Protein AF-A0A821YFT1-F1 (afdb_monomer)

Mean predicted aligned error: 8.3 Å

Radius of gyration: 27.34 Å; Cα contacts (8 Å, |Δi|>4): 407; chains: 1; bounding box: 95×59×77 Å

pLDDT: mean 85.54, std 12.17, range [33.59, 97.62]

Foldseek 3Di:
DVVVVVVVVLVVVLVVCVVDPVNVVPDDLVNVLVSCLVVVPVLVVVLVVLVVVVVVVVVVVLLVLVDQPLLDQLVRCCVPRVSLVVLCSNCPQPLSSVVSLVVVLLVCCLVVVDLCSLVSNLSNLVNQVVVVPRVNNVVDLCNQVSVLLSVCSNVLEDDPVSLVSNVVSCVVCVVVLCCQLRVLLSNCLRPSNLLSLLLNLLVVLLVCLVVVPDFQVVDPSNQSSLLSNLSNQCSNCSNVVNDGSPDHDDPCCRPPLSVLVSVLSNLLVVPPDPVCPVVVLVSADDPVLLVVLLVDLSSVSNLLSNLLVCLLVVSLVVNLVCLVSVQSCVVSVSQDSSSLSSSLSSNLVRPPDVVSVLSCCVRHLLVCVQVDVSSLSSNLVSLLSLLPPDCSLVSSVVCLPPRSDDDPPHDPVSVVSSVVSVVVSVVSVVVVVVVVVVVVVVVVVVVVVVVVVD

Nearest PDB structures (foldseek):
  8jj6-assembly1_A  TM=8.791E-01  e=6.594E-18  Homo sapiens
  7pks-assembly1_V  TM=8.253E-01  e=5.335E-06  Homo sapiens

Secondary structure (DSSP, 8-state):
-HHHHHHHHHHHHHHHHHH-HHHHHTS-HHHHHHHHHH-HHHHHHHHHHHHHHHHHHHHHHHH-TTS-GGGS-HHHHHHH-HHHHHHHHHHTT-HHHHHHHHHHHHHHHHHH--THHHHHHHHHHHHHHTTSS-HHHHH-TTHHHHHHHHHHHHHT---HHHHHHHHHHHHHTTT-HHIIIIIHHHHHTSHHHHHHHHHHHHHHHHHHHHTT---GGG-HHHHHHHHHHHHHHTHHHHHTTSS-TTSPPPHHIIIIIHHHHHHHHHHHHH--SGGGHHHHHHTSPPHHHHHHHHH-HHHHHHHHHHHHHHHHTT-HHHHHHHHHHHHHHHHTT-S-HHHHHHHHHHHHHH---HHHHHHHIIIIIHHHTTT-HHHHHHHHHHHHHHHTSTTHHHHHHHHHHHTSPPPTTS-HHHHHHHHHHHHHHHHHHHHHHHHHHHHHHHHHHHHHHHTT--

Structure (mmCIF, N/CA/C/O backbone):
data_AF-A0A821YFT1-F1
#
_entry.id   AF-A0A821YFT1-F1
#
loop_
_atom_site.group_PDB
_atom_site.id
_atom_site.type_symbol
_atom_site.label_atom_id
_atom_site.label_alt_id
_atom_site.label_comp_id
_atom_site.label_asym_id
_atom_site.label_entity_id
_atom_site.label_seq_id
_atom_site.pdbx_PDB_ins_code
_atom_site.Cartn_x
_atom_site.Cartn_y
_atom_site.Cartn_z
_atom_site.occupancy
_atom_site.B_iso_or_equiv
_atom_site.auth_seq_id
_atom_site.auth_comp_id
_atom_site.auth_asym_id
_atom_site.auth_atom_id
_atom_site.pdbx_PDB_model_num
ATOM 1 N N . MET A 1 1 ? -31.163 3.116 45.618 1.00 37.34 1 MET A N 1
ATOM 2 C CA . MET A 1 1 ? -31.619 4.506 45.366 1.00 37.34 1 MET A CA 1
ATOM 3 C C . MET A 1 1 ? -30.481 5.483 45.066 1.00 37.34 1 MET A C 1
ATOM 5 O O . MET A 1 1 ? -30.606 6.209 44.092 1.00 37.34 1 MET A O 1
ATOM 9 N N . VAL A 1 2 ? -29.368 5.494 45.816 1.00 34.00 2 VAL A N 1
ATOM 10 C CA . VAL A 1 2 ? -28.250 6.450 45.610 1.00 34.00 2 VAL A CA 1
ATOM 11 C C . VAL A 1 2 ? -27.577 6.319 44.231 1.00 34.00 2 VAL A C 1
ATOM 13 O O . VAL A 1 2 ? -27.374 7.321 43.555 1.00 34.00 2 VAL A O 1
ATOM 16 N N . HIS A 1 3 ? -27.344 5.096 43.739 1.00 33.81 3 HIS A N 1
ATOM 17 C CA . HIS A 1 3 ? -26.818 4.877 42.380 1.00 33.81 3 HIS A CA 1
ATOM 18 C C . HIS A 1 3 ? -27.754 5.372 41.264 1.00 33.81 3 HIS A C 1
ATOM 20 O O . HIS A 1 3 ? -27.277 5.833 40.235 1.00 33.81 3 HIS A O 1
ATOM 26 N N . ILE A 1 4 ? -29.073 5.323 41.479 1.00 40.78 4 ILE A N 1
ATOM 27 C CA . ILE A 1 4 ? -30.080 5.774 40.506 1.00 40.78 4 ILE A CA 1
ATOM 28 C C . ILE A 1 4 ? -30.135 7.308 40.481 1.00 40.78 4 ILE A C 1
ATOM 30 O O . ILE A 1 4 ? -30.175 7.900 39.409 1.00 40.78 4 ILE A O 1
ATOM 34 N N . TYR A 1 5 ? -30.042 7.964 41.641 1.00 33.59 5 TYR A N 1
ATOM 35 C CA . TYR A 1 5 ? -29.994 9.428 41.729 1.00 33.59 5 TYR A CA 1
ATOM 36 C C . TYR A 1 5 ? -28.712 10.023 41.134 1.00 33.59 5 TYR A C 1
ATOM 38 O O . TYR A 1 5 ? -28.783 11.037 40.442 1.00 33.59 5 TYR A O 1
ATOM 46 N N . ILE A 1 6 ? -27.557 9.374 41.330 1.00 44.72 6 ILE A N 1
ATOM 47 C CA . ILE A 1 6 ? -26.299 9.789 40.690 1.00 44.72 6 ILE A CA 1
ATOM 48 C C . ILE A 1 6 ? -26.419 9.678 39.167 1.00 44.72 6 ILE A C 1
ATOM 50 O O . ILE A 1 6 ? -26.062 10.623 38.472 1.00 44.72 6 ILE A O 1
ATOM 54 N N . TYR A 1 7 ? -26.988 8.586 38.646 1.00 45.62 7 TYR A N 1
ATOM 55 C CA . TYR A 1 7 ? -27.178 8.389 37.203 1.00 45.62 7 TYR A CA 1
ATOM 56 C C . TYR A 1 7 ? -28.162 9.401 36.586 1.00 45.62 7 TYR A C 1
ATOM 58 O O . TYR A 1 7 ? -27.908 9.948 35.512 1.00 45.62 7 TYR A O 1
ATOM 66 N N . ILE A 1 8 ? -29.264 9.703 37.284 1.00 49.00 8 ILE A N 1
ATOM 67 C CA . ILE A 1 8 ? -30.270 10.681 36.839 1.00 49.00 8 ILE A CA 1
ATOM 68 C C . ILE A 1 8 ? -29.686 12.100 36.828 1.00 49.00 8 ILE A C 1
ATOM 70 O O . ILE A 1 8 ? -29.858 12.813 35.833 1.00 49.00 8 ILE A O 1
ATOM 74 N N . CYS A 1 9 ? -28.951 12.494 37.876 1.00 49.16 9 CYS A N 1
ATOM 75 C CA . CYS A 1 9 ? -28.233 13.769 37.907 1.00 49.16 9 CYS A CA 1
ATOM 76 C C . CYS A 1 9 ? -27.184 13.842 36.790 1.00 49.16 9 CYS A C 1
ATOM 78 O O . CYS A 1 9 ? -27.169 14.828 36.053 1.00 49.16 9 CYS A O 1
ATOM 80 N N . LEU A 1 10 ? -26.378 12.789 36.592 1.00 56.19 10 LEU A N 1
ATOM 81 C CA . LEU A 1 10 ? -25.374 12.737 35.523 1.00 56.19 10 LEU A CA 1
ATOM 82 C C . LEU A 1 10 ? -26.007 12.974 34.145 1.00 56.19 10 LEU A C 1
ATOM 84 O O . LEU A 1 10 ? -25.487 13.773 33.377 1.00 56.19 10 LEU A O 1
ATOM 88 N N . SER A 1 11 ? -27.161 12.362 33.852 1.00 59.12 11 SER A N 1
ATOM 89 C CA . SER A 1 11 ? -27.813 12.513 32.540 1.00 59.12 11 SER A CA 1
ATOM 90 C C . SER A 1 11 ? -28.286 13.947 32.254 1.00 59.12 11 SER A C 1
ATOM 92 O O . SER A 1 11 ? -28.234 14.403 31.111 1.00 59.12 11 SER A O 1
ATOM 94 N N . ARG A 1 12 ? -28.713 14.685 33.290 1.00 63.00 12 ARG A N 1
ATOM 95 C CA . ARG A 1 12 ? -29.168 16.079 33.168 1.00 63.00 12 ARG A CA 1
ATOM 96 C C . ARG A 1 12 ? -27.993 17.028 32.934 1.00 63.00 12 ARG A C 1
ATOM 98 O O . ARG A 1 12 ? -28.068 17.879 32.053 1.00 63.00 12 ARG A O 1
ATOM 105 N N . TYR A 1 13 ? -26.897 16.838 33.669 1.00 68.44 13 TYR A N 1
ATOM 106 C CA . TYR A 1 13 ? -25.679 17.631 33.490 1.00 68.44 13 TYR A CA 1
ATOM 107 C C . TYR A 1 13 ? -24.936 17.282 32.195 1.00 68.44 13 TYR A C 1
ATOM 109 O O . TYR A 1 13 ? -24.389 18.177 31.566 1.00 68.44 13 TYR A O 1
ATOM 117 N N . VAL A 1 14 ? -24.969 16.026 31.737 1.00 69.62 14 VAL A N 1
ATOM 118 C CA . VAL A 1 14 ? -24.393 15.621 30.443 1.00 69.62 14 VAL A CA 1
ATOM 119 C C . VAL A 1 14 ? -25.087 16.332 29.281 1.00 69.62 14 VAL A C 1
ATOM 121 O O . VAL A 1 14 ? -24.398 16.873 28.421 1.00 69.62 14 VAL A O 1
ATOM 124 N N . LYS A 1 15 ? -26.427 16.405 29.274 1.00 73.69 15 LYS A N 1
ATOM 125 C CA . LYS A 1 15 ? -27.164 17.175 28.254 1.00 73.69 15 LYS A CA 1
ATOM 126 C C . LYS A 1 15 ? -26.787 18.656 28.281 1.00 73.69 15 LYS A C 1
ATOM 128 O O . LYS A 1 15 ? -26.437 19.203 27.243 1.00 73.69 15 LYS A O 1
ATOM 133 N N . TYR A 1 16 ? -26.743 19.255 29.471 1.00 76.56 16 TYR A N 1
ATOM 134 C CA . TYR A 1 16 ? -26.325 20.647 29.640 1.00 76.56 16 TYR A CA 1
ATOM 135 C C . TYR A 1 16 ? -24.893 20.900 29.136 1.00 76.56 16 TYR A C 1
ATOM 137 O O . TYR A 1 16 ? -24.646 21.887 28.453 1.00 76.56 16 TYR A O 1
ATOM 145 N N . ILE A 1 17 ? -23.946 19.999 29.421 1.00 75.50 17 ILE A N 1
ATOM 146 C CA . ILE A 1 17 ? -22.556 20.114 28.951 1.00 75.50 17 ILE A CA 1
ATOM 147 C C . ILE A 1 17 ? -22.492 20.031 27.424 1.00 75.50 17 ILE A C 1
ATOM 149 O O . ILE A 1 17 ? -21.793 20.831 26.814 1.00 75.50 17 ILE A O 1
ATOM 153 N N . VAL A 1 18 ? -23.230 19.103 26.806 1.00 76.50 18 VAL A N 1
ATOM 154 C CA . VAL A 1 18 ? -23.284 18.957 25.340 1.00 76.50 18 VAL A CA 1
ATOM 155 C C . VAL A 1 18 ? -23.885 20.195 24.665 1.00 76.50 18 VAL A C 1
ATOM 157 O O . VAL A 1 18 ? -23.450 20.562 23.578 1.00 76.50 18 VAL A O 1
ATOM 160 N N . GLU A 1 19 ? -24.849 20.853 25.307 1.00 80.75 19 GLU A N 1
ATOM 161 C CA . GLU A 1 19 ? -25.477 22.084 24.809 1.00 80.75 19 GLU A CA 1
ATOM 162 C C . GLU A 1 19 ? -24.563 23.322 24.920 1.00 80.75 19 GLU A C 1
ATOM 164 O O . GLU A 1 19 ? -24.765 24.293 24.194 1.00 80.75 19 GLU A O 1
ATOM 169 N N . HIS A 1 20 ? -23.535 23.293 25.780 1.00 84.25 20 HIS A N 1
ATOM 170 C CA . HIS A 1 20 ? -22.636 24.425 26.029 1.00 84.25 20 HIS A CA 1
ATOM 171 C C . HIS A 1 20 ? -21.200 24.130 25.562 1.00 84.25 20 HIS A C 1
ATOM 173 O O . HIS A 1 20 ? -20.368 23.617 26.315 1.00 84.25 20 HIS A O 1
ATOM 179 N N . GLU A 1 21 ? -20.870 24.542 24.334 1.00 81.69 21 GLU A N 1
ATOM 180 C CA . GLU A 1 21 ? -19.581 24.280 23.663 1.00 81.69 21 GLU A CA 1
ATOM 181 C C . GLU A 1 21 ? -18.342 24.690 24.489 1.00 81.69 21 GLU A C 1
ATOM 183 O O . GLU A 1 21 ? -17.340 23.971 24.548 1.00 81.69 21 GLU A O 1
ATOM 188 N N . GLN A 1 22 ? -18.412 25.815 25.208 1.00 82.94 22 GLN A N 1
ATOM 189 C CA . GLN A 1 22 ? -17.316 26.293 26.063 1.00 82.94 22 GLN A CA 1
ATOM 190 C C . GLN A 1 22 ? -17.038 25.373 27.262 1.00 82.94 22 GLN A C 1
ATOM 192 O O . GLN A 1 22 ? -15.897 25.256 27.711 1.00 82.94 22 GLN A O 1
ATOM 197 N N . ILE A 1 23 ? -18.074 24.718 27.788 1.00 81.00 23 ILE A N 1
ATOM 198 C CA . ILE A 1 23 ? -17.957 23.791 28.918 1.00 81.00 23 ILE A CA 1
ATOM 199 C C . ILE A 1 23 ? -17.466 22.440 28.405 1.00 81.00 23 ILE A C 1
ATOM 201 O O . ILE A 1 23 ? -16.534 21.860 28.962 1.00 81.00 23 ILE A O 1
ATOM 205 N N . TYR A 1 24 ? -18.048 21.969 27.303 1.00 86.44 24 TYR A N 1
ATOM 206 C CA . TYR A 1 24 ? -17.653 20.721 26.668 1.00 86.44 24 TYR A CA 1
ATOM 207 C C . TYR A 1 24 ? -16.190 20.736 26.198 1.00 86.44 24 TYR A C 1
ATOM 209 O O . TYR A 1 24 ? -15.456 19.780 26.453 1.00 86.44 24 TYR A O 1
ATOM 217 N N . SER A 1 25 ? -15.716 21.824 25.584 1.00 84.12 25 SER A N 1
ATOM 218 C CA . SER A 1 25 ? -14.323 21.929 25.118 1.00 84.12 25 SER A CA 1
ATOM 219 C C . SER A 1 25 ? -13.305 21.739 26.251 1.00 84.12 25 SER A C 1
ATOM 221 O O . SER A 1 25 ? -12.309 21.039 26.051 1.00 84.12 25 SER A O 1
ATOM 223 N N . ARG A 1 26 ? -13.604 22.250 27.455 1.00 87.00 26 ARG A N 1
ATOM 224 C CA . ARG A 1 26 ? -12.772 22.142 28.668 1.00 87.00 26 ARG A CA 1
ATOM 225 C C . ARG A 1 26 ? -12.976 20.855 29.475 1.00 87.00 26 ARG A C 1
ATOM 227 O O . ARG A 1 26 ? -12.271 20.647 30.460 1.00 87.00 26 ARG A O 1
ATOM 234 N N . ALA A 1 27 ? -13.927 20.001 29.096 1.00 86.81 27 ALA A N 1
ATOM 235 C CA . ALA A 1 27 ? -14.203 18.768 29.824 1.00 86.81 27 ALA A CA 1
ATOM 236 C C . ALA A 1 27 ? -13.018 17.780 29.749 1.00 86.81 27 ALA A C 1
ATOM 238 O O . ALA A 1 27 ? -12.401 17.648 28.683 1.00 86.81 27 ALA A O 1
ATOM 239 N N . PRO A 1 28 ? -12.720 17.046 30.841 1.00 90.38 28 PRO A N 1
ATOM 240 C CA . PRO A 1 28 ? -11.688 16.014 30.838 1.00 90.38 28 PRO A CA 1
ATOM 241 C C . PRO A 1 28 ? -12.050 14.877 29.877 1.00 90.38 28 PRO A C 1
ATOM 243 O O . PRO A 1 28 ? -13.229 14.608 29.614 1.00 90.38 28 PRO A O 1
ATOM 246 N N . ILE A 1 29 ? -11.033 14.191 29.353 1.00 90.69 29 ILE A N 1
ATOM 247 C CA . ILE A 1 29 ? -11.219 13.174 28.313 1.00 90.69 29 ILE A CA 1
ATOM 248 C C . ILE A 1 29 ? -12.068 11.996 28.805 1.00 90.69 29 ILE A C 1
ATOM 250 O O . ILE A 1 29 ? -12.854 11.443 28.044 1.00 90.69 29 ILE A O 1
ATOM 254 N N . GLU A 1 30 ? -11.987 11.651 30.088 1.00 89.31 30 GLU A N 1
ATOM 255 C CA . GLU A 1 30 ? -12.791 10.603 30.719 1.00 89.31 30 GLU A CA 1
ATOM 256 C C . GLU A 1 30 ? -14.285 10.930 30.643 1.00 89.31 30 GLU A C 1
ATOM 258 O O . GLU A 1 30 ? -15.089 10.070 30.281 1.00 89.31 30 GLU A O 1
ATOM 263 N N . LEU A 1 31 ? -14.651 12.187 30.914 1.00 88.12 31 LEU A N 1
ATOM 264 C CA . LEU A 1 31 ? -16.033 12.648 30.809 1.00 88.12 31 LEU A CA 1
ATOM 265 C C . LEU A 1 31 ? -16.485 12.670 29.348 1.00 88.12 31 LEU A C 1
ATOM 267 O O . LEU A 1 31 ? -17.578 12.200 29.041 1.00 88.12 31 LEU A O 1
ATOM 271 N N . LYS A 1 32 ? -15.627 13.140 28.435 1.00 90.75 32 LYS A N 1
ATOM 272 C CA . LYS A 1 32 ? -15.916 13.106 26.996 1.00 90.75 32 LYS A CA 1
ATOM 273 C C . LYS A 1 32 ? -16.156 11.678 26.498 1.00 90.75 32 LYS A C 1
ATOM 275 O O . LYS A 1 32 ? -17.141 11.457 25.806 1.00 90.75 32 LYS A O 1
ATOM 280 N N . ARG A 1 33 ? -15.356 10.689 26.917 1.00 92.56 33 ARG A N 1
ATOM 281 C CA . ARG A 1 33 ? -15.561 9.267 26.570 1.00 92.56 33 ARG A CA 1
ATOM 282 C C . ARG A 1 33 ? -16.916 8.734 27.030 1.00 92.56 33 ARG A C 1
ATOM 284 O O . ARG A 1 33 ? -17.539 7.979 26.284 1.00 92.56 33 ARG A O 1
ATOM 291 N N . LEU A 1 34 ? -17.378 9.117 28.223 1.00 88.75 34 LEU A N 1
ATOM 292 C CA . LEU A 1 34 ? -18.718 8.757 28.701 1.00 88.75 34 LEU A CA 1
ATOM 293 C C . LEU A 1 34 ? -19.795 9.352 27.786 1.00 88.75 34 LEU A C 1
ATOM 295 O O . LEU A 1 34 ? -20.636 8.616 27.281 1.00 88.75 34 LEU A O 1
ATOM 299 N N . ILE A 1 35 ? -19.698 10.651 27.484 1.00 89.00 35 ILE A N 1
ATOM 300 C CA . ILE A 1 35 ? -20.628 11.345 26.580 1.00 89.00 35 ILE A CA 1
ATOM 301 C C . ILE A 1 35 ? -20.633 10.696 25.189 1.00 89.00 35 ILE A C 1
ATOM 303 O O . ILE A 1 35 ? -21.693 10.436 24.628 1.00 89.00 35 ILE A O 1
ATOM 307 N N . TRP A 1 36 ? -19.459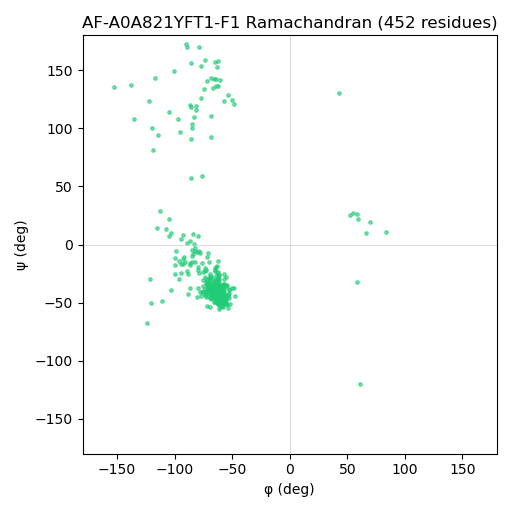 10.412 24.627 1.00 93.38 36 TRP A N 1
ATOM 308 C CA . TRP A 1 36 ? -19.296 9.816 23.300 1.00 93.38 36 TRP A CA 1
ATOM 309 C C . TRP A 1 36 ? -19.848 8.396 23.199 1.00 93.38 36 TRP A C 1
ATOM 311 O O . TRP A 1 36 ? -20.301 7.999 22.127 1.00 93.38 36 TRP A O 1
ATOM 321 N N . THR A 1 37 ? -19.824 7.644 24.303 1.00 89.81 37 THR A N 1
ATOM 322 C CA . THR A 1 37 ? -20.368 6.279 24.345 1.00 89.81 37 THR A CA 1
ATOM 323 C C . THR A 1 37 ? -21.882 6.284 24.154 1.00 89.81 37 THR A C 1
ATOM 325 O O . THR A 1 37 ? -22.406 5.383 23.508 1.00 89.81 37 THR A O 1
ATOM 328 N N . ASP A 1 38 ? -22.569 7.310 24.660 1.00 87.12 38 ASP A N 1
ATOM 329 C CA . ASP A 1 38 ? -24.023 7.445 24.532 1.00 87.12 38 ASP A CA 1
ATOM 330 C C . ASP A 1 38 ? -24.430 8.316 23.327 1.00 87.12 38 ASP A C 1
ATOM 332 O O . ASP A 1 38 ? -25.525 8.171 22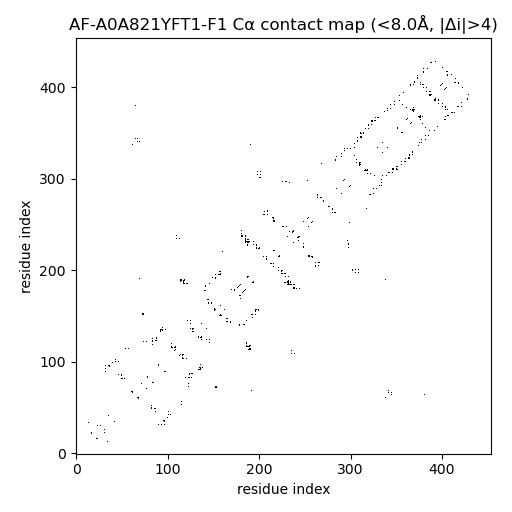.784 1.00 87.12 38 ASP A O 1
ATOM 336 N N . ASN A 1 39 ? -23.547 9.212 22.870 1.00 88.50 39 ASN A N 1
ATOM 337 C CA . ASN A 1 39 ? -23.784 10.118 21.749 1.00 88.50 39 ASN A CA 1
ATOM 338 C C . ASN A 1 39 ? -22.783 9.892 20.604 1.00 88.50 39 ASN A C 1
ATOM 340 O O . ASN A 1 39 ? -21.818 10.641 20.415 1.00 88.50 39 ASN A O 1
ATOM 344 N N . HIS A 1 40 ? -23.064 8.875 19.787 1.00 88.75 40 HIS A N 1
ATOM 345 C CA . HIS A 1 40 ? -22.209 8.496 18.657 1.00 88.75 40 HIS A CA 1
ATOM 346 C C . HIS A 1 40 ? -22.071 9.607 17.607 1.00 88.75 40 HIS A C 1
ATOM 348 O O . HIS A 1 40 ? -21.025 9.723 16.973 1.00 88.75 40 HIS A O 1
ATOM 354 N N . THR A 1 41 ? -23.109 10.428 17.408 1.00 88.62 41 THR A N 1
ATOM 355 C CA . THR A 1 41 ? -23.081 11.487 16.383 1.00 88.62 41 THR A CA 1
ATOM 356 C C . THR A 1 41 ? -22.125 12.609 16.770 1.00 88.62 41 THR A C 1
ATOM 358 O O . THR A 1 41 ? -21.378 13.094 15.922 1.00 88.62 41 THR A O 1
ATOM 361 N N . LEU A 1 42 ? -22.088 12.975 18.055 1.00 90.19 42 LEU A N 1
ATOM 362 C CA . LEU A 1 42 ? -21.114 13.929 18.574 1.00 90.19 42 LEU A CA 1
ATOM 363 C C . LEU A 1 42 ? -19.689 13.388 18.429 1.00 90.19 42 LEU A C 1
ATOM 365 O O . LEU A 1 42 ? -18.821 14.093 17.929 1.00 90.19 42 LEU A O 1
ATOM 369 N N . PHE A 1 43 ? -19.458 12.120 18.780 1.00 94.06 43 PHE A N 1
ATOM 370 C CA . PHE A 1 43 ? -18.136 11.518 18.615 1.00 94.06 43 PHE A CA 1
ATOM 371 C C . PHE A 1 43 ? -17.695 11.475 17.146 1.00 94.06 43 PHE A C 1
ATOM 373 O O . PHE A 1 43 ? -16.562 11.816 16.830 1.00 94.06 43 PHE A O 1
ATOM 380 N N . GLN A 1 44 ? -18.596 11.146 16.216 1.00 91.56 44 GLN A N 1
ATOM 381 C CA . GLN A 1 44 ? -18.298 11.195 14.781 1.00 91.56 44 GLN A CA 1
ATOM 382 C C . GLN A 1 44 ? -17.912 12.599 14.295 1.00 91.56 44 GLN A C 1
ATOM 384 O O . GLN A 1 44 ? -17.024 12.713 13.448 1.00 91.56 44 GLN A O 1
ATOM 389 N N . LYS A 1 45 ? -18.528 13.657 14.842 1.00 91.69 45 LYS A N 1
ATOM 390 C CA . LYS A 1 45 ? -18.139 15.046 14.547 1.00 91.69 45 LYS A CA 1
ATOM 391 C C . LYS A 1 45 ? -16.717 15.358 15.020 1.00 91.69 45 LYS A C 1
ATOM 393 O O . LYS A 1 45 ? -15.990 16.012 14.287 1.00 91.69 45 LYS A O 1
ATOM 398 N N . GLU A 1 46 ? -16.304 14.847 16.180 1.00 93.50 46 GLU A N 1
ATOM 399 C CA . GLU A 1 46 ? -14.928 14.992 16.693 1.00 93.50 46 GLU A CA 1
ATOM 400 C C . GLU A 1 46 ? -13.900 14.193 15.878 1.00 93.50 46 GLU A C 1
ATOM 402 O O . GLU A 1 46 ? -12.761 14.617 15.699 1.00 93.50 46 GLU A O 1
ATOM 407 N N . LEU A 1 47 ? -14.290 13.022 15.366 1.00 95.12 47 LEU A N 1
ATOM 408 C CA . LEU A 1 47 ? -13.401 12.161 14.581 1.00 95.12 47 LEU A CA 1
ATOM 409 C C . LEU A 1 47 ? -13.087 12.740 13.197 1.00 95.12 47 LEU A C 1
ATOM 411 O O . LEU A 1 47 ? -11.972 12.581 12.700 1.00 95.12 47 LEU A O 1
ATOM 415 N N . GLN A 1 48 ? -14.064 13.384 12.557 1.00 94.06 48 GLN A N 1
ATOM 416 C CA . GLN A 1 48 ? -13.951 13.878 11.184 1.00 94.06 48 GLN A CA 1
ATOM 417 C C . GLN A 1 48 ? -12.755 14.819 10.935 1.00 94.06 48 GLN A C 1
ATOM 419 O O . GLN A 1 48 ? -12.038 14.566 9.959 1.00 94.06 48 GLN A O 1
ATOM 424 N N . PRO A 1 49 ? -12.463 15.838 11.769 1.00 96.19 49 PRO A N 1
ATOM 425 C CA . PRO A 1 49 ? -11.296 16.693 11.559 1.00 96.19 49 PRO A CA 1
ATOM 426 C C . PRO A 1 49 ? -9.976 15.929 11.716 1.00 96.19 49 PRO A C 1
ATOM 428 O O . PRO A 1 49 ? -9.068 16.122 10.914 1.00 96.19 49 PRO A O 1
ATOM 431 N N . ILE A 1 50 ? -9.880 15.002 12.675 1.00 97.06 50 ILE A N 1
ATOM 432 C CA . ILE A 1 50 ? -8.660 14.210 12.920 1.00 97.06 50 ILE A CA 1
ATOM 433 C C . ILE A 1 50 ? -8.376 13.271 11.747 1.00 97.06 50 ILE A C 1
ATOM 435 O O . ILE A 1 50 ? -7.240 13.139 11.290 1.00 97.06 50 ILE A O 1
ATOM 439 N N . ILE A 1 51 ? -9.424 12.622 11.242 1.00 96.44 51 ILE A N 1
ATOM 440 C CA . ILE A 1 51 ? -9.343 11.742 10.080 1.00 96.44 51 ILE A CA 1
ATOM 441 C C . ILE A 1 51 ? -8.965 12.543 8.828 1.00 96.44 51 ILE A C 1
ATOM 443 O O . ILE A 1 51 ? -8.097 12.111 8.072 1.00 96.44 51 ILE A O 1
ATOM 447 N N . SER A 1 52 ? -9.579 13.710 8.619 1.00 96.25 52 SER A N 1
ATOM 448 C CA . SER A 1 52 ? -9.264 14.579 7.477 1.00 96.25 52 SER A CA 1
ATOM 449 C C . SER A 1 52 ? -7.810 15.047 7.536 1.00 96.25 52 SER A C 1
ATOM 451 O O . SER A 1 52 ? -7.088 14.911 6.555 1.00 96.25 52 SER A O 1
ATOM 453 N N . GLN A 1 53 ? -7.343 15.471 8.715 1.00 96.75 53 GLN A N 1
ATOM 454 C CA . GLN A 1 53 ? -5.948 15.840 8.942 1.00 96.75 53 GLN A CA 1
ATOM 455 C C . GLN A 1 53 ? -4.990 14.671 8.674 1.00 96.75 53 GLN A C 1
ATOM 457 O O . GLN A 1 53 ? -3.922 14.875 8.104 1.00 96.75 53 GLN A O 1
ATOM 462 N N . TYR A 1 54 ? -5.350 13.437 9.051 1.00 96.06 54 TYR A N 1
ATOM 463 C CA . TYR A 1 54 ? -4.530 12.267 8.728 1.00 96.06 54 TYR A CA 1
ATOM 464 C C . TYR A 1 54 ? -4.360 12.110 7.214 1.00 96.06 54 TYR A C 1
ATOM 466 O O . TYR A 1 54 ? -3.237 11.916 6.757 1.00 96.06 54 TYR A O 1
ATOM 474 N N . LEU A 1 55 ? -5.443 12.222 6.441 1.00 95.06 55 LEU A N 1
ATOM 475 C CA . LEU A 1 55 ? -5.382 12.103 4.983 1.00 95.06 55 LEU A CA 1
ATOM 476 C C . LEU A 1 55 ? -4.536 13.213 4.355 1.00 95.06 55 LEU A C 1
ATOM 478 O O . LEU A 1 55 ? -3.658 12.905 3.553 1.00 95.06 55 LEU A O 1
ATOM 482 N N . THR A 1 56 ? -4.727 14.464 4.781 1.00 94.06 56 THR A N 1
ATOM 483 C CA . THR A 1 56 ? -3.908 15.598 4.327 1.00 94.06 56 THR A CA 1
ATOM 484 C C . THR A 1 56 ? -2.423 15.358 4.605 1.00 94.06 56 THR A C 1
ATOM 486 O O . THR A 1 56 ? -1.603 15.477 3.699 1.00 94.06 56 THR A O 1
ATOM 489 N N . ASN A 1 57 ? -2.070 14.906 5.812 1.00 91.69 57 ASN A N 1
ATOM 490 C CA . ASN A 1 57 ? -0.680 14.599 6.159 1.00 91.69 57 ASN A CA 1
ATOM 491 C C . ASN A 1 57 ? -0.090 13.490 5.270 1.00 91.69 57 ASN A C 1
ATOM 493 O O . ASN A 1 57 ? 1.081 13.549 4.899 1.00 91.69 57 ASN A O 1
ATOM 497 N N . VAL A 1 58 ? -0.877 12.462 4.930 1.00 90.12 58 VAL A N 1
ATOM 498 C CA . VAL A 1 58 ? -0.421 11.397 4.024 1.00 90.12 58 VAL A CA 1
ATOM 499 C C . VAL A 1 58 ? -0.199 11.943 2.615 1.00 90.12 58 VAL A C 1
ATOM 501 O O . VAL A 1 58 ? 0.820 11.639 1.998 1.00 90.12 58 VAL A O 1
ATOM 504 N N . GLU A 1 59 ? -1.104 12.778 2.110 1.00 87.81 59 GLU A N 1
ATOM 505 C CA . GLU A 1 59 ? -0.943 13.412 0.801 1.00 87.81 59 GLU A CA 1
ATOM 506 C C . GLU A 1 59 ? 0.304 14.297 0.733 1.00 87.81 59 GLU A C 1
ATOM 508 O O . GLU A 1 59 ? 1.047 14.212 -0.248 1.00 87.81 59 GLU A O 1
ATOM 513 N N . GLU A 1 60 ? 0.571 15.079 1.779 1.00 87.81 60 GLU A N 1
ATOM 514 C CA . GLU A 1 60 ? 1.784 15.890 1.914 1.00 87.81 60 GLU A CA 1
ATOM 515 C C . GLU A 1 60 ? 3.050 15.027 1.933 1.00 87.81 60 GLU A C 1
ATOM 517 O O . GLU A 1 60 ? 4.026 15.334 1.244 1.00 87.81 60 GLU A O 1
ATOM 522 N N . GLN A 1 61 ? 3.036 13.908 2.661 1.00 85.56 61 GLN A N 1
ATOM 523 C CA . GLN A 1 61 ? 4.161 12.972 2.700 1.00 85.56 61 GLN A CA 1
ATOM 524 C C . GLN A 1 61 ? 4.409 12.294 1.347 1.00 85.56 61 GLN A C 1
ATOM 526 O O . GLN A 1 61 ? 5.559 12.082 0.976 1.00 85.56 61 GLN A O 1
ATOM 531 N N . LEU A 1 62 ? 3.364 11.996 0.569 1.00 83.06 62 LEU A N 1
ATOM 532 C CA . LEU A 1 62 ? 3.521 11.465 -0.792 1.00 83.06 62 LEU A CA 1
ATOM 533 C C . LEU A 1 62 ? 4.117 12.489 -1.759 1.00 83.06 62 LEU A C 1
ATOM 535 O O . LEU A 1 62 ? 4.780 12.107 -2.731 1.00 83.06 62 LEU A O 1
ATOM 539 N N . LEU A 1 63 ? 3.890 13.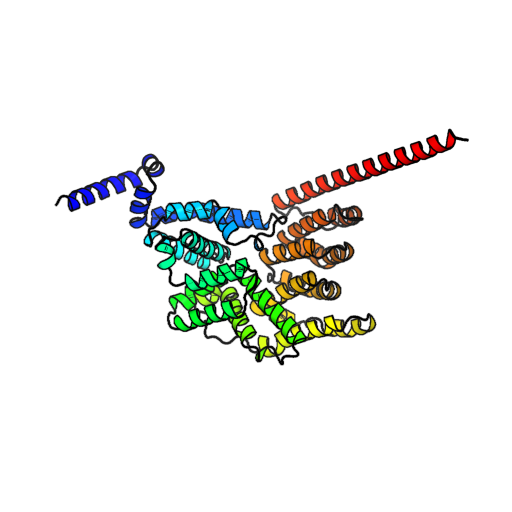779 -1.508 1.00 81.06 63 LEU A N 1
ATOM 540 C CA . LEU A 1 63 ? 4.549 14.846 -2.249 1.00 81.06 63 LEU A CA 1
ATOM 541 C C . LEU A 1 63 ? 6.028 14.932 -1.832 1.00 81.06 63 LEU A C 1
ATOM 543 O O . LEU A 1 63 ? 6.915 15.009 -2.674 1.00 81.06 63 LEU A O 1
ATOM 547 N N . GLN A 1 64 ? 6.346 14.790 -0.549 1.00 77.88 64 GLN A N 1
ATOM 548 C CA . GLN A 1 64 ? 7.733 14.769 -0.076 1.00 77.88 64 GLN A CA 1
ATOM 549 C C . GLN A 1 64 ? 8.482 13.505 -0.534 1.00 77.88 64 GLN A C 1
ATOM 551 O O . GLN A 1 64 ? 8.500 12.469 0.117 1.00 77.88 64 GLN A O 1
ATOM 556 N N . CYS A 1 65 ? 9.163 13.589 -1.674 1.00 68.69 65 CYS A N 1
ATOM 557 C CA . CYS A 1 65 ? 9.829 12.434 -2.276 1.00 68.69 65 CYS A CA 1
ATOM 558 C C . CYS A 1 65 ? 11.185 12.075 -1.630 1.00 68.69 65 CYS A C 1
ATOM 560 O O . CYS A 1 65 ? 11.806 11.089 -2.031 1.00 68.69 65 CYS A O 1
ATOM 562 N N . ASP A 1 66 ? 11.688 12.884 -0.691 1.00 65.19 66 ASP A N 1
ATOM 563 C CA . ASP A 1 66 ? 13.007 12.707 -0.056 1.00 65.19 66 ASP A CA 1
ATOM 564 C C . ASP A 1 66 ? 13.051 11.544 0.936 1.00 65.19 66 ASP A C 1
ATOM 566 O O . ASP A 1 66 ? 14.080 10.880 1.090 1.00 65.19 66 ASP A O 1
ATOM 570 N N . HIS A 1 67 ? 11.910 11.224 1.536 1.00 68.62 67 HIS A N 1
ATOM 571 C CA . HIS A 1 67 ? 11.732 10.029 2.341 1.00 68.62 67 HIS A CA 1
ATOM 572 C C . HIS A 1 67 ? 10.593 9.222 1.740 1.00 68.62 67 HIS A C 1
ATOM 574 O O . HIS A 1 67 ? 9.484 9.723 1.601 1.00 68.62 67 HIS A O 1
ATOM 580 N N . ASN A 1 68 ? 10.852 7.963 1.384 1.00 70.62 68 ASN A N 1
ATOM 581 C CA . ASN A 1 68 ? 9.774 7.110 0.910 1.00 70.62 68 ASN A CA 1
ATOM 582 C C . ASN A 1 68 ? 8.831 6.826 2.078 1.00 70.62 68 ASN A C 1
ATOM 584 O O . ASN A 1 68 ? 9.198 6.101 3.011 1.00 70.62 68 ASN A O 1
ATOM 588 N N . TYR A 1 69 ? 7.625 7.384 2.004 1.00 74.38 69 TYR A N 1
ATOM 589 C CA . TYR A 1 69 ? 6.551 7.141 2.963 1.00 74.38 69 TYR A CA 1
ATOM 590 C C . TYR A 1 69 ? 6.335 5.636 3.195 1.00 74.38 69 TYR A C 1
ATOM 592 O O . TYR A 1 69 ? 6.157 5.191 4.329 1.00 74.38 69 TYR A O 1
ATOM 600 N N . PHE A 1 70 ? 6.467 4.836 2.134 1.00 73.44 70 PHE A N 1
ATOM 601 C CA . PHE A 1 70 ? 6.281 3.386 2.152 1.00 73.44 70 PHE A CA 1
ATOM 602 C C . PHE A 1 70 ? 7.490 2.597 2.681 1.00 73.44 70 PHE A C 1
ATOM 604 O O . PHE A 1 70 ? 7.406 1.383 2.855 1.00 73.44 70 PHE A O 1
ATOM 611 N N . LEU A 1 71 ? 8.629 3.250 2.946 1.00 77.81 71 LEU A N 1
ATOM 612 C CA . LEU A 1 71 ? 9.784 2.614 3.594 1.00 77.81 71 LEU A CA 1
ATOM 613 C C . LEU A 1 71 ? 9.879 2.912 5.091 1.00 77.81 71 LEU A C 1
ATOM 615 O O . LEU A 1 71 ? 10.673 2.259 5.775 1.00 77.81 71 LEU A O 1
ATOM 619 N N . GLN A 1 72 ? 9.099 3.857 5.616 1.00 84.25 72 GLN A N 1
ATOM 620 C CA . GLN A 1 72 ? 9.061 4.104 7.055 1.00 84.25 72 GLN A CA 1
ATOM 621 C C . GLN A 1 72 ? 8.559 2.863 7.798 1.00 84.25 72 GLN A C 1
ATOM 623 O O . GLN A 1 72 ? 7.587 2.224 7.387 1.00 84.25 72 GLN A O 1
ATOM 628 N N . LEU A 1 73 ? 9.213 2.518 8.911 1.00 88.12 73 LEU A N 1
ATOM 629 C CA . LEU A 1 73 ? 8.800 1.359 9.698 1.00 88.12 73 LEU A CA 1
ATOM 630 C C . LEU A 1 73 ? 7.394 1.592 10.280 1.00 88.12 73 LEU A C 1
ATOM 632 O O . LEU A 1 73 ? 7.113 2.701 10.746 1.00 88.12 73 LEU A O 1
ATOM 636 N N . PRO A 1 74 ? 6.525 0.564 10.344 1.00 90.19 74 PRO A N 1
ATOM 637 C CA . PRO A 1 74 ? 5.162 0.723 10.853 1.00 90.19 74 PRO A CA 1
ATOM 638 C C . PRO A 1 74 ? 5.102 1.358 12.247 1.00 90.19 74 PRO A C 1
ATOM 640 O O . PRO A 1 74 ? 4.336 2.294 12.471 1.00 90.19 74 PRO A O 1
ATOM 643 N N . LYS A 1 75 ? 5.984 0.931 13.162 1.00 92.12 75 LYS A N 1
ATOM 644 C CA . LYS A 1 75 ? 6.092 1.504 14.513 1.00 92.12 75 LYS A CA 1
ATOM 645 C C . LYS A 1 75 ? 6.457 2.990 14.497 1.00 92.12 75 LYS A C 1
ATOM 647 O O . LYS A 1 75 ? 5.863 3.765 15.238 1.00 92.12 75 LYS A O 1
ATOM 652 N N . GLN A 1 76 ? 7.377 3.402 13.620 1.00 90.69 76 GLN A N 1
ATOM 653 C CA . GLN A 1 76 ? 7.736 4.815 13.472 1.00 90.69 76 GLN A CA 1
ATOM 654 C C . GLN A 1 76 ? 6.531 5.628 12.991 1.00 90.69 76 GLN A C 1
ATOM 656 O O . GLN A 1 76 ? 6.225 6.643 13.602 1.00 90.69 76 GLN A O 1
ATOM 661 N N . ARG A 1 77 ? 5.787 5.145 11.985 1.00 90.12 77 ARG A N 1
ATOM 662 C CA . ARG A 1 77 ? 4.569 5.813 11.481 1.00 90.12 77 ARG A CA 1
ATOM 663 C C . ARG A 1 77 ? 3.514 6.011 12.571 1.00 90.12 77 ARG A C 1
ATOM 665 O O . ARG A 1 77 ? 2.858 7.047 12.604 1.00 90.12 77 ARG A O 1
ATOM 672 N N . ARG A 1 78 ? 3.355 5.038 13.475 1.00 93.00 78 ARG A N 1
ATOM 673 C CA . ARG A 1 78 ? 2.444 5.155 14.627 1.00 93.00 78 ARG A CA 1
ATOM 674 C C . ARG A 1 78 ? 2.913 6.207 15.630 1.00 93.00 78 ARG A C 1
ATOM 676 O O . ARG A 1 78 ? 2.094 6.970 16.129 1.00 93.00 78 ARG A O 1
ATOM 683 N N . GLN A 1 79 ? 4.211 6.252 15.924 1.00 89.75 79 GLN A N 1
ATOM 684 C CA . GLN A 1 79 ? 4.788 7.153 16.927 1.00 89.75 79 GLN A CA 1
ATOM 685 C C . GLN A 1 79 ? 4.886 8.606 16.449 1.00 89.75 79 GLN A C 1
ATOM 687 O O . GLN A 1 79 ? 4.700 9.519 17.246 1.00 89.75 79 GLN A O 1
ATOM 692 N N . THR A 1 80 ? 5.163 8.830 15.164 1.00 89.00 80 THR A N 1
ATOM 693 C CA . THR A 1 80 ? 5.325 10.179 14.601 1.00 89.00 80 THR A CA 1
ATOM 694 C C . THR A 1 80 ? 4.010 10.811 14.161 1.00 89.00 80 THR A C 1
ATOM 696 O O . THR A 1 80 ? 3.964 12.019 13.949 1.00 89.00 80 THR A O 1
ATOM 699 N N . SER A 1 81 ? 2.939 10.026 14.013 1.00 91.88 81 SER A N 1
ATOM 700 C CA . SER A 1 81 ? 1.637 10.530 13.582 1.00 91.88 81 SER A CA 1
ATOM 701 C C . SER A 1 81 ? 0.851 11.116 14.762 1.00 91.88 81 SER A C 1
ATOM 703 O O . SER A 1 81 ? 0.352 10.353 15.597 1.00 91.88 81 SER A O 1
ATOM 705 N N . PRO A 1 82 ? 0.662 12.449 14.827 1.00 93.50 82 PRO A N 1
ATOM 706 C CA . PRO A 1 82 ? -0.095 13.064 15.913 1.00 93.50 82 PRO A CA 1
ATOM 707 C C . PRO A 1 82 ? -1.557 12.616 15.891 1.00 93.50 82 PRO A C 1
ATOM 709 O O . PRO A 1 82 ? -2.129 12.349 16.939 1.00 93.50 82 PRO A O 1
ATOM 712 N N . THR A 1 83 ? -2.145 12.439 14.705 1.00 95.88 83 THR A N 1
ATOM 713 C CA . THR A 1 83 ? -3.544 12.025 14.551 1.00 95.88 83 THR A CA 1
ATOM 714 C C . THR A 1 83 ? -3.797 10.621 15.099 1.00 95.88 83 THR A C 1
ATOM 716 O O . THR A 1 83 ? -4.808 10.409 15.766 1.00 95.88 83 THR A O 1
ATOM 719 N N . ILE A 1 84 ? -2.869 9.672 14.911 1.00 96.25 84 ILE A N 1
ATOM 720 C CA . ILE A 1 84 ? -2.969 8.337 15.526 1.00 96.25 84 ILE A CA 1
ATOM 721 C C . ILE A 1 84 ? -2.892 8.442 17.051 1.00 96.25 84 ILE A C 1
ATOM 723 O O . ILE A 1 84 ? -3.728 7.856 17.738 1.00 96.25 84 ILE A O 1
ATOM 727 N N . GLN A 1 85 ? -1.939 9.213 17.584 1.00 95.94 85 GLN A N 1
ATOM 728 C CA . GLN A 1 85 ? -1.807 9.408 19.032 1.00 95.94 85 GLN A CA 1
ATOM 729 C C . GLN A 1 85 ? -3.056 10.062 19.638 1.00 95.94 85 GLN A C 1
ATOM 731 O O . GLN A 1 85 ? -3.540 9.623 20.682 1.00 95.94 85 GLN A O 1
ATOM 736 N N . THR A 1 86 ? -3.645 11.047 18.953 1.00 96.44 86 THR A N 1
ATOM 737 C CA . THR A 1 86 ? -4.912 11.664 19.357 1.00 96.44 86 THR A CA 1
ATOM 738 C C . THR A 1 86 ? -6.053 10.650 19.363 1.00 96.44 86 THR A C 1
ATOM 740 O O . THR A 1 86 ? -6.787 10.592 20.345 1.00 96.44 86 THR A O 1
ATOM 743 N N . LEU A 1 87 ? -6.192 9.808 18.331 1.00 96.75 87 LEU A N 1
ATOM 744 C CA . LEU A 1 87 ? -7.236 8.773 18.291 1.00 96.75 87 LEU A CA 1
ATOM 745 C C . LEU A 1 87 ? -7.080 7.756 19.427 1.00 96.75 87 LEU A C 1
ATOM 747 O O . LEU A 1 87 ? -8.060 7.435 20.102 1.00 96.75 87 LEU A O 1
ATOM 751 N N . VAL A 1 88 ? -5.855 7.289 19.678 1.00 96.19 88 VAL A N 1
ATOM 752 C CA . VAL A 1 88 ? -5.550 6.387 20.800 1.00 96.19 88 VAL A CA 1
ATOM 753 C C . VAL A 1 88 ? -5.922 7.044 22.129 1.00 96.19 88 VAL A C 1
ATOM 755 O O . VAL A 1 88 ? -6.592 6.421 22.954 1.00 96.19 88 VAL A O 1
ATOM 758 N N . HIS A 1 89 ? -5.565 8.318 22.316 1.00 94.94 89 HIS A N 1
ATOM 759 C CA . HIS A 1 89 ? -5.928 9.079 23.508 1.00 94.94 89 HIS A CA 1
ATOM 760 C C . HIS A 1 89 ? -7.446 9.264 23.645 1.00 94.94 89 HIS A C 1
ATOM 762 O O . HIS A 1 89 ? -7.982 9.082 24.736 1.00 94.94 89 HIS A O 1
ATOM 768 N N . MET A 1 90 ? -8.170 9.572 22.567 1.00 94.88 90 MET A N 1
ATOM 769 C CA . MET A 1 90 ? -9.625 9.747 22.612 1.00 94.88 90 MET A CA 1
ATOM 770 C C . MET A 1 90 ? -10.345 8.461 23.007 1.00 94.88 90 MET A C 1
ATOM 772 O O . MET A 1 90 ? -11.202 8.481 23.886 1.00 94.88 90 MET A O 1
ATOM 776 N N . ILE A 1 91 ? -9.970 7.335 22.407 1.00 95.75 91 ILE A N 1
ATOM 777 C CA . ILE A 1 91 ? -10.614 6.036 22.636 1.00 95.75 91 ILE A CA 1
ATOM 778 C C . ILE A 1 91 ? -10.231 5.460 24.012 1.00 95.75 91 ILE A C 1
ATOM 780 O O . ILE A 1 91 ? -11.090 4.951 24.737 1.00 95.75 91 ILE A O 1
ATOM 784 N N . GLY A 1 92 ? -8.953 5.546 24.400 1.00 93.19 92 GLY A N 1
ATOM 785 C CA . GLY A 1 92 ? -8.439 4.960 25.639 1.00 93.19 92 GLY A CA 1
ATOM 786 C C . GLY A 1 92 ? -8.610 3.436 25.681 1.00 93.19 92 GLY A C 1
ATOM 787 O O . GLY A 1 92 ? -8.080 2.715 24.840 1.00 93.19 92 GLY A O 1
ATOM 788 N N . THR A 1 93 ? -9.345 2.939 26.676 1.00 92.69 93 THR A N 1
ATOM 789 C CA . THR A 1 93 ? -9.668 1.508 26.860 1.00 92.69 93 THR A CA 1
ATOM 790 C C . THR A 1 93 ? -11.114 1.168 26.478 1.00 92.69 93 THR A C 1
ATOM 792 O O . THR A 1 93 ? -11.584 0.055 26.722 1.00 92.69 93 THR A O 1
ATOM 795 N N . ASN A 1 94 ? -11.856 2.118 25.898 1.00 93.44 94 ASN A N 1
ATOM 796 C CA . ASN A 1 94 ? -13.273 1.944 25.600 1.00 93.44 94 ASN A CA 1
ATOM 797 C C . ASN A 1 94 ? -13.481 1.240 24.247 1.00 93.44 94 ASN A C 1
ATOM 799 O O . ASN A 1 94 ? -13.383 1.853 23.183 1.00 93.44 94 ASN A O 1
ATOM 803 N N . ILE A 1 95 ? -13.828 -0.047 24.311 1.00 94.88 95 ILE A N 1
ATOM 804 C CA . ILE A 1 95 ? -14.057 -0.913 23.143 1.00 94.88 95 ILE A CA 1
ATOM 805 C C . ILE A 1 95 ? -15.196 -0.381 22.258 1.00 94.88 95 ILE A C 1
ATOM 807 O O . ILE A 1 95 ? -15.079 -0.397 21.038 1.00 94.88 95 ILE A O 1
ATOM 811 N N . LYS A 1 96 ? -16.259 0.193 22.842 1.00 94.62 96 LYS A N 1
ATOM 812 C CA . LYS A 1 96 ? -17.381 0.741 22.058 1.00 94.62 96 LYS A CA 1
ATOM 813 C C . LYS A 1 96 ? -16.946 1.926 21.197 1.00 94.62 96 LYS A C 1
ATOM 815 O O . LYS A 1 96 ? -17.330 2.017 20.036 1.00 94.62 96 LYS A O 1
ATOM 820 N N . LEU A 1 97 ? -16.119 2.823 21.741 1.00 95.44 97 LEU A N 1
ATOM 821 C CA . LEU A 1 97 ? -15.577 3.946 20.968 1.00 95.44 97 LEU A CA 1
ATOM 822 C C . LEU A 1 97 ? -14.667 3.454 19.843 1.00 95.44 97 LEU A C 1
ATOM 824 O O . LEU A 1 97 ? -14.745 3.959 18.723 1.00 95.44 97 LEU A O 1
ATOM 828 N N . TYR A 1 98 ? -13.852 2.436 20.119 1.00 96.44 98 TYR A N 1
ATOM 829 C CA . TYR A 1 98 ? -13.045 1.784 19.094 1.00 96.44 98 TYR A CA 1
ATOM 830 C C . TYR A 1 98 ? -13.906 1.195 17.966 1.00 96.44 98 TYR A C 1
ATOM 832 O O . TYR A 1 98 ? -13.625 1.438 16.791 1.00 96.44 98 TYR A O 1
ATOM 840 N N . ASP A 1 99 ? -14.993 0.501 18.305 1.00 94.94 99 ASP A N 1
ATOM 841 C CA . ASP A 1 99 ? -15.937 -0.057 17.333 1.00 94.94 99 ASP A CA 1
ATOM 842 C C . ASP A 1 99 ? -16.603 1.015 16.465 1.00 94.94 99 ASP A C 1
ATOM 844 O O . ASP A 1 99 ? -16.764 0.825 15.252 1.00 94.94 99 ASP A O 1
ATOM 848 N N . ILE A 1 100 ? -16.942 2.168 17.054 1.00 95.25 100 ILE A N 1
ATOM 849 C CA . ILE A 1 100 ? -17.483 3.314 16.312 1.00 95.25 100 ILE A CA 1
ATOM 850 C C . ILE A 1 100 ? -16.448 3.836 15.313 1.00 95.25 100 ILE A C 1
ATOM 852 O O . ILE A 1 100 ? -16.798 4.066 14.151 1.00 95.25 100 ILE A O 1
ATOM 856 N N . VAL A 1 101 ? -15.182 3.992 15.719 1.00 96.62 101 VAL A N 1
ATOM 857 C CA . VAL A 1 101 ? -14.098 4.419 14.814 1.00 96.62 101 VAL A CA 1
ATOM 858 C C . VAL A 1 101 ? -13.902 3.398 13.699 1.00 96.62 101 VAL A C 1
ATOM 860 O O . VAL A 1 101 ? -13.940 3.771 12.528 1.00 96.62 101 VAL A O 1
ATOM 863 N N . ARG A 1 102 ? -13.776 2.110 14.036 1.00 95.19 102 ARG A N 1
ATOM 864 C CA . ARG A 1 102 ? -13.637 1.004 13.076 1.00 95.19 102 ARG A CA 1
ATOM 865 C C . ARG A 1 102 ? -14.744 1.029 12.023 1.00 95.19 102 ARG A C 1
ATOM 867 O O . ARG A 1 102 ? -14.455 1.015 10.828 1.00 95.19 102 ARG A O 1
ATOM 874 N N . THR A 1 103 ? -15.996 1.117 12.464 1.00 94.19 103 THR A N 1
ATOM 875 C CA . THR A 1 103 ? -17.168 1.157 11.578 1.00 94.19 103 THR A CA 1
ATOM 876 C C . THR A 1 103 ? -17.181 2.423 10.722 1.00 94.19 103 THR A C 1
ATOM 878 O O . THR A 1 103 ? -17.531 2.375 9.543 1.00 94.19 103 THR A O 1
ATOM 881 N N . SER A 1 104 ? -16.786 3.564 11.292 1.00 95.31 104 SER A N 1
ATOM 882 C CA . SER A 1 104 ? -16.736 4.841 10.573 1.00 95.31 104 SER A CA 1
ATOM 883 C C . SER A 1 104 ? -15.673 4.822 9.473 1.00 95.31 104 SER A C 1
ATOM 885 O O . SER A 1 104 ? -15.973 5.208 8.347 1.00 95.31 104 SER A O 1
ATOM 887 N N . LEU A 1 105 ? -14.472 4.305 9.756 1.00 97.12 105 LEU A N 1
ATOM 888 C CA . LEU A 1 105 ? -13.405 4.151 8.761 1.00 97.12 105 LEU A CA 1
ATOM 889 C C . LEU A 1 105 ? -13.829 3.236 7.610 1.00 97.12 105 LEU A C 1
ATOM 891 O O . LEU A 1 105 ? -13.613 3.582 6.454 1.00 97.12 105 LEU A O 1
ATOM 895 N N . GLN A 1 106 ? -14.485 2.112 7.907 1.00 94.62 106 GLN A N 1
ATOM 896 C CA . GLN A 1 106 ? -14.972 1.200 6.873 1.00 94.62 106 GLN A CA 1
ATOM 897 C C . GLN A 1 106 ? -16.059 1.844 5.995 1.00 94.62 106 GLN A C 1
ATOM 899 O O . GLN A 1 106 ? -16.012 1.728 4.772 1.00 94.62 106 GLN A O 1
ATOM 904 N N . LYS A 1 107 ? -17.015 2.571 6.592 1.00 94.06 107 LYS A N 1
ATOM 905 C CA . LYS A 1 107 ? -18.044 3.308 5.835 1.00 94.06 107 LYS A CA 1
ATOM 906 C C . LYS A 1 107 ? -17.431 4.389 4.945 1.00 94.06 107 LYS A C 1
ATOM 908 O O . LYS A 1 107 ? -17.840 4.543 3.795 1.00 94.06 107 LYS A O 1
ATOM 913 N N . LEU A 1 108 ? -16.450 5.131 5.462 1.00 95.62 108 LEU A N 1
ATOM 914 C CA . LEU A 1 108 ? -15.720 6.135 4.688 1.00 95.62 108 LEU A CA 1
ATOM 915 C C . LEU A 1 108 ? -14.943 5.489 3.539 1.00 95.62 108 LEU A C 1
ATOM 917 O O . LEU A 1 108 ? -15.040 5.970 2.412 1.00 95.62 108 LEU A O 1
ATOM 921 N N . PHE A 1 109 ? -14.256 4.374 3.792 1.00 96.25 109 PHE A N 1
ATOM 922 C CA . PHE A 1 109 ? -13.564 3.590 2.769 1.00 96.25 109 PHE A CA 1
ATOM 923 C C . PHE A 1 109 ? -14.508 3.133 1.656 1.00 96.25 109 PHE A C 1
ATOM 925 O O . PHE A 1 109 ? -14.216 3.346 0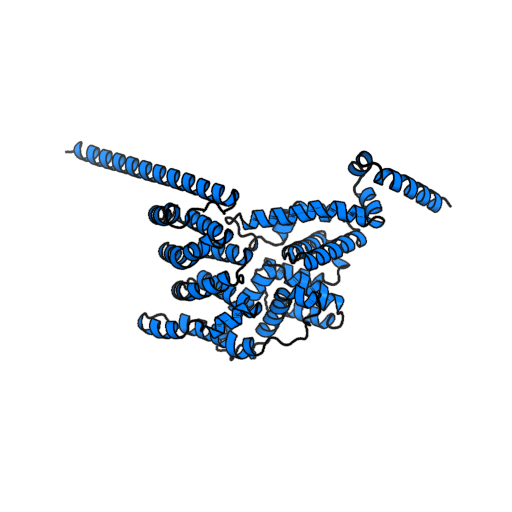.481 1.00 96.25 109 PHE A O 1
ATOM 932 N N . GLN A 1 110 ? -15.670 2.574 2.004 1.00 93.50 110 GLN A N 1
ATOM 933 C CA . GLN A 1 110 ? -16.642 2.108 1.016 1.00 93.50 110 GLN A CA 1
ATOM 934 C C . GLN A 1 110 ? -17.226 3.258 0.183 1.00 93.50 110 GLN A C 1
ATOM 936 O O . GLN A 1 110 ? -17.414 3.096 -1.022 1.00 93.50 110 GLN A O 1
ATOM 941 N N . ARG A 1 111 ? -17.482 4.419 0.806 1.00 94.69 111 ARG A N 1
ATOM 942 C CA . ARG A 1 111 ? -18.087 5.589 0.150 1.00 94.69 111 ARG A CA 1
ATOM 943 C C . ARG A 1 111 ? -17.113 6.366 -0.734 1.00 94.69 111 ARG A C 1
ATOM 945 O O . ARG A 1 111 ? -17.498 6.819 -1.802 1.00 94.69 111 ARG A O 1
ATOM 952 N N . THR A 1 112 ? -15.897 6.597 -0.252 1.00 95.06 112 THR A N 1
ATOM 953 C CA . THR A 1 112 ? -14.924 7.499 -0.901 1.00 95.06 112 THR A CA 1
ATOM 954 C C . THR A 1 112 ? -13.886 6.756 -1.730 1.00 95.06 112 THR A C 1
ATOM 956 O O . THR A 1 112 ? -13.209 7.375 -2.541 1.00 95.06 112 THR A O 1
ATOM 959 N N . LYS A 1 113 ? -13.742 5.444 -1.502 1.00 94.06 113 LYS A N 1
ATOM 960 C CA . LYS A 1 113 ? -12.734 4.586 -2.128 1.00 94.06 113 LYS A CA 1
ATOM 961 C C . LYS A 1 113 ? -11.280 5.036 -1.853 1.00 94.06 113 LYS A C 1
ATOM 963 O O . LYS A 1 113 ? -10.364 4.661 -2.573 1.00 94.06 113 LYS A O 1
ATOM 968 N N . ILE A 1 114 ? -11.037 5.804 -0.782 1.00 95.00 114 ILE A N 1
ATOM 969 C CA . ILE A 1 114 ? -9.685 6.239 -0.385 1.00 95.00 114 ILE A CA 1
ATOM 970 C C . ILE A 1 114 ? -8.972 5.126 0.396 1.00 95.00 114 ILE A C 1
ATOM 972 O O . ILE A 1 114 ? -9.341 4.797 1.523 1.00 95.00 114 ILE A O 1
ATOM 976 N N . VAL A 1 115 ? -7.886 4.599 -0.169 1.00 95.00 115 VAL A N 1
ATOM 977 C CA . VAL A 1 115 ? -7.097 3.477 0.381 1.00 95.00 115 VAL A CA 1
ATOM 978 C C . VAL A 1 115 ? -6.461 3.757 1.749 1.00 95.00 115 VAL A C 1
ATOM 980 O O . VAL A 1 115 ? -6.244 2.855 2.552 1.00 95.00 115 VAL A O 1
ATOM 983 N N . HIS A 1 116 ? -6.188 5.022 2.077 1.00 95.62 116 HIS A N 1
ATOM 984 C CA . HIS A 1 116 ? -5.515 5.387 3.328 1.00 95.62 116 HIS A CA 1
ATOM 985 C C . HIS A 1 116 ? -6.386 5.222 4.583 1.00 95.62 116 HIS A C 1
ATOM 987 O O . HIS A 1 116 ? -5.855 5.211 5.696 1.00 95.62 116 HIS A O 1
ATOM 993 N N . TYR A 1 117 ? -7.696 4.993 4.440 1.00 97.62 117 TYR A N 1
ATOM 994 C CA . TYR A 1 117 ? -8.518 4.522 5.559 1.00 97.62 117 TYR A CA 1
ATOM 995 C C . TYR A 1 117 ? -8.091 3.132 6.043 1.00 97.62 117 TYR A C 1
ATOM 997 O O . TYR A 1 117 ? -8.111 2.877 7.250 1.00 97.62 117 TYR A O 1
ATOM 1005 N N . SER A 1 118 ? -7.642 2.266 5.130 1.00 97.00 118 SER A N 1
ATOM 1006 C CA . SER A 1 118 ? -7.063 0.958 5.446 1.00 97.00 118 SER A CA 1
ATOM 1007 C C . SER A 1 118 ? -5.762 1.108 6.228 1.00 97.00 118 SER A C 1
ATOM 1009 O O . SER A 1 118 ? -5.583 0.467 7.265 1.00 97.00 118 SER A O 1
ATOM 1011 N N . SER A 1 119 ? -4.896 2.034 5.795 1.00 95.69 119 SER A N 1
ATOM 1012 C CA . SER A 1 119 ? -3.664 2.389 6.509 1.00 95.69 119 SER A CA 1
ATOM 1013 C C . SER A 1 119 ? -3.953 2.854 7.932 1.00 95.69 119 SER A C 1
ATOM 1015 O O . SER A 1 119 ? -3.347 2.360 8.883 1.00 95.69 119 SER A O 1
ATOM 1017 N N . LEU A 1 120 ? -4.906 3.777 8.097 1.00 97.19 120 LEU A N 1
ATOM 1018 C CA . LEU A 1 120 ? -5.281 4.297 9.410 1.00 97.19 120 LEU A CA 1
ATOM 1019 C C . LEU A 1 120 ? -5.827 3.189 10.316 1.00 97.19 120 LEU A C 1
ATOM 1021 O O . LEU A 1 120 ? -5.453 3.107 11.484 1.00 97.19 120 LEU A O 1
ATOM 1025 N N . ARG A 1 121 ? -6.670 2.302 9.776 1.00 97.19 121 ARG A N 1
ATOM 1026 C CA . ARG A 1 121 ? -7.238 1.165 10.507 1.00 97.19 121 ARG A CA 1
ATOM 1027 C C . ARG A 1 121 ? -6.166 0.199 11.015 1.00 97.19 121 ARG A C 1
ATOM 1029 O O . ARG A 1 121 ? -6.231 -0.211 12.178 1.00 97.19 121 ARG A O 1
ATOM 1036 N N . LEU A 1 122 ? -5.213 -0.163 10.155 1.00 96.62 122 LEU A N 1
ATOM 1037 C CA . LEU A 1 122 ? -4.091 -1.039 10.498 1.00 96.62 122 LEU A CA 1
ATOM 1038 C C . LEU A 1 122 ? -3.222 -0.402 11.585 1.00 96.62 122 LEU A C 1
ATOM 1040 O O . LEU A 1 122 ? -2.969 -1.013 12.625 1.00 96.62 122 LEU A O 1
ATOM 1044 N N . LEU A 1 123 ? -2.808 0.849 11.368 1.00 96.56 123 LEU A N 1
ATOM 1045 C CA . LEU A 1 123 ? -1.917 1.556 12.284 1.00 96.56 123 LEU A CA 1
ATOM 1046 C C . LEU A 1 123 ? -2.571 1.794 13.647 1.00 96.56 123 LEU A C 1
ATOM 1048 O O . LEU A 1 123 ? -1.897 1.657 14.664 1.00 96.56 123 LEU A O 1
ATOM 1052 N N . LEU A 1 124 ? -3.868 2.105 13.683 1.00 97.12 124 LEU A N 1
ATOM 1053 C CA . LEU A 1 124 ? -4.602 2.318 14.928 1.00 97.12 124 LEU A CA 1
ATOM 1054 C C . LEU A 1 124 ? -4.688 1.036 15.768 1.00 97.12 124 LEU A C 1
ATOM 1056 O O . LEU A 1 124 ? -4.455 1.081 16.973 1.00 97.12 124 LEU A O 1
ATOM 1060 N N . LEU A 1 125 ? -4.978 -0.116 15.150 1.00 97.19 125 LEU A N 1
ATOM 1061 C CA . LEU A 1 125 ? -5.012 -1.391 15.876 1.00 97.19 125 LEU A CA 1
ATOM 1062 C C . LEU A 1 125 ? -3.641 -1.750 16.452 1.00 97.19 125 LEU A C 1
ATOM 1064 O O . LEU A 1 125 ? -3.541 -2.161 17.608 1.00 97.19 125 LEU A O 1
ATOM 1068 N N . MET A 1 126 ? -2.585 -1.555 15.665 1.00 96.88 126 MET A N 1
ATOM 1069 C CA . MET A 1 126 ? -1.220 -1.798 16.126 1.00 96.88 126 MET A CA 1
ATOM 1070 C C . MET A 1 126 ? -0.762 -0.788 17.177 1.00 96.88 126 MET A C 1
ATOM 1072 O O . MET A 1 126 ? -0.023 -1.159 18.080 1.00 96.88 126 MET A O 1
ATOM 1076 N N . ALA A 1 127 ? -1.274 0.444 17.159 1.00 96.50 127 ALA A N 1
ATOM 1077 C CA . ALA A 1 127 ? -1.017 1.404 18.229 1.00 96.50 127 ALA A CA 1
ATOM 1078 C C . ALA A 1 127 ? -1.641 0.953 19.561 1.00 96.50 127 ALA A C 1
ATOM 1080 O O . ALA A 1 127 ? -1.019 1.107 20.607 1.00 96.50 127 ALA A O 1
ATOM 1081 N N . PHE A 1 128 ? -2.827 0.333 19.538 1.00 96.00 128 PHE A N 1
ATOM 1082 C CA . PHE A 1 128 ? -3.407 -0.284 20.737 1.00 96.00 128 PHE A CA 1
ATOM 1083 C C . PHE A 1 128 ? -2.673 -1.543 21.188 1.00 96.00 128 PHE A C 1
ATOM 1085 O O . PHE A 1 128 ? -2.597 -1.803 22.388 1.00 96.00 128 PHE A O 1
ATOM 1092 N N . HIS A 1 129 ? -2.146 -2.333 20.253 1.00 94.38 129 HIS A N 1
ATOM 1093 C CA . HIS A 1 129 ? -1.298 -3.478 20.579 1.00 94.38 129 HIS A CA 1
ATOM 1094 C C . HIS A 1 129 ? -0.014 -3.042 21.298 1.00 94.38 129 HIS A C 1
ATOM 1096 O O . HIS A 1 129 ? 0.336 -3.632 22.317 1.00 94.38 129 HIS A O 1
ATOM 1102 N N . ASP A 1 130 ? 0.624 -1.967 20.827 1.00 94.06 130 ASP A N 1
ATOM 1103 C CA . ASP A 1 130 ? 1.863 -1.427 21.400 1.00 94.06 130 ASP A CA 1
ATOM 1104 C C . ASP A 1 130 ? 1.702 -0.940 22.862 1.00 94.06 130 ASP A C 1
ATOM 1106 O O . ASP A 1 130 ? 2.700 -0.723 23.543 1.00 94.06 130 ASP A O 1
ATOM 1110 N N . LEU A 1 131 ? 0.470 -0.780 23.369 1.00 91.19 131 LEU A N 1
ATOM 1111 C CA . LEU A 1 131 ? 0.189 -0.407 24.764 1.00 91.19 131 LEU A CA 1
ATOM 1112 C C . LEU A 1 131 ? 0.204 -1.593 25.753 1.00 91.19 131 LEU A C 1
ATOM 1114 O O . LEU A 1 131 ? -0.044 -1.366 26.935 1.00 91.19 131 LEU A O 1
ATOM 1118 N N . GLU A 1 132 ? 0.464 -2.823 25.283 1.00 74.25 132 GLU A N 1
ATOM 1119 C CA . GLU A 1 132 ? 0.678 -4.106 26.003 1.00 74.25 132 GLU A CA 1
ATOM 1120 C C . GLU A 1 132 ? -0.464 -4.606 26.932 1.00 74.25 132 GLU A C 1
ATOM 1122 O O . GLU A 1 132 ? -0.743 -5.805 26.985 1.00 74.25 132 GLU A O 1
ATOM 1127 N N . ASN A 1 133 ? -1.227 -3.711 27.567 1.00 66.75 133 ASN A N 1
ATOM 1128 C CA . ASN A 1 133 ? -2.333 -3.988 28.493 1.00 66.75 133 ASN A CA 1
ATOM 1129 C C . ASN A 1 133 ? -3.701 -3.511 27.982 1.00 66.75 133 ASN A C 1
ATOM 1131 O O . ASN A 1 133 ? -4.662 -3.423 28.748 1.00 66.75 133 ASN A O 1
ATOM 1135 N N . ASN A 1 134 ? -3.816 -3.184 26.695 1.00 78.12 134 ASN A N 1
ATOM 1136 C CA . ASN A 1 134 ? -5.063 -2.659 26.158 1.00 78.12 134 ASN A CA 1
ATOM 1137 C C . ASN A 1 134 ? -6.016 -3.789 25.724 1.00 78.12 134 ASN A C 1
ATOM 1139 O O . ASN A 1 134 ? -5.698 -4.590 24.846 1.00 78.12 134 ASN A O 1
ATOM 1143 N N . SER A 1 135 ? -7.205 -3.840 26.330 1.00 89.56 135 SER A N 1
ATOM 1144 C CA . SER A 1 135 ? -8.279 -4.774 25.964 1.00 89.56 135 SER A CA 1
ATOM 1145 C C . SER A 1 135 ? -8.832 -4.525 24.558 1.00 89.56 135 SER A C 1
ATOM 1147 O O . SER A 1 135 ? -9.359 -5.450 23.945 1.00 89.56 135 SER A O 1
ATOM 1149 N N . VAL A 1 136 ? -8.673 -3.308 24.026 1.00 93.75 136 VAL A N 1
ATOM 1150 C CA . VAL A 1 136 ? -9.167 -2.909 22.704 1.00 93.75 136 VAL A CA 1
ATOM 1151 C C . VAL A 1 136 ? -8.549 -3.761 21.597 1.00 93.75 136 VAL A C 1
ATOM 1153 O O . VAL A 1 136 ? -9.283 -4.325 20.790 1.00 93.75 136 VAL A O 1
ATOM 1156 N N . SER A 1 137 ? -7.221 -3.925 21.575 1.00 93.56 137 SER A N 1
ATOM 1157 C CA . SER A 1 137 ? -6.561 -4.715 20.524 1.00 93.56 137 SER A CA 1
ATOM 1158 C C . SER A 1 137 ? -6.976 -6.184 20.565 1.00 93.56 137 SER A C 1
ATOM 1160 O O . SER A 1 137 ? -7.274 -6.759 19.527 1.00 93.56 137 SER A O 1
ATOM 1162 N N . LYS A 1 138 ? -7.080 -6.768 21.764 1.00 91.81 138 LYS A N 1
ATOM 1163 C CA . LYS A 1 138 ? -7.494 -8.167 21.964 1.00 91.81 138 LYS A CA 1
ATOM 1164 C C . LYS A 1 138 ? -8.967 -8.416 21.631 1.00 91.81 138 LYS A C 1
ATOM 1166 O O . LYS A 1 138 ? -9.331 -9.547 21.337 1.00 91.81 138 LYS A O 1
ATOM 1171 N N . SER A 1 139 ? -9.811 -7.387 21.706 1.00 93.56 139 SER A N 1
ATOM 1172 C CA . SER A 1 139 ? -11.233 -7.496 21.350 1.00 93.56 139 SER A CA 1
ATOM 1173 C C . SER A 1 139 ? -11.483 -7.530 19.837 1.00 93.56 139 SER A C 1
ATOM 1175 O O . SER A 1 139 ? -12.566 -7.915 19.403 1.00 93.56 139 SER A O 1
ATOM 1177 N N . ASP A 1 140 ? -10.494 -7.142 19.028 1.00 94.69 140 ASP A N 1
ATOM 1178 C CA . ASP A 1 140 ? -10.612 -7.104 17.575 1.00 94.69 140 ASP A CA 1
ATOM 1179 C C . ASP A 1 140 ? -10.281 -8.470 16.957 1.00 94.69 140 ASP A C 1
ATOM 1181 O O . ASP A 1 140 ? -9.154 -8.956 17.053 1.00 94.69 140 ASP A O 1
ATOM 1185 N N . SER A 1 141 ? -11.250 -9.080 16.273 1.00 94.25 141 SER A N 1
ATOM 1186 C CA . SER A 1 141 ? -11.131 -10.439 15.721 1.00 94.25 141 SER A CA 1
ATOM 1187 C C . SER A 1 141 ? -10.033 -10.588 14.665 1.00 94.25 141 SER A C 1
ATOM 1189 O O . SER A 1 141 ? -9.500 -11.679 14.483 1.00 94.25 141 SER A O 1
ATOM 1191 N N . ILE A 1 142 ? -9.639 -9.495 14.003 1.00 96.44 142 ILE A N 1
ATOM 1192 C CA . ILE A 1 142 ? -8.553 -9.488 13.009 1.00 96.44 142 ILE A CA 1
ATOM 1193 C C . ILE A 1 142 ? -7.178 -9.134 13.592 1.00 96.44 142 ILE A C 1
ATOM 1195 O O . ILE A 1 142 ? -6.225 -8.946 12.835 1.00 96.44 142 ILE A O 1
ATOM 1199 N N . HIS A 1 143 ? -7.040 -9.038 14.920 1.00 96.06 143 HIS A N 1
ATOM 1200 C CA . HIS A 1 143 ? -5.788 -8.641 15.577 1.00 96.06 143 HIS A CA 1
ATOM 1201 C C . HIS A 1 143 ? -4.590 -9.503 15.179 1.00 96.06 143 HIS A C 1
ATOM 1203 O O . HIS A 1 143 ? -3.565 -8.950 14.784 1.00 96.06 143 HIS A O 1
ATOM 1209 N N . ILE A 1 144 ? -4.734 -10.831 15.216 1.00 95.75 144 ILE A N 1
ATOM 1210 C CA . ILE A 1 144 ? -3.658 -11.772 14.864 1.00 95.75 144 ILE A CA 1
ATOM 1211 C C . ILE A 1 144 ? -3.228 -11.570 13.406 1.00 95.75 144 ILE A C 1
ATOM 1213 O O . ILE A 1 144 ? -2.043 -11.414 13.130 1.00 95.75 144 ILE A O 1
ATOM 1217 N N . PHE A 1 145 ? -4.191 -11.481 12.487 1.00 97.50 145 PHE A N 1
ATOM 1218 C CA . PHE A 1 145 ? -3.931 -11.247 11.067 1.00 97.50 145 PHE A CA 1
ATOM 1219 C C . PHE A 1 145 ? -3.163 -9.941 10.821 1.00 97.50 145 PHE A C 1
ATOM 1221 O O . PHE A 1 145 ? -2.146 -9.925 10.125 1.00 97.50 145 PHE A O 1
ATOM 1228 N N . VAL A 1 146 ? -3.615 -8.840 11.429 1.00 97.19 146 VAL A N 1
ATOM 1229 C CA . VAL A 1 146 ? -2.956 -7.534 11.294 1.00 97.19 146 VAL A CA 1
ATOM 1230 C C . VAL A 1 146 ? -1.566 -7.545 11.925 1.00 97.19 146 VAL A C 1
ATOM 1232 O O . VAL A 1 146 ? -0.650 -6.947 11.369 1.00 97.19 146 VAL A O 1
ATOM 1235 N N . TRP A 1 147 ? -1.384 -8.233 13.050 1.00 96.31 147 TRP A N 1
ATOM 1236 C CA . TRP A 1 147 ? -0.085 -8.353 13.708 1.00 96.31 147 TRP A CA 1
ATOM 1237 C C . TRP A 1 147 ? 0.932 -9.107 12.842 1.00 96.31 147 TRP A C 1
ATOM 1239 O O . TRP A 1 147 ? 2.060 -8.636 12.671 1.00 96.31 147 TRP A O 1
ATOM 1249 N N . THR A 1 148 ? 0.523 -10.213 12.212 1.00 97.12 148 THR A N 1
ATOM 1250 C CA . THR A 1 148 ? 1.368 -10.945 11.256 1.00 97.12 148 THR A CA 1
ATOM 1251 C C . THR A 1 148 ? 1.727 -10.073 10.045 1.00 97.12 148 THR A C 1
ATOM 1253 O O . THR A 1 148 ? 2.880 -10.072 9.601 1.00 97.12 148 THR A O 1
ATOM 1256 N N . LEU A 1 149 ? 0.785 -9.268 9.539 1.00 96.56 149 LEU A N 1
ATOM 1257 C CA . LEU A 1 149 ? 1.060 -8.304 8.467 1.00 96.56 149 LEU A CA 1
ATOM 1258 C C . LEU A 1 149 ? 2.000 -7.173 8.913 1.00 96.56 149 LEU A C 1
ATOM 1260 O O . LEU A 1 149 ? 2.916 -6.840 8.167 1.00 96.56 149 LEU A O 1
ATOM 1264 N N . ASP A 1 150 ? 1.847 -6.613 10.118 1.00 95.38 150 ASP A N 1
ATOM 1265 C CA . ASP A 1 150 ? 2.745 -5.575 10.662 1.00 95.38 150 ASP A CA 1
ATOM 1266 C C . ASP A 1 150 ? 4.190 -6.092 10.762 1.00 95.38 150 ASP A C 1
ATOM 1268 O O . ASP A 1 150 ? 5.138 -5.389 10.396 1.00 95.38 150 ASP A O 1
ATOM 1272 N N . ALA A 1 151 ? 4.365 -7.358 11.158 1.00 95.25 151 ALA A N 1
ATOM 1273 C CA . ALA A 1 151 ? 5.664 -8.025 11.149 1.00 95.25 151 ALA A CA 1
ATOM 1274 C C . ALA A 1 151 ? 6.235 -8.169 9.724 1.00 95.25 151 ALA A C 1
ATOM 1276 O O . ALA A 1 151 ? 7.420 -7.901 9.506 1.00 95.25 151 ALA A O 1
ATOM 1277 N N . ALA A 1 152 ? 5.406 -8.530 8.738 1.00 94.12 152 ALA A N 1
ATOM 1278 C CA . ALA A 1 152 ? 5.822 -8.592 7.333 1.00 94.12 152 ALA A CA 1
ATOM 1279 C C . ALA A 1 152 ? 6.203 -7.207 6.775 1.00 94.12 152 ALA A C 1
ATOM 1281 O O . ALA A 1 152 ? 7.196 -7.083 6.053 1.00 94.12 152 ALA A O 1
ATOM 1282 N N . LEU A 1 153 ? 5.468 -6.152 7.149 1.00 93.50 153 LEU A N 1
ATOM 1283 C CA . LEU A 1 153 ? 5.777 -4.764 6.793 1.00 93.50 153 LEU A CA 1
ATOM 1284 C C . LEU A 1 153 ? 7.122 -4.319 7.382 1.00 93.50 153 LEU A C 1
ATOM 1286 O O . LEU A 1 153 ? 7.938 -3.719 6.678 1.00 93.50 153 LEU A O 1
ATOM 1290 N N . LYS A 1 154 ? 7.383 -4.645 8.654 1.00 92.06 154 LYS A N 1
ATOM 1291 C CA . LYS A 1 154 ? 8.652 -4.346 9.334 1.00 92.06 154 LYS A CA 1
ATOM 1292 C C . LYS A 1 154 ? 9.846 -4.990 8.626 1.00 92.06 154 LYS A C 1
ATOM 1294 O O . LYS A 1 154 ? 10.872 -4.339 8.450 1.00 92.06 154 LYS A O 1
ATOM 1299 N N . GLU A 1 155 ? 9.713 -6.247 8.220 1.00 90.00 155 GLU A N 1
ATOM 1300 C CA . GLU A 1 155 ? 10.773 -6.986 7.523 1.00 90.00 155 GLU A CA 1
ATOM 1301 C C . GLU A 1 155 ? 10.810 -6.723 6.010 1.00 90.00 155 GLU A C 1
ATOM 1303 O O . GLU A 1 155 ? 11.742 -7.147 5.327 1.00 90.00 155 GLU A O 1
ATOM 1308 N N . ARG A 1 156 ? 9.810 -6.008 5.475 1.00 87.19 156 ARG A N 1
ATOM 1309 C CA . ARG A 1 156 ? 9.620 -5.730 4.040 1.00 87.19 156 ARG A CA 1
ATOM 1310 C C . ARG A 1 156 ? 9.576 -6.995 3.176 1.00 87.19 156 ARG A C 1
ATOM 1312 O O . ARG A 1 156 ? 9.941 -6.966 1.995 1.00 87.19 156 ARG A O 1
ATOM 1319 N N . LYS A 1 157 ? 9.153 -8.104 3.778 1.00 85.31 157 LYS A N 1
ATOM 1320 C CA . LYS A 1 157 ? 9.081 -9.430 3.172 1.00 85.31 157 LYS A CA 1
ATOM 1321 C C . LYS A 1 157 ? 7.983 -10.229 3.856 1.00 85.31 157 LYS A C 1
ATOM 1323 O O . LYS A 1 157 ? 7.905 -10.278 5.082 1.00 85.31 157 LYS A O 1
ATOM 1328 N N . LEU A 1 158 ? 7.185 -10.907 3.042 1.00 90.31 158 LEU A N 1
ATOM 1329 C CA . LEU A 1 158 ? 6.306 -11.967 3.508 1.00 90.31 158 LEU A CA 1
ATOM 1330 C C . LEU A 1 158 ? 7.020 -13.300 3.271 1.00 90.31 158 LEU A C 1
ATOM 1332 O O . LEU A 1 158 ? 7.241 -13.680 2.126 1.00 90.31 158 LEU A O 1
ATOM 1336 N N . ASP A 1 159 ? 7.484 -13.937 4.344 1.00 88.12 159 ASP A N 1
ATOM 1337 C CA . ASP A 1 159 ? 8.130 -15.248 4.279 1.00 88.12 159 ASP A CA 1
ATOM 1338 C C . ASP A 1 159 ? 7.105 -16.387 4.413 1.00 88.12 159 ASP A C 1
ATOM 1340 O O . ASP A 1 159 ? 5.949 -16.174 4.783 1.00 88.12 159 ASP A O 1
ATOM 1344 N N . LEU A 1 160 ? 7.560 -17.615 4.155 1.00 89.25 160 LEU A N 1
ATOM 1345 C CA . LEU A 1 160 ? 6.741 -18.823 4.258 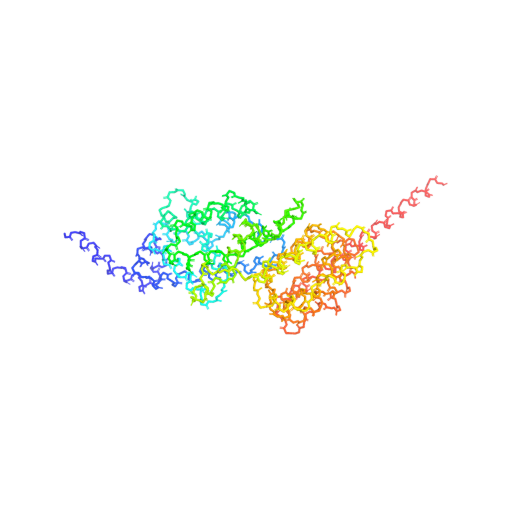1.00 89.25 160 LEU A CA 1
ATOM 1346 C C . LEU A 1 160 ? 6.114 -19.028 5.645 1.00 89.25 160 LEU A C 1
ATOM 1348 O O . LEU A 1 160 ? 5.050 -19.635 5.745 1.00 89.25 160 LEU A O 1
ATOM 1352 N N . LYS A 1 161 ? 6.755 -18.559 6.723 1.00 93.44 161 LYS A N 1
ATOM 1353 C CA . LYS A 1 161 ? 6.226 -18.721 8.081 1.00 93.44 161 LYS A CA 1
ATOM 1354 C C . LYS A 1 161 ? 5.019 -17.807 8.286 1.00 93.44 161 LYS A C 1
ATOM 1356 O O . LYS A 1 161 ? 3.950 -18.294 8.640 1.00 93.44 161 LYS A O 1
ATOM 1361 N N . LYS A 1 162 ? 5.173 -16.513 8.000 1.00 94.44 162 LYS A N 1
ATOM 1362 C CA . LYS A 1 162 ? 4.097 -15.517 8.092 1.00 94.44 162 LYS A CA 1
ATOM 1363 C C . LYS A 1 162 ? 2.958 -15.846 7.133 1.00 94.44 162 LYS A C 1
ATOM 1365 O O . LYS A 1 162 ? 1.799 -15.707 7.496 1.00 94.44 162 LYS A O 1
ATOM 1370 N N . GLN A 1 163 ? 3.275 -16.338 5.935 1.00 93.81 163 GLN A N 1
ATOM 1371 C CA . GLN A 1 163 ? 2.266 -16.829 5.002 1.00 93.81 163 GLN A CA 1
ATOM 1372 C C . GLN A 1 163 ? 1.416 -17.951 5.614 1.00 93.81 163 GLN A C 1
ATOM 1374 O O . GLN A 1 163 ? 0.194 -17.853 5.586 1.00 93.81 163 GLN A O 1
ATOM 1379 N N . ARG A 1 164 ? 2.039 -18.973 6.216 1.00 95.06 164 ARG A N 1
ATOM 1380 C CA . ARG A 1 164 ? 1.308 -20.067 6.878 1.00 95.06 164 ARG A CA 1
ATOM 1381 C C . ARG A 1 164 ? 0.456 -19.583 8.049 1.00 95.06 164 ARG A C 1
ATOM 1383 O O . ARG A 1 164 ? -0.639 -20.093 8.239 1.00 95.06 164 ARG A O 1
ATOM 1390 N N . GLU A 1 165 ? 0.937 -18.613 8.826 1.00 96.50 165 GLU A N 1
ATOM 1391 C CA . GLU A 1 165 ? 0.149 -17.997 9.905 1.00 96.50 165 GLU A CA 1
ATOM 1392 C C . GLU A 1 165 ? -1.098 -17.283 9.355 1.00 96.50 165 GLU A C 1
ATOM 1394 O O . GLU A 1 165 ? -2.186 -17.420 9.915 1.00 96.50 165 GLU A O 1
ATOM 1399 N N . ILE A 1 166 ? -0.967 -16.576 8.225 1.00 96.38 166 ILE A N 1
ATOM 1400 C CA . ILE A 1 166 ? -2.106 -15.943 7.549 1.00 96.38 166 ILE A CA 1
ATOM 1401 C C . ILE A 1 166 ? -3.072 -16.999 6.993 1.00 96.38 166 ILE A C 1
ATOM 1403 O O . ILE A 1 166 ? -4.278 -16.866 7.187 1.00 96.38 166 ILE A O 1
ATOM 1407 N N . GLU A 1 167 ? -2.569 -18.045 6.330 1.00 94.56 167 GLU A N 1
ATOM 1408 C CA . GLU A 1 167 ? -3.379 -19.169 5.832 1.00 94.56 167 GLU A CA 1
ATOM 1409 C C . GLU A 1 167 ? -4.196 -19.802 6.967 1.00 94.56 167 GLU A C 1
ATOM 1411 O O . GLU A 1 167 ? -5.419 -19.881 6.876 1.00 94.56 167 GLU A O 1
ATOM 1416 N N . GLN A 1 168 ? -3.542 -20.145 8.081 1.00 95.88 168 GLN A N 1
ATOM 1417 C CA . GLN A 1 168 ? -4.197 -20.716 9.262 1.00 95.88 168 GLN A CA 1
ATOM 1418 C C . GLN A 1 168 ? -5.271 -19.790 9.840 1.00 95.88 168 GLN A C 1
ATOM 1420 O O . GLN A 1 168 ? -6.345 -20.257 10.222 1.00 95.88 168 GLN A O 1
ATOM 1425 N N . PHE A 1 169 ? -5.004 -18.481 9.895 1.00 96.44 169 PHE A N 1
ATOM 1426 C CA . PHE A 1 169 ? -5.991 -17.506 10.347 1.00 96.44 169 PHE A CA 1
ATOM 1427 C C . PHE A 1 169 ? -7.222 -17.483 9.430 1.00 96.44 169 PHE A C 1
ATOM 1429 O O . PHE A 1 169 ? -8.351 -17.493 9.927 1.00 96.44 169 PHE A O 1
ATOM 1436 N N . LEU A 1 170 ? -7.022 -17.454 8.109 1.00 94.50 170 LEU A N 1
ATOM 1437 C CA . LEU A 1 170 ? -8.116 -17.414 7.136 1.00 94.50 170 LEU A CA 1
ATOM 1438 C C . LEU A 1 170 ? -8.928 -18.711 7.139 1.00 94.50 170 LEU A C 1
ATOM 1440 O O . LEU A 1 170 ? -10.153 -18.652 7.070 1.00 94.50 170 LEU A O 1
ATOM 1444 N N . ASP A 1 171 ? -8.278 -19.865 7.285 1.00 93.31 171 ASP A N 1
ATOM 1445 C CA . ASP A 1 171 ? -8.960 -21.157 7.380 1.00 93.31 171 ASP A CA 1
ATOM 1446 C C . ASP A 1 171 ? -9.823 -21.241 8.647 1.00 93.31 171 ASP A C 1
ATOM 1448 O O . ASP A 1 171 ? -10.990 -21.648 8.579 1.00 93.31 171 ASP A O 1
ATOM 1452 N N . ALA A 1 172 ? -9.294 -20.774 9.785 1.00 94.88 172 ALA A N 1
ATOM 1453 C CA . ALA A 1 172 ? -10.018 -20.725 11.055 1.00 94.88 172 ALA A CA 1
ATOM 1454 C C . ALA A 1 172 ? -11.264 -19.820 11.005 1.00 94.88 172 ALA A C 1
ATOM 1456 O O . ALA A 1 172 ? -12.252 -20.104 11.682 1.00 94.88 172 ALA A O 1
ATOM 1457 N N . HIS A 1 173 ? -11.242 -18.770 10.178 1.00 94.25 173 HIS A N 1
ATOM 1458 C CA . HIS A 1 173 ? -12.346 -17.814 10.020 1.00 94.25 173 HIS A CA 1
ATOM 1459 C C . HIS A 1 173 ? -13.095 -17.966 8.691 1.00 94.25 173 HIS A C 1
ATOM 1461 O O . HIS A 1 173 ? -13.906 -17.115 8.344 1.00 94.25 173 HIS A O 1
ATOM 1467 N N . SER A 1 174 ? -12.881 -19.061 7.959 1.0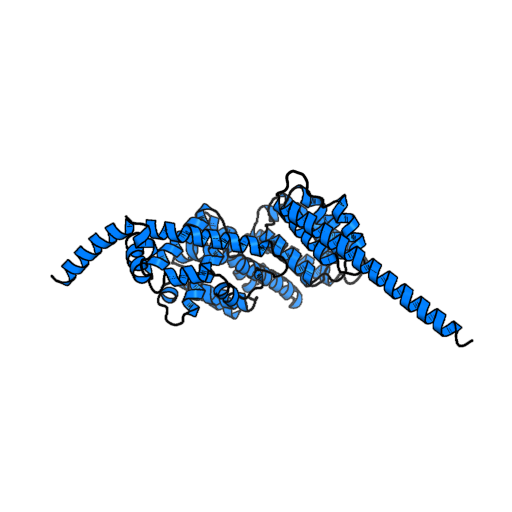0 88.19 174 SER A N 1
ATOM 1468 C CA . SER A 1 174 ? -13.437 -19.273 6.612 1.00 88.19 174 SER A CA 1
ATOM 1469 C C . SER A 1 174 ? -14.966 -19.189 6.536 1.00 88.19 174 SER A C 1
ATOM 1471 O O . SER A 1 174 ? -15.516 -18.878 5.484 1.00 88.19 174 SER A O 1
ATOM 1473 N N . ARG A 1 175 ? -15.663 -19.454 7.649 1.00 88.38 175 ARG A N 1
ATOM 1474 C CA . ARG A 1 175 ? -17.130 -19.373 7.756 1.00 88.38 175 ARG A CA 1
ATOM 1475 C C . ARG A 1 175 ? -17.642 -18.017 8.247 1.00 88.38 175 ARG A C 1
ATOM 1477 O O . ARG A 1 175 ? -18.843 -17.773 8.170 1.00 88.38 175 ARG A O 1
ATOM 1484 N N . ASP A 1 176 ? -16.768 -17.157 8.763 1.00 92.06 176 ASP A N 1
ATOM 1485 C CA . ASP A 1 176 ? -17.135 -15.820 9.222 1.00 92.06 176 ASP A CA 1
ATOM 1486 C C . ASP A 1 176 ? -17.108 -14.852 8.035 1.00 92.06 176 ASP A C 1
ATOM 1488 O O . ASP A 1 176 ? -16.086 -14.254 7.687 1.00 92.06 176 ASP A O 1
ATOM 1492 N N . THR A 1 177 ? -18.262 -14.717 7.384 1.00 88.38 177 THR A N 1
ATOM 1493 C CA . THR A 1 177 ? -18.413 -13.872 6.196 1.00 88.38 177 THR A CA 1
ATOM 1494 C C . THR A 1 177 ? -18.137 -12.402 6.483 1.00 88.38 177 THR A C 1
ATOM 1496 O O . THR A 1 177 ? -17.710 -11.685 5.581 1.00 88.38 177 THR A O 1
ATOM 1499 N N . ASP A 1 178 ? -18.363 -11.935 7.713 1.00 89.81 178 ASP A N 1
ATOM 1500 C CA . ASP A 1 178 ? -18.099 -10.545 8.070 1.00 89.81 178 ASP A CA 1
ATOM 1501 C C . ASP A 1 178 ? -16.594 -10.295 8.160 1.00 89.81 178 ASP A C 1
ATOM 1503 O O . ASP A 1 178 ? -16.092 -9.342 7.563 1.00 89.81 178 ASP A O 1
ATOM 1507 N N . ILE A 1 179 ? -15.836 -11.178 8.810 1.00 92.69 179 ILE A N 1
ATOM 1508 C CA . ILE A 1 179 ? -14.372 -11.065 8.821 1.00 92.69 179 ILE A CA 1
ATOM 1509 C C . ILE A 1 179 ? -13.824 -11.158 7.396 1.00 92.69 179 ILE A C 1
ATOM 1511 O O . ILE A 1 179 ? -13.117 -10.245 6.952 1.00 92.69 179 ILE A O 1
ATOM 1515 N N . ILE A 1 180 ? -14.183 -12.223 6.676 1.00 92.25 180 ILE A N 1
ATOM 1516 C CA . ILE A 1 180 ? -13.610 -12.537 5.367 1.00 92.25 180 ILE A CA 1
ATOM 1517 C C . ILE A 1 180 ? -13.997 -11.498 4.315 1.00 92.25 180 ILE A C 1
ATOM 1519 O O . ILE A 1 180 ? -13.118 -11.040 3.600 1.00 92.25 180 ILE A O 1
ATOM 1523 N N . ASN A 1 181 ? -15.253 -11.058 4.226 1.00 90.31 181 ASN A N 1
ATOM 1524 C CA . ASN A 1 181 ? -15.668 -10.157 3.143 1.00 90.31 181 ASN A CA 1
ATOM 1525 C C . ASN A 1 181 ? -15.611 -8.672 3.522 1.00 90.31 181 ASN A C 1
ATOM 1527 O O . ASN A 1 181 ? -15.627 -7.824 2.633 1.00 90.31 181 ASN A O 1
ATOM 1531 N N . LYS A 1 182 ? -15.533 -8.320 4.815 1.00 90.81 182 LYS A N 1
ATOM 1532 C CA . LYS A 1 182 ? -15.532 -6.908 5.234 1.00 90.81 182 LYS A CA 1
ATOM 1533 C C . LYS A 1 182 ? -14.210 -6.427 5.799 1.00 90.81 182 LYS A C 1
ATOM 1535 O O . LYS A 1 182 ? -13.734 -5.360 5.416 1.00 90.81 182 LYS A O 1
ATOM 1540 N N . HIS A 1 183 ? -13.614 -7.172 6.723 1.00 93.75 183 HIS A N 1
ATOM 1541 C CA . HIS A 1 183 ? -12.439 -6.689 7.449 1.00 93.75 183 HIS A CA 1
ATOM 1542 C C . HIS A 1 183 ? -11.128 -7.015 6.736 1.00 93.75 183 HIS A C 1
ATOM 1544 O O . HIS A 1 183 ? -10.262 -6.146 6.631 1.00 93.75 183 HIS A O 1
ATOM 1550 N N . ILE A 1 184 ? -10.989 -8.229 6.204 1.00 95.62 184 ILE A N 1
ATOM 1551 C CA . ILE A 1 184 ? -9.761 -8.662 5.528 1.00 95.62 184 ILE A CA 1
ATOM 1552 C C . ILE A 1 184 ? -9.474 -7.869 4.240 1.00 95.62 184 ILE A C 1
ATOM 1554 O O . ILE A 1 184 ? -8.368 -7.332 4.142 1.00 95.62 184 ILE A O 1
ATOM 1558 N N . PRO A 1 185 ? -10.416 -7.686 3.289 1.00 95.25 185 PRO A N 1
ATOM 1559 C CA . PRO A 1 185 ? -10.144 -6.925 2.070 1.00 95.25 185 PRO A CA 1
ATOM 1560 C C . PRO A 1 185 ? -9.844 -5.464 2.398 1.00 95.25 185 PRO A C 1
ATOM 1562 O O . PRO A 1 185 ? -8.939 -4.867 1.819 1.00 95.25 185 PRO A O 1
ATOM 1565 N N . PHE A 1 186 ? -10.550 -4.908 3.392 1.00 96.31 186 PHE A N 1
ATOM 1566 C CA . PHE A 1 186 ? -10.309 -3.553 3.869 1.00 96.31 186 PHE A CA 1
ATOM 1567 C C . PHE A 1 186 ? -8.865 -3.377 4.348 1.00 96.31 186 PHE A C 1
ATOM 1569 O O . PHE A 1 186 ? -8.223 -2.421 3.931 1.00 96.31 186 PHE A O 1
ATOM 1576 N N . ILE A 1 187 ? -8.314 -4.295 5.149 1.00 97.50 187 ILE A N 1
ATOM 1577 C CA . ILE A 1 187 ? -6.906 -4.226 5.578 1.00 97.50 187 ILE A CA 1
ATOM 1578 C C . ILE A 1 187 ? -5.937 -4.461 4.414 1.00 97.50 187 ILE A C 1
ATOM 1580 O O . ILE A 1 187 ? -4.960 -3.725 4.281 1.00 97.50 187 ILE A O 1
ATOM 1584 N N . LEU A 1 188 ? -6.192 -5.470 3.576 1.00 97.12 188 LEU A N 1
ATOM 1585 C CA . LEU A 1 188 ? -5.297 -5.855 2.478 1.00 97.12 188 LEU A CA 1
ATOM 1586 C C . LEU A 1 188 ? -5.136 -4.761 1.415 1.00 97.12 188 LEU A C 1
ATOM 1588 O O . LEU A 1 188 ? -4.111 -4.733 0.740 1.00 97.12 188 LEU A O 1
ATOM 1592 N N . ASN A 1 189 ? -6.109 -3.856 1.287 1.00 96.62 189 ASN A N 1
ATOM 1593 C CA . ASN A 1 189 ? -6.042 -2.699 0.393 1.00 96.62 189 ASN A CA 1
ATOM 1594 C C . ASN A 1 189 ? -5.036 -1.620 0.863 1.00 96.62 189 ASN A C 1
ATOM 1596 O O . ASN A 1 189 ? -4.746 -0.691 0.115 1.00 96.62 189 ASN A O 1
ATOM 1600 N N . ASP A 1 190 ? -4.445 -1.730 2.065 1.00 95.62 190 ASP A N 1
ATOM 1601 C CA . ASP A 1 190 ? -3.358 -0.828 2.466 1.00 95.62 190 ASP A CA 1
ATOM 1602 C C . ASP A 1 190 ? -2.225 -0.831 1.417 1.00 95.62 190 ASP A C 1
ATOM 1604 O O . ASP A 1 190 ? -1.684 -1.893 1.090 1.00 95.62 190 ASP A O 1
ATOM 1608 N N . PRO A 1 191 ? -1.780 0.342 0.933 1.00 93.88 191 PRO A N 1
ATOM 1609 C CA . PRO A 1 191 ? -0.796 0.389 -0.143 1.00 93.88 191 PRO A CA 1
ATOM 1610 C C . PRO A 1 191 ? 0.567 -0.245 0.176 1.00 93.88 191 PRO A C 1
ATOM 1612 O O . PRO A 1 191 ? 1.265 -0.694 -0.736 1.00 93.88 191 PRO A O 1
ATOM 1615 N N . ASN A 1 192 ? 0.978 -0.302 1.450 1.00 92.38 192 ASN A N 1
ATOM 1616 C CA . ASN A 1 192 ? 2.220 -0.979 1.839 1.00 92.38 192 ASN A CA 1
ATOM 1617 C C . ASN A 1 192 ? 2.047 -2.496 1.751 1.00 92.38 192 ASN A C 1
ATOM 1619 O O . ASN A 1 192 ? 2.954 -3.184 1.282 1.00 92.38 192 ASN A O 1
ATOM 1623 N N . ILE A 1 193 ? 0.881 -3.007 2.159 1.00 95.50 193 ILE A N 1
ATOM 1624 C CA . ILE A 1 193 ? 0.542 -4.428 2.037 1.00 95.50 193 ILE A CA 1
ATOM 1625 C C . ILE A 1 193 ? 0.491 -4.826 0.560 1.00 95.50 193 ILE A C 1
ATOM 1627 O O . ILE A 1 193 ? 1.186 -5.766 0.174 1.00 95.50 193 ILE A O 1
ATOM 1631 N N . ILE A 1 194 ? -0.234 -4.076 -0.279 1.00 95.50 194 ILE A N 1
ATOM 1632 C CA . ILE A 1 194 ? -0.279 -4.301 -1.734 1.00 95.50 194 ILE A CA 1
ATOM 1633 C C . ILE A 1 194 ? 1.133 -4.314 -2.331 1.00 95.50 194 ILE A C 1
ATOM 1635 O O . ILE A 1 194 ? 1.474 -5.211 -3.106 1.00 95.50 194 ILE A O 1
ATOM 1639 N N . SER A 1 195 ? 1.985 -3.359 -1.942 1.00 92.75 195 SER A N 1
ATOM 1640 C CA . SER A 1 195 ? 3.359 -3.273 -2.448 1.00 92.75 195 SER A CA 1
ATOM 1641 C C . SER A 1 195 ? 4.213 -4.483 -2.052 1.00 92.75 195 SER A C 1
ATOM 1643 O O . SER A 1 195 ? 4.917 -5.033 -2.903 1.00 92.75 195 SER A O 1
ATOM 1645 N N . ILE A 1 196 ? 4.130 -4.948 -0.798 1.00 93.50 196 ILE A N 1
ATOM 1646 C CA . ILE A 1 196 ? 4.869 -6.139 -0.344 1.00 93.50 196 ILE A CA 1
ATOM 1647 C C . ILE A 1 196 ? 4.333 -7.412 -0.992 1.00 93.50 196 ILE A C 1
ATOM 1649 O O . ILE A 1 196 ? 5.137 -8.224 -1.439 1.00 93.50 196 ILE A O 1
ATOM 1653 N N . LEU A 1 197 ? 3.014 -7.590 -1.087 1.00 95.69 197 LEU A N 1
ATOM 1654 C CA . LEU A 1 197 ? 2.419 -8.767 -1.727 1.00 95.69 197 LEU A CA 1
ATOM 1655 C C . LEU A 1 197 ? 2.813 -8.855 -3.203 1.00 95.69 197 LEU A C 1
ATOM 1657 O O . LEU A 1 197 ? 3.288 -9.900 -3.653 1.00 95.69 197 LEU A O 1
ATOM 1661 N N . ALA A 1 198 ? 2.696 -7.747 -3.942 1.00 95.50 198 ALA A N 1
ATOM 1662 C CA . ALA A 1 198 ? 3.126 -7.681 -5.334 1.00 95.50 198 ALA A CA 1
ATOM 1663 C C . ALA A 1 198 ? 4.631 -7.953 -5.461 1.00 95.50 198 ALA A C 1
ATOM 1665 O O . ALA A 1 198 ? 5.047 -8.733 -6.318 1.00 95.50 198 ALA A O 1
ATOM 1666 N N . LYS A 1 199 ? 5.458 -7.364 -4.583 1.00 93.56 199 LYS A N 1
ATOM 1667 C CA . LYS A 1 199 ? 6.905 -7.613 -4.562 1.00 93.56 199 LYS A CA 1
ATOM 1668 C C . LYS A 1 199 ? 7.214 -9.090 -4.330 1.00 93.56 199 LYS A C 1
ATOM 1670 O O . LYS A 1 199 ? 8.012 -9.652 -5.073 1.00 93.56 199 LYS A O 1
ATOM 1675 N N . SER A 1 200 ? 6.588 -9.717 -3.338 1.00 94.19 200 SER A N 1
ATOM 1676 C CA . SER A 1 200 ? 6.779 -11.138 -3.042 1.00 94.19 200 SER A CA 1
ATOM 1677 C C . SER A 1 200 ? 6.376 -12.020 -4.224 1.00 94.19 200 SER A C 1
ATOM 1679 O O . SER A 1 200 ? 7.116 -12.942 -4.550 1.00 94.19 200 SER A O 1
ATOM 1681 N N . CYS A 1 201 ? 5.279 -11.705 -4.926 1.00 95.06 201 CYS A N 1
ATOM 1682 C CA . CYS A 1 201 ? 4.893 -12.426 -6.143 1.00 95.06 201 CYS A CA 1
ATOM 1683 C C . CYS A 1 201 ? 5.989 -12.350 -7.218 1.00 95.06 201 CYS A C 1
ATOM 1685 O O . CYS A 1 201 ? 6.402 -13.382 -7.739 1.00 95.06 201 CYS A O 1
ATOM 1687 N N . ILE A 1 202 ? 6.504 -11.151 -7.515 1.00 95.00 202 ILE A N 1
ATOM 1688 C CA . ILE A 1 202 ? 7.568 -10.968 -8.518 1.00 95.00 202 ILE A CA 1
ATOM 1689 C C . ILE A 1 202 ? 8.869 -11.668 -8.101 1.00 95.00 202 ILE A C 1
ATOM 1691 O O . ILE A 1 202 ? 9.501 -12.328 -8.922 1.00 95.00 202 ILE A O 1
ATOM 1695 N N . LEU A 1 203 ? 9.253 -11.592 -6.824 1.00 92.31 203 LEU A N 1
ATOM 1696 C CA . LEU A 1 203 ? 10.431 -12.300 -6.315 1.00 92.31 203 LEU A CA 1
ATOM 1697 C C . LEU A 1 203 ? 10.287 -13.822 -6.421 1.00 92.31 203 LEU A C 1
ATOM 1699 O O . LEU A 1 203 ? 11.263 -14.492 -6.749 1.00 92.31 203 LEU A O 1
ATOM 1703 N N . LEU A 1 204 ? 9.091 -14.370 -6.185 1.00 91.88 204 LEU A N 1
ATOM 1704 C CA . LEU A 1 204 ? 8.837 -15.793 -6.405 1.00 91.88 204 LEU A CA 1
ATOM 1705 C C . LEU A 1 204 ? 8.938 -16.169 -7.882 1.00 91.88 204 LEU A C 1
ATOM 1707 O O . LEU A 1 204 ? 9.496 -17.220 -8.171 1.00 91.88 204 LEU A O 1
ATOM 1711 N N . LEU A 1 205 ? 8.479 -15.325 -8.814 1.00 92.81 205 LEU A N 1
ATOM 1712 C CA . LEU A 1 205 ? 8.667 -15.580 -10.249 1.00 92.81 205 LEU A CA 1
ATOM 1713 C C . LEU A 1 205 ? 10.154 -15.627 -10.623 1.00 92.81 205 LEU A C 1
ATOM 1715 O O . LEU A 1 205 ? 10.569 -16.538 -11.331 1.00 92.81 205 LEU A O 1
ATOM 1719 N N . HIS A 1 206 ? 10.968 -14.695 -10.117 1.00 91.19 206 HIS A N 1
ATOM 1720 C CA . HIS A 1 206 ? 12.423 -14.743 -10.311 1.00 91.19 206 HIS A CA 1
ATOM 1721 C C . HIS A 1 206 ? 13.035 -16.014 -9.718 1.00 91.19 206 HIS A C 1
ATOM 1723 O O . HIS A 1 206 ? 13.782 -16.706 -10.404 1.00 91.19 206 HIS A O 1
ATOM 1729 N N . LYS A 1 207 ? 12.660 -16.359 -8.481 1.00 90.00 207 LYS A N 1
ATOM 1730 C CA . LYS A 1 207 ? 13.131 -17.571 -7.808 1.00 90.00 207 LYS A CA 1
ATOM 1731 C C . LYS A 1 207 ? 12.734 -18.845 -8.561 1.00 90.00 207 LYS A C 1
ATOM 1733 O O . LYS A 1 207 ? 13.522 -19.773 -8.627 1.00 90.00 207 LYS A O 1
ATOM 1738 N N . GLN A 1 208 ? 11.546 -18.895 -9.163 1.00 89.31 208 GLN A N 1
ATOM 1739 C CA . GLN A 1 208 ? 11.139 -20.032 -9.995 1.00 89.31 208 GLN A CA 1
ATOM 1740 C C . GLN A 1 208 ? 12.045 -20.220 -11.213 1.00 89.31 208 GLN A C 1
ATOM 1742 O O . GLN A 1 208 ? 12.271 -21.357 -11.615 1.00 89.31 208 GLN A O 1
ATOM 1747 N N . VAL A 1 209 ? 12.561 -19.126 -11.781 1.00 88.50 209 VAL A N 1
ATOM 1748 C CA . VAL A 1 209 ? 13.561 -19.196 -12.853 1.00 88.50 209 VAL A CA 1
ATOM 1749 C C . VAL A 1 209 ? 14.904 -19.692 -12.319 1.00 88.50 209 VAL A C 1
ATOM 1751 O O . VAL A 1 209 ? 15.559 -20.468 -13.002 1.00 88.50 209 VAL A O 1
ATOM 1754 N N . ASP A 1 210 ? 15.305 -19.266 -11.117 1.00 86.94 210 ASP A N 1
ATOM 1755 C CA . ASP A 1 210 ? 16.563 -19.696 -10.483 1.00 86.94 210 ASP A CA 1
ATOM 1756 C C . ASP A 1 210 ? 16.561 -21.182 -10.094 1.00 86.94 210 ASP A C 1
ATOM 1758 O O . ASP A 1 210 ? 17.544 -21.880 -10.318 1.00 86.94 210 ASP A O 1
ATOM 1762 N N . ASP A 1 211 ? 15.454 -21.667 -9.533 1.00 85.06 211 ASP A N 1
ATOM 1763 C CA . ASP A 1 211 ? 15.328 -23.033 -9.015 1.00 85.06 211 ASP A CA 1
ATOM 1764 C C . ASP A 1 211 ? 14.897 -24.052 -10.100 1.00 85.06 211 ASP A C 1
ATOM 1766 O O . ASP A 1 211 ? 14.628 -25.210 -9.779 1.00 85.06 211 ASP A O 1
ATOM 1770 N N . GLU A 1 212 ? 14.753 -23.625 -11.363 1.00 79.31 212 GLU A N 1
ATOM 1771 C CA . GLU A 1 212 ? 14.246 -24.432 -12.493 1.00 79.31 212 GLU A CA 1
ATOM 1772 C C . GLU A 1 212 ? 12.885 -25.123 -12.212 1.00 79.31 212 GLU A C 1
ATOM 1774 O O . GLU A 1 212 ? 12.527 -26.144 -12.805 1.00 79.31 212 GLU A O 1
ATOM 1779 N N . ILE A 1 213 ? 12.086 -24.559 -11.295 1.00 71.25 213 ILE A N 1
ATOM 1780 C CA . ILE A 1 213 ? 10.804 -25.129 -10.853 1.00 71.25 213 ILE A CA 1
ATOM 1781 C C . ILE A 1 213 ? 9.744 -24.933 -11.947 1.00 71.25 213 ILE A C 1
ATOM 1783 O O . ILE A 1 213 ? 9.556 -23.813 -12.435 1.00 71.25 213 ILE A O 1
ATOM 1787 N N . PRO A 1 214 ? 8.953 -25.968 -12.297 1.00 72.50 214 PRO A N 1
ATOM 1788 C CA . PRO A 1 214 ? 8.000 -25.846 -13.386 1.00 72.50 214 PRO A CA 1
ATOM 1789 C C . PRO A 1 214 ? 6.799 -24.962 -13.014 1.00 72.50 214 PRO A C 1
ATOM 1791 O O . PRO A 1 214 ? 6.250 -25.058 -11.916 1.00 72.50 214 PRO A O 1
ATOM 1794 N N . LEU A 1 215 ? 6.382 -24.161 -14.003 1.00 76.38 215 LEU A N 1
ATOM 1795 C CA . LEU A 1 215 ? 5.133 -23.401 -14.194 1.00 76.38 215 LEU A CA 1
ATOM 1796 C C . LEU A 1 215 ? 4.551 -22.640 -12.967 1.00 76.38 215 LEU A C 1
ATOM 1798 O O . LEU A 1 215 ? 4.250 -23.238 -11.935 1.00 76.38 215 LEU A O 1
ATOM 1802 N N . PRO A 1 216 ? 4.204 -21.340 -13.095 1.00 82.25 216 PRO A N 1
ATOM 1803 C CA . PRO A 1 216 ? 3.533 -20.549 -12.048 1.00 82.25 216 PRO A CA 1
ATOM 1804 C C . PRO A 1 216 ? 2.316 -21.233 -11.416 1.00 82.25 216 PRO A C 1
ATOM 1806 O O . PRO A 1 216 ? 2.110 -21.163 -10.206 1.00 82.25 216 PRO A O 1
ATOM 1809 N N . ARG A 1 217 ? 1.534 -21.958 -12.226 1.00 85.50 217 ARG A N 1
ATOM 1810 C CA . ARG A 1 217 ? 0.331 -22.670 -11.781 1.00 85.50 217 ARG A CA 1
ATOM 1811 C C . ARG A 1 217 ? 0.595 -23.799 -10.779 1.00 85.50 217 ARG A C 1
ATOM 1813 O O . ARG A 1 217 ? -0.348 -24.213 -10.127 1.00 85.50 217 ARG A O 1
ATOM 1820 N N . SER A 1 218 ? 1.806 -24.339 -10.663 1.00 85.62 218 SER A N 1
ATOM 1821 C CA . SER A 1 218 ? 2.115 -25.411 -9.695 1.00 85.62 218 SER A CA 1
ATOM 1822 C C . SER A 1 218 ? 2.505 -24.862 -8.325 1.00 85.62 218 SER A C 1
ATOM 1824 O O . SER A 1 218 ? 2.495 -25.592 -7.334 1.00 85.62 218 SER A O 1
ATOM 1826 N N . ASN A 1 219 ? 2.876 -23.583 -8.260 1.00 88.81 219 ASN A N 1
ATOM 1827 C CA . ASN A 1 219 ? 3.426 -22.983 -7.061 1.00 88.81 219 ASN A CA 1
ATOM 1828 C C . ASN A 1 219 ? 2.306 -22.513 -6.125 1.00 88.81 219 ASN A C 1
ATOM 1830 O O . ASN A 1 219 ? 1.729 -21.441 -6.305 1.00 88.81 219 ASN A O 1
ATOM 1834 N N . LYS A 1 220 ? 2.022 -23.326 -5.102 1.00 89.44 220 LYS A N 1
ATOM 1835 C CA . LYS A 1 220 ? 1.011 -23.027 -4.075 1.00 89.44 220 LYS A CA 1
ATOM 1836 C C . LYS A 1 220 ? 1.311 -21.736 -3.311 1.00 89.44 220 LYS A C 1
ATOM 1838 O O . LYS A 1 220 ? 0.378 -21.007 -2.991 1.00 89.44 220 LYS A O 1
ATOM 1843 N N . GLU A 1 221 ? 2.592 -21.438 -3.070 1.00 91.19 221 GLU A N 1
ATOM 1844 C CA . GLU A 1 221 ? 3.012 -20.209 -2.391 1.00 91.19 221 GLU A CA 1
ATOM 1845 C C . GLU A 1 221 ? 2.571 -18.987 -3.203 1.00 91.19 221 GLU A C 1
ATOM 1847 O O . GLU A 1 221 ? 1.845 -18.128 -2.705 1.00 91.19 221 GLU A O 1
ATOM 1852 N N . LEU A 1 222 ? 2.919 -18.976 -4.493 1.00 92.44 222 LEU A N 1
ATOM 1853 C CA . LEU A 1 222 ? 2.550 -17.913 -5.424 1.00 92.44 222 LEU A CA 1
ATOM 1854 C C . LEU A 1 222 ? 1.029 -17.779 -5.571 1.00 92.44 222 LEU A C 1
ATOM 1856 O O . LEU A 1 222 ? 0.514 -16.665 -5.521 1.00 92.44 222 LEU A O 1
ATOM 1860 N N . GLN A 1 223 ? 0.299 -18.887 -5.725 1.00 92.19 223 GLN A N 1
ATOM 1861 C CA . GLN A 1 223 ? -1.163 -18.849 -5.841 1.00 92.19 223 GLN A CA 1
ATOM 1862 C C . GLN A 1 223 ? -1.828 -18.203 -4.624 1.00 92.19 223 GLN A C 1
ATOM 1864 O O . GLN A 1 223 ? -2.743 -17.396 -4.782 1.00 92.19 223 GLN A O 1
ATOM 1869 N N . PHE A 1 224 ? -1.364 -18.532 -3.419 1.00 93.06 224 PHE A N 1
ATOM 1870 C CA . PHE A 1 224 ? -1.901 -17.939 -2.203 1.00 93.06 224 PHE A CA 1
ATOM 1871 C C . PHE A 1 224 ? -1.627 -16.431 -2.133 1.00 93.06 224 PHE A C 1
ATOM 1873 O O . PHE A 1 224 ? -2.540 -15.649 -1.864 1.00 93.06 224 PHE A O 1
ATOM 1880 N N . LEU A 1 225 ? -0.402 -15.996 -2.450 1.00 94.69 225 LEU A N 1
ATOM 1881 C CA . LEU A 1 225 ? -0.070 -14.569 -2.478 1.00 94.69 225 LEU A CA 1
ATOM 1882 C C . LEU A 1 225 ? -0.884 -13.799 -3.519 1.00 94.69 225 LEU A C 1
ATOM 1884 O O . LEU A 1 225 ? -1.367 -12.703 -3.231 1.00 94.69 225 LEU A O 1
ATOM 1888 N N . LEU A 1 226 ? -1.085 -14.383 -4.702 1.00 95.44 226 LEU A N 1
ATOM 1889 C CA . LEU A 1 226 ? -1.945 -13.812 -5.736 1.00 95.44 226 LEU A CA 1
ATOM 1890 C C . LEU A 1 226 ? -3.389 -13.682 -5.252 1.00 95.44 226 LEU A C 1
ATOM 1892 O O . LEU A 1 226 ? -4.042 -12.694 -5.575 1.00 95.44 226 LEU A O 1
ATOM 1896 N N . LYS A 1 227 ? -3.875 -14.633 -4.448 1.00 93.75 227 LYS A N 1
ATOM 1897 C CA . LYS A 1 227 ? -5.223 -14.596 -3.874 1.00 93.75 227 LYS A CA 1
ATOM 1898 C C . LYS A 1 227 ? -5.379 -13.463 -2.858 1.00 93.75 227 LYS A C 1
ATOM 1900 O O . LYS A 1 227 ? -6.348 -12.710 -2.934 1.00 93.75 227 LYS A O 1
ATOM 1905 N N . LEU A 1 228 ? -4.406 -13.291 -1.958 1.00 94.75 228 LEU A N 1
ATOM 1906 C CA . LEU A 1 228 ? -4.382 -12.155 -1.028 1.00 94.75 228 LEU A CA 1
ATOM 1907 C C . LEU A 1 228 ? -4.307 -10.818 -1.773 1.00 94.75 228 LEU A C 1
ATOM 1909 O O . LEU A 1 228 ? -5.041 -9.883 -1.455 1.00 94.75 228 LEU A O 1
ATOM 1913 N N . LEU A 1 229 ? -3.440 -10.730 -2.785 1.00 95.94 229 LEU A N 1
ATOM 1914 C CA . LEU A 1 229 ? -3.285 -9.518 -3.584 1.00 95.94 229 LEU A CA 1
ATOM 1915 C C . LEU A 1 229 ? -4.569 -9.193 -4.359 1.00 95.94 229 LEU A C 1
ATOM 1917 O O . LEU A 1 229 ? -4.996 -8.042 -4.369 1.00 95.94 229 LEU A O 1
ATOM 1921 N N . HIS A 1 230 ? -5.216 -10.201 -4.952 1.00 94.88 230 HIS A N 1
ATOM 1922 C CA . HIS A 1 230 ? -6.516 -10.058 -5.605 1.00 94.88 230 HIS A CA 1
ATOM 1923 C C . HIS A 1 230 ? -7.546 -9.468 -4.636 1.00 94.88 230 HIS A C 1
ATOM 1925 O O . HIS A 1 230 ? -8.158 -8.444 -4.921 1.00 94.88 230 HIS A O 1
ATOM 1931 N N . MET A 1 231 ? -7.667 -10.044 -3.443 1.00 93.12 231 MET A N 1
ATOM 1932 C CA . MET A 1 231 ? -8.615 -9.589 -2.428 1.00 93.12 231 MET A CA 1
ATOM 1933 C C . MET A 1 231 ? -8.381 -8.135 -1.992 1.00 93.12 231 MET A C 1
ATOM 1935 O O . MET A 1 231 ? -9.339 -7.388 -1.814 1.00 93.12 231 MET A O 1
ATOM 1939 N N . GLY A 1 232 ? -7.122 -7.710 -1.856 1.00 95.31 232 GLY A N 1
ATOM 1940 C CA . GLY A 1 232 ? -6.791 -6.315 -1.558 1.00 95.31 232 GLY A CA 1
ATOM 1941 C C . GLY A 1 232 ? -7.138 -5.357 -2.705 1.00 95.31 232 GLY A C 1
ATOM 1942 O O . GLY A 1 232 ? -7.753 -4.317 -2.474 1.00 95.31 232 GLY A O 1
ATOM 1943 N N . LEU A 1 233 ? -6.801 -5.712 -3.950 1.00 94.69 233 LEU A N 1
ATOM 1944 C CA . LEU A 1 233 ? -7.041 -4.870 -5.137 1.00 94.69 233 LEU A CA 1
ATOM 1945 C C . LEU A 1 233 ? -8.525 -4.745 -5.512 1.00 94.69 233 LEU A C 1
ATOM 1947 O O . LEU A 1 233 ? -8.950 -3.727 -6.064 1.00 94.69 233 LEU A O 1
ATOM 1951 N N . TYR A 1 234 ? -9.310 -5.775 -5.207 1.00 94.38 234 TYR A N 1
ATOM 1952 C CA . TYR A 1 234 ? -10.752 -5.822 -5.435 1.00 94.38 234 TYR A CA 1
ATOM 1953 C C . TYR A 1 234 ? -11.546 -5.635 -4.133 1.00 94.38 234 TYR A C 1
ATOM 1955 O O . TYR A 1 234 ? -12.711 -6.008 -4.051 1.00 94.38 234 TYR A O 1
ATOM 1963 N N . ALA A 1 235 ? -10.946 -5.030 -3.099 1.00 94.81 235 ALA A N 1
ATOM 1964 C CA . ALA A 1 235 ? -11.564 -4.917 -1.777 1.00 94.81 235 ALA A CA 1
ATOM 1965 C C . ALA A 1 235 ? -12.948 -4.258 -1.792 1.00 94.81 235 ALA A C 1
ATOM 1967 O O . ALA A 1 235 ? -13.827 -4.647 -1.029 1.00 94.81 235 ALA A O 1
ATOM 1968 N N . TRP A 1 236 ? -13.157 -3.273 -2.664 1.00 93.06 236 TRP A N 1
ATOM 1969 C CA . TRP A 1 236 ? -14.461 -2.635 -2.827 1.00 93.06 236 TRP A CA 1
ATOM 1970 C C . TRP A 1 236 ? -15.482 -3.542 -3.493 1.00 93.06 236 TRP A C 1
ATOM 1972 O O . TRP A 1 236 ? -16.617 -3.586 -3.039 1.00 93.06 236 TRP A O 1
ATOM 1982 N N . ASP A 1 237 ? -15.069 -4.287 -4.513 1.00 92.12 237 ASP A N 1
ATOM 1983 C CA . ASP A 1 237 ? -15.933 -5.234 -5.213 1.00 92.12 237 ASP A CA 1
ATOM 1984 C C . ASP A 1 237 ? -16.341 -6.378 -4.268 1.00 92.12 237 ASP A C 1
ATOM 1986 O O . ASP A 1 237 ? -17.493 -6.802 -4.268 1.00 92.12 237 ASP A O 1
ATOM 1990 N N . VAL A 1 238 ? -15.435 -6.808 -3.380 1.00 91.44 238 VAL A N 1
ATOM 1991 C CA . VAL A 1 238 ? -15.735 -7.774 -2.309 1.00 91.44 238 VAL A CA 1
ATOM 1992 C C . VAL A 1 238 ? -16.708 -7.186 -1.278 1.00 91.44 238 VAL A C 1
ATOM 1994 O O . VAL A 1 238 ? -17.678 -7.841 -0.900 1.00 91.44 238 VAL A O 1
ATOM 1997 N N . LEU A 1 239 ? -16.493 -5.938 -0.845 1.00 89.00 239 LEU A N 1
ATOM 1998 C CA . LEU A 1 239 ? -17.377 -5.249 0.107 1.00 89.00 239 LEU A CA 1
ATOM 1999 C C . LEU A 1 239 ? -18.788 -5.012 -0.442 1.00 89.00 239 LEU A C 1
ATOM 2001 O O . LEU A 1 239 ? -19.754 -5.064 0.320 1.00 89.00 239 LEU A O 1
ATOM 2005 N N . ASP A 1 240 ? -18.892 -4.742 -1.741 1.00 88.62 240 ASP A N 1
ATOM 2006 C CA . ASP A 1 240 ? -20.155 -4.529 -2.447 1.00 88.62 240 ASP A CA 1
ATOM 2007 C C . ASP A 1 240 ? -20.821 -5.874 -2.842 1.00 88.62 240 ASP A C 1
ATOM 2009 O O . ASP A 1 240 ? -21.947 -5.890 -3.335 1.00 88.62 240 ASP A O 1
ATOM 2013 N N . GLY A 1 241 ? -20.166 -7.011 -2.559 1.00 84.44 241 GLY A N 1
ATOM 2014 C CA . GLY A 1 241 ? -20.690 -8.368 -2.759 1.00 84.44 241 GLY A CA 1
ATOM 2015 C C . GLY A 1 241 ? -20.524 -8.926 -4.176 1.00 84.44 241 GLY A C 1
ATOM 2016 O O . GLY A 1 241 ? -21.115 -9.954 -4.494 1.00 84.44 241 GLY A O 1
ATOM 2017 N N . GLY A 1 242 ? -19.741 -8.264 -5.029 1.00 81.19 242 GLY A N 1
ATOM 2018 C CA . GLY A 1 242 ? -19.498 -8.674 -6.412 1.00 81.19 242 GLY A CA 1
ATOM 2019 C C . GLY A 1 242 ? -18.469 -9.796 -6.574 1.00 81.19 242 GLY A C 1
ATOM 2020 O O . GLY A 1 242 ? -18.488 -10.475 -7.596 1.00 81.19 242 GLY A O 1
ATOM 2021 N N . ILE A 1 243 ? -17.579 -9.989 -5.594 1.00 82.44 243 ILE A N 1
ATOM 2022 C CA . ILE A 1 243 ? -16.511 -11.003 -5.620 1.00 82.44 243 ILE A CA 1
ATOM 2023 C C . ILE A 1 243 ? -16.412 -11.671 -4.245 1.00 82.44 243 ILE A C 1
ATOM 2025 O O . ILE A 1 243 ? -16.450 -11.003 -3.211 1.00 82.44 243 ILE A O 1
ATOM 2029 N N . SER A 1 244 ? -16.263 -12.991 -4.224 1.00 78.56 244 SER A N 1
ATOM 2030 C CA . SER A 1 244 ? -16.057 -13.792 -3.018 1.00 78.56 244 SER A CA 1
ATOM 2031 C C . SER A 1 244 ? -14.586 -14.158 -2.836 1.00 78.56 244 SER A C 1
ATOM 2033 O O . SER A 1 244 ? -13.863 -14.417 -3.795 1.00 78.56 244 SER A O 1
ATOM 2035 N N . TYR A 1 245 ? -14.142 -14.298 -1.582 1.00 75.69 245 TYR A N 1
ATOM 2036 C CA . TYR A 1 245 ? -12.823 -14.868 -1.275 1.00 75.69 245 TYR A CA 1
ATOM 2037 C C . TYR A 1 245 ? -12.627 -16.262 -1.888 1.00 75.69 245 TYR A C 1
ATOM 2039 O O . TYR A 1 245 ? -11.501 -16.673 -2.154 1.00 75.69 245 TYR A O 1
ATOM 2047 N N . HIS A 1 246 ? -13.694 -17.030 -2.090 1.00 76.75 246 HIS A N 1
ATOM 2048 C CA . HIS A 1 246 ? -13.584 -18.374 -2.654 1.00 76.75 246 HIS A CA 1
ATOM 2049 C C . HIS A 1 246 ? -13.489 -18.394 -4.181 1.00 76.75 246 HIS A C 1
ATOM 2051 O O . HIS A 1 246 ? -13.235 -19.464 -4.737 1.00 76.75 246 HIS A O 1
ATOM 2057 N N . ASP A 1 247 ? -13.627 -17.243 -4.841 1.00 83.38 247 ASP A N 1
ATOM 2058 C CA . ASP A 1 247 ? -13.563 -17.178 -6.292 1.00 83.38 247 ASP A CA 1
ATOM 2059 C C . ASP A 1 247 ? -12.149 -17.522 -6.783 1.00 83.38 247 ASP A C 1
ATOM 2061 O O . ASP A 1 247 ? -11.143 -17.078 -6.210 1.00 83.38 247 ASP A O 1
ATOM 2065 N N . PRO A 1 248 ? -12.039 -18.366 -7.823 1.00 85.06 248 PRO A N 1
ATOM 2066 C CA . PRO A 1 248 ? -10.749 -18.729 -8.372 1.00 85.06 248 PRO A CA 1
ATOM 2067 C C . PRO A 1 248 ? -10.109 -17.520 -9.055 1.00 85.06 248 PRO A C 1
ATOM 2069 O O . PRO A 1 248 ? -10.768 -16.739 -9.740 1.00 85.06 248 PRO A O 1
ATOM 2072 N N . ILE A 1 249 ? -8.787 -17.411 -8.926 1.00 89.88 249 ILE A N 1
ATOM 2073 C CA . ILE A 1 249 ? -8.00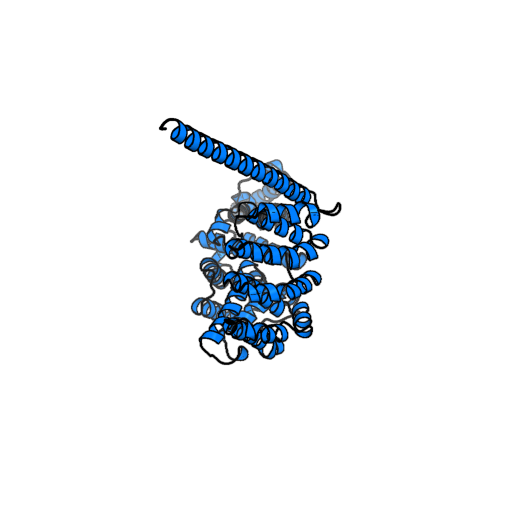8 -16.459 -9.720 1.00 89.88 249 ILE A CA 1
ATOM 2074 C C . ILE A 1 249 ? -8.195 -16.803 -11.200 1.00 89.88 249 ILE A C 1
ATOM 2076 O O . ILE A 1 249 ? -8.211 -17.979 -11.572 1.00 89.88 249 ILE A O 1
ATOM 2080 N N . ASP A 1 250 ? -8.290 -15.772 -12.041 1.00 90.25 250 ASP A N 1
ATOM 2081 C CA . ASP A 1 250 ? -8.412 -15.930 -13.486 1.00 90.25 250 ASP A CA 1
ATOM 2082 C C . ASP A 1 250 ? -7.364 -16.912 -14.040 1.00 90.25 250 ASP A C 1
ATOM 2084 O O . ASP A 1 250 ? -6.149 -16.718 -13.931 1.00 90.25 250 ASP A O 1
ATOM 2088 N N . SER A 1 251 ? -7.855 -17.975 -14.675 1.00 90.19 251 SER A N 1
ATOM 2089 C CA . SER A 1 251 ? -7.027 -19.007 -15.295 1.00 90.19 251 SER A CA 1
ATOM 2090 C C . SER A 1 251 ? -6.057 -18.441 -16.337 1.00 90.19 251 SER A C 1
ATOM 2092 O O . SER A 1 251 ? -4.928 -18.935 -16.435 1.00 90.19 251 SER A O 1
ATOM 2094 N N . LYS A 1 252 ? -6.440 -17.385 -17.075 1.00 91.75 252 LYS A N 1
ATOM 2095 C CA . LYS A 1 252 ? -5.575 -16.734 -18.072 1.00 91.75 252 LYS A CA 1
ATOM 2096 C C . LYS A 1 252 ? -4.360 -16.085 -17.418 1.00 91.75 252 LYS A C 1
ATOM 2098 O O . LYS A 1 252 ? -3.261 -16.174 -17.970 1.00 91.75 252 LYS A O 1
ATOM 2103 N N . LEU A 1 253 ? -4.518 -15.540 -16.208 1.00 93.38 253 LEU A N 1
ATOM 2104 C CA . LEU A 1 25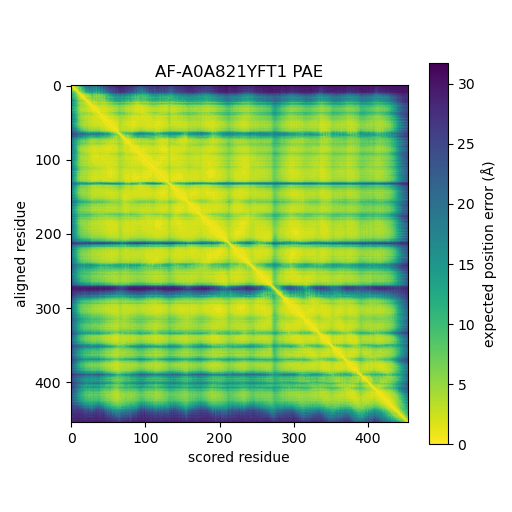3 ? -3.405 -14.994 -15.437 1.00 93.38 253 LEU A CA 1
ATOM 2105 C C . LEU A 1 253 ? -2.347 -16.082 -15.186 1.00 93.38 253 LEU A C 1
ATOM 2107 O O . LEU A 1 253 ? -1.170 -15.907 -15.488 1.00 93.38 253 LEU A O 1
ATOM 2111 N N . LEU A 1 254 ? -2.777 -17.235 -14.669 1.00 91.81 254 LEU A N 1
ATOM 2112 C CA . LEU A 1 254 ? -1.877 -18.318 -14.260 1.00 91.81 254 LEU A CA 1
ATOM 2113 C C . LEU A 1 254 ? -1.242 -19.066 -15.441 1.00 91.81 254 LEU A C 1
ATOM 2115 O O . LEU A 1 254 ? -0.118 -19.555 -15.323 1.00 91.81 254 LEU A O 1
ATOM 2119 N N . THR A 1 255 ? -1.968 -19.199 -16.552 1.00 90.00 255 THR A N 1
ATOM 2120 C CA . THR A 1 255 ? -1.580 -20.064 -17.682 1.00 90.00 255 THR A CA 1
ATOM 2121 C C . THR A 1 255 ? -0.937 -19.324 -18.848 1.00 90.00 255 THR A C 1
ATOM 2123 O O . THR A 1 255 ? -0.167 -19.943 -19.574 1.00 90.00 255 THR A O 1
ATOM 2126 N N . HIS A 1 256 ? -1.213 -18.029 -19.020 1.00 89.50 256 HIS A N 1
ATOM 2127 C CA . HIS A 1 256 ? -0.682 -17.229 -20.128 1.00 89.50 256 HIS A CA 1
ATOM 2128 C C . HIS A 1 256 ? 0.137 -16.048 -19.606 1.00 89.50 256 HIS A C 1
ATOM 2130 O O . HIS A 1 256 ? 1.295 -15.885 -19.987 1.00 89.50 256 HIS A O 1
ATOM 2136 N N . TYR A 1 257 ? -0.425 -15.270 -18.675 1.00 92.19 257 TYR A N 1
ATOM 2137 C CA . TYR A 1 257 ? 0.193 -14.022 -18.232 1.00 92.19 257 TYR A CA 1
ATOM 2138 C C . TYR A 1 257 ? 1.482 -14.211 -17.418 1.00 92.19 257 TYR A C 1
ATOM 2140 O O . TYR A 1 257 ? 2.528 -13.665 -17.763 1.00 92.19 257 TYR A O 1
ATOM 2148 N N . LEU A 1 258 ? 1.440 -15.009 -16.348 1.00 93.31 258 LEU A N 1
ATOM 2149 C CA . LEU A 1 258 ? 2.622 -15.254 -15.513 1.00 93.31 258 LEU A CA 1
ATOM 2150 C C . LEU A 1 258 ? 3.731 -16.019 -16.254 1.00 93.31 258 LEU A C 1
ATOM 2152 O O . LEU A 1 258 ? 4.890 -15.629 -16.111 1.00 93.31 258 LEU A O 1
ATOM 2156 N N . PRO A 1 259 ? 3.439 -17.060 -17.066 1.00 90.62 259 PRO A N 1
ATOM 2157 C CA . PRO A 1 259 ? 4.465 -17.697 -17.893 1.00 90.62 259 PRO A CA 1
ATOM 2158 C C . PRO A 1 259 ? 5.129 -16.726 -18.870 1.00 90.62 259 PRO A C 1
ATOM 2160 O O . PRO A 1 259 ? 6.330 -16.821 -19.109 1.00 90.62 259 PRO A O 1
ATOM 2163 N N . TYR A 1 260 ? 4.373 -15.761 -19.393 1.00 89.38 260 TYR A N 1
ATOM 2164 C CA . TYR A 1 260 ? 4.921 -14.709 -20.235 1.00 89.38 260 TYR A CA 1
ATOM 2165 C C . TYR A 1 260 ? 5.867 -13.769 -19.463 1.00 89.38 260 TYR A C 1
ATOM 2167 O O . TYR A 1 260 ? 6.965 -13.492 -19.944 1.00 89.38 260 TYR A O 1
ATOM 2175 N N . LEU A 1 261 ? 5.521 -13.356 -18.235 1.00 90.38 261 LEU A N 1
ATOM 2176 C CA . LEU A 1 261 ? 6.455 -12.607 -17.377 1.00 90.38 261 LEU A CA 1
ATOM 2177 C C . LEU A 1 261 ? 7.723 -13.413 -17.062 1.00 90.38 261 LEU A C 1
ATOM 2179 O O . LEU A 1 261 ? 8.823 -12.869 -17.122 1.00 90.38 261 LEU A O 1
ATOM 2183 N N . ILE A 1 262 ? 7.595 -14.714 -16.782 1.00 89.56 262 ILE A N 1
ATOM 2184 C CA . ILE A 1 262 ? 8.751 -15.607 -16.602 1.00 89.56 262 ILE A CA 1
ATOM 2185 C C . ILE A 1 262 ? 9.626 -15.632 -17.853 1.00 89.56 262 ILE A C 1
ATOM 2187 O O . ILE A 1 262 ? 10.844 -15.526 -17.741 1.00 89.56 262 ILE A O 1
ATOM 2191 N N . ARG A 1 263 ? 9.024 -15.722 -19.043 1.00 86.81 263 ARG A N 1
ATOM 2192 C CA . ARG A 1 263 ? 9.764 -15.680 -20.306 1.00 86.81 263 ARG A CA 1
ATOM 2193 C C . ARG A 1 263 ? 10.566 -14.386 -20.439 1.00 86.81 263 ARG A C 1
ATOM 2195 O O . ARG A 1 263 ? 11.744 -14.454 -20.768 1.00 86.81 263 ARG A O 1
ATOM 2202 N N . LEU A 1 264 ? 9.973 -13.232 -20.120 1.00 87.69 264 LEU A N 1
ATOM 2203 C CA . LEU A 1 264 ? 10.695 -11.953 -20.097 1.00 87.69 264 LEU A CA 1
ATOM 2204 C C . LEU A 1 264 ? 11.868 -11.965 -19.106 1.00 87.69 264 LEU A C 1
ATOM 2206 O O . LEU A 1 264 ? 12.938 -11.455 -19.431 1.00 87.69 264 LEU A O 1
ATOM 2210 N N . ILE A 1 265 ? 11.689 -12.558 -17.919 1.00 88.62 265 ILE A N 1
ATOM 2211 C CA . ILE A 1 265 ? 12.759 -12.690 -16.917 1.00 88.62 265 ILE A CA 1
ATOM 2212 C C . ILE A 1 265 ? 13.910 -13.550 -17.450 1.00 88.62 265 ILE A C 1
ATOM 2214 O O . ILE A 1 265 ? 15.065 -13.136 -17.355 1.00 88.62 265 ILE A O 1
ATOM 2218 N N . VAL A 1 266 ? 13.604 -14.730 -17.997 1.00 86.12 266 VAL A N 1
ATOM 2219 C CA . VAL A 1 266 ? 14.594 -15.674 -18.544 1.00 86.12 266 VAL A CA 1
ATOM 2220 C C . VAL A 1 266 ? 15.400 -15.005 -19.650 1.00 86.12 266 VAL A C 1
ATOM 2222 O O . VAL A 1 266 ? 16.622 -14.951 -19.587 1.00 86.12 266 VAL A O 1
ATOM 2225 N N . GLU A 1 267 ? 14.714 -14.435 -20.631 1.00 82.50 267 GLU A N 1
ATOM 2226 C CA . GLU A 1 267 ? 15.341 -13.843 -21.813 1.00 82.50 267 GLU A CA 1
ATOM 2227 C C . GLU A 1 267 ? 16.188 -12.617 -21.449 1.00 82.50 267 GLU A C 1
ATOM 2229 O O . GLU A 1 267 ? 17.285 -12.431 -21.969 1.00 82.50 267 GLU A O 1
ATOM 2234 N N . ASN A 1 268 ? 15.746 -11.810 -20.480 1.00 83.00 268 ASN A N 1
ATOM 2235 C CA . ASN A 1 268 ? 16.552 -10.702 -19.975 1.00 83.00 268 ASN A CA 1
ATOM 2236 C C . ASN A 1 268 ? 17.825 -11.165 -19.246 1.00 83.00 268 ASN A C 1
ATOM 2238 O O . ASN A 1 268 ? 18.839 -10.477 -19.310 1.00 83.00 268 ASN A O 1
ATOM 2242 N N . ARG A 1 269 ? 17.801 -12.325 -18.575 1.00 81.00 269 ARG A N 1
ATOM 2243 C CA . ARG A 1 269 ? 19.004 -12.922 -17.967 1.00 81.00 269 ARG A CA 1
ATOM 2244 C C . ARG A 1 269 ? 19.960 -13.493 -19.016 1.00 81.00 269 ARG A C 1
ATOM 2246 O O . ARG A 1 269 ? 21.167 -13.435 -18.810 1.00 81.00 269 ARG A O 1
ATOM 2253 N N . LEU A 1 270 ? 19.427 -14.023 -20.118 1.00 77.00 270 LEU A N 1
ATOM 2254 C CA . LEU A 1 270 ? 20.211 -14.549 -21.242 1.00 77.00 270 LEU A CA 1
ATOM 2255 C C . LEU A 1 270 ? 20.820 -13.442 -22.118 1.00 77.00 270 LEU A C 1
ATOM 2257 O O . LEU A 1 270 ? 21.825 -13.675 -22.783 1.00 77.00 270 LEU A O 1
ATOM 2261 N N . ASN A 1 271 ? 20.247 -12.235 -22.109 1.00 67.12 271 ASN A N 1
ATOM 2262 C CA . ASN A 1 271 ? 20.720 -11.086 -22.884 1.00 67.12 271 ASN A CA 1
ATOM 2263 C C . ASN A 1 271 ? 21.975 -10.415 -22.298 1.00 67.12 271 ASN A C 1
ATOM 2265 O O . ASN A 1 271 ? 21.994 -9.217 -22.014 1.00 67.12 271 ASN A O 1
ATOM 2269 N N . THR A 1 272 ? 23.057 -11.184 -22.175 1.00 57.09 272 THR A N 1
ATOM 2270 C CA . THR A 1 272 ? 24.406 -10.659 -21.927 1.00 57.09 272 THR A CA 1
ATOM 2271 C C . THR A 1 272 ? 25.073 -10.119 -23.199 1.00 57.09 272 THR A C 1
ATOM 2273 O O . THR A 1 272 ? 25.967 -9.285 -23.085 1.00 57.09 272 THR A O 1
ATOM 2276 N N . ASP A 1 273 ? 24.595 -10.506 -24.393 1.00 52.75 273 ASP A N 1
ATOM 2277 C CA . ASP A 1 273 ? 25.178 -10.125 -25.687 1.00 52.75 273 ASP A CA 1
ATOM 2278 C C . ASP A 1 273 ? 24.228 -9.294 -26.577 1.00 52.75 273 ASP A C 1
ATOM 2280 O O . ASP A 1 273 ? 23.019 -9.499 -26.653 1.00 52.75 273 ASP A O 1
ATOM 2284 N N . ILE A 1 274 ? 24.793 -8.328 -27.308 1.00 53.62 274 ILE A N 1
ATOM 2285 C CA . ILE A 1 274 ? 24.077 -7.331 -28.135 1.00 53.62 274 ILE A CA 1
ATOM 2286 C C . ILE A 1 274 ? 23.320 -7.977 -29.322 1.00 53.62 274 ILE A C 1
ATOM 2288 O O . ILE A 1 274 ? 22.346 -7.413 -29.836 1.00 53.62 274 ILE A O 1
ATOM 2292 N N . SER A 1 275 ? 23.721 -9.180 -29.735 1.00 51.53 275 SER A N 1
ATOM 2293 C CA . SER A 1 275 ? 23.170 -9.953 -30.858 1.00 51.53 275 SER A CA 1
ATOM 2294 C C . SER A 1 275 ? 21.781 -10.556 -30.595 1.00 51.53 275 SER A C 1
ATOM 2296 O O . SER A 1 275 ? 21.041 -10.778 -31.552 1.00 51.53 275 SER A O 1
ATOM 2298 N N . SER A 1 276 ? 21.370 -10.749 -29.337 1.00 50.53 276 SER A N 1
ATOM 2299 C CA . SER A 1 276 ? 20.043 -11.273 -28.952 1.00 50.53 276 SER A CA 1
ATOM 2300 C C . SER A 1 276 ? 19.003 -10.176 -28.648 1.00 50.53 276 SER A C 1
ATOM 2302 O O . SER A 1 276 ? 17.851 -10.445 -28.296 1.00 50.53 276 SER A O 1
ATOM 2304 N N . SER A 1 277 ? 19.363 -8.904 -28.862 1.00 54.22 277 SER A N 1
ATOM 2305 C CA . SER A 1 277 ? 18.473 -7.746 -28.677 1.00 54.22 277 SER A CA 1
ATOM 2306 C C . SER A 1 277 ? 17.275 -7.702 -29.641 1.00 54.22 277 SER A C 1
ATOM 2308 O O . SER A 1 277 ? 16.282 -7.033 -29.349 1.00 54.22 277 SER A O 1
ATOM 2310 N N . SER A 1 278 ? 17.329 -8.411 -30.773 1.00 56.50 278 SER A N 1
ATOM 2311 C CA . SER A 1 278 ? 16.211 -8.547 -31.719 1.00 56.50 278 SER A CA 1
ATOM 2312 C C . SER A 1 278 ? 15.115 -9.479 -31.195 1.00 56.50 278 SER A C 1
ATOM 2314 O O . SER A 1 278 ? 13.936 -9.161 -31.334 1.00 56.50 278 SER A O 1
ATOM 2316 N N . ILE A 1 279 ? 15.496 -10.572 -30.526 1.00 59.25 279 ILE A N 1
ATOM 2317 C CA . ILE A 1 279 ? 14.575 -11.591 -30.008 1.00 59.25 279 ILE A CA 1
ATOM 2318 C C . ILE A 1 279 ? 13.739 -11.005 -28.868 1.00 59.25 279 ILE A C 1
ATOM 2320 O O . ILE A 1 279 ? 12.514 -11.126 -28.881 1.00 59.25 279 ILE A O 1
ATOM 2324 N N . LEU A 1 280 ? 14.363 -10.267 -27.942 1.00 60.44 280 LEU A N 1
ATOM 2325 C CA . LEU A 1 280 ? 13.617 -9.597 -26.876 1.00 60.44 280 LEU A CA 1
ATOM 2326 C C . LEU A 1 280 ? 12.661 -8.509 -27.387 1.00 60.44 280 LEU A C 1
ATOM 2328 O O . LEU A 1 280 ? 11.601 -8.334 -26.797 1.00 60.44 280 LEU A O 1
ATOM 2332 N N . LYS A 1 281 ? 12.961 -7.823 -28.501 1.00 61.81 281 LYS A N 1
ATOM 2333 C CA . LYS A 1 281 ? 12.019 -6.861 -29.114 1.00 61.81 281 LYS A CA 1
ATOM 2334 C C . LYS A 1 281 ? 10.745 -7.539 -29.618 1.00 61.81 281 LYS A C 1
ATOM 2336 O O . LYS A 1 281 ? 9.663 -6.997 -29.430 1.00 61.81 281 LYS A O 1
ATOM 2341 N N . THR A 1 282 ? 10.860 -8.734 -30.199 1.00 64.88 282 THR A N 1
ATOM 2342 C CA . THR A 1 282 ? 9.702 -9.570 -30.574 1.00 64.88 282 THR A CA 1
ATOM 2343 C C . THR A 1 282 ? 8.950 -10.154 -29.377 1.00 64.88 282 THR A C 1
ATOM 2345 O O . THR A 1 282 ? 7.832 -10.637 -29.537 1.00 64.88 282 THR A O 1
ATOM 2348 N N . LEU A 1 283 ? 9.553 -10.120 -28.187 1.00 69.81 283 LEU A N 1
ATOM 2349 C CA . LEU A 1 283 ? 8.999 -10.679 -26.959 1.00 69.81 283 LEU A CA 1
ATOM 2350 C C . LEU A 1 283 ? 8.341 -9.651 -26.056 1.00 69.81 283 LEU A C 1
ATOM 2352 O O . LEU A 1 283 ? 7.769 -10.071 -25.059 1.00 69.81 283 LEU A O 1
ATOM 2356 N N . LEU A 1 284 ? 8.416 -8.354 -26.363 1.00 76.44 284 LEU A N 1
ATOM 2357 C CA . LEU A 1 284 ? 7.789 -7.300 -25.566 1.00 76.44 284 LEU A CA 1
ATOM 2358 C C . LEU A 1 284 ? 6.255 -7.445 -25.522 1.00 76.44 284 LEU A C 1
ATOM 2360 O O . LEU A 1 284 ? 5.694 -8.124 -26.390 1.00 76.44 284 LEU A O 1
ATOM 2364 N N . PRO A 1 285 ? 5.576 -6.865 -24.507 1.00 77.25 285 PRO A N 1
ATOM 2365 C CA . PRO A 1 285 ? 4.144 -7.070 -24.319 1.00 77.25 285 PRO A CA 1
ATOM 2366 C C . PRO A 1 285 ? 3.360 -6.832 -25.606 1.00 77.25 285 PRO A C 1
ATOM 2368 O O . PRO A 1 285 ? 3.468 -5.796 -26.257 1.00 77.25 285 PRO A O 1
ATOM 2371 N N . GLN A 1 286 ? 2.592 -7.834 -26.015 1.00 77.44 286 GLN A N 1
ATOM 2372 C CA . GLN A 1 286 ? 1.720 -7.691 -27.173 1.00 77.44 286 GLN A CA 1
ATOM 2373 C C . GLN A 1 286 ? 0.528 -6.805 -26.797 1.00 77.44 286 GLN A C 1
ATOM 2375 O O . GLN A 1 286 ? 0.178 -6.695 -25.621 1.00 77.44 286 GLN A O 1
ATOM 2380 N N . ILE A 1 287 ? -0.138 -6.214 -27.789 1.00 80.94 287 ILE A N 1
ATOM 2381 C CA . ILE A 1 287 ? -1.322 -5.362 -27.571 1.00 80.94 287 ILE A CA 1
ATOM 2382 C C . ILE A 1 287 ? -2.377 -6.099 -26.728 1.00 80.94 287 ILE A C 1
ATOM 2384 O O . ILE A 1 287 ? -2.958 -5.523 -25.813 1.00 80.94 287 ILE A O 1
ATOM 2388 N N . GLU A 1 288 ? -2.561 -7.401 -26.964 1.00 82.88 288 GLU A N 1
ATOM 2389 C CA . GLU A 1 288 ? -3.467 -8.252 -26.181 1.00 82.88 288 GLU A CA 1
ATOM 2390 C C . GLU A 1 288 ? -3.123 -8.283 -24.685 1.00 82.88 288 GLU A C 1
ATOM 2392 O O . GLU A 1 288 ? -4.019 -8.265 -23.841 1.00 82.88 288 GLU A O 1
ATOM 2397 N N . PHE A 1 289 ? -1.832 -8.281 -24.339 1.00 83.31 289 PHE A N 1
ATOM 2398 C CA . PHE A 1 289 ? -1.379 -8.253 -22.950 1.00 83.31 289 PHE A CA 1
ATOM 2399 C C . PHE A 1 289 ? -1.663 -6.909 -22.292 1.00 83.31 289 PHE A C 1
ATOM 2401 O O . PHE A 1 289 ? -2.072 -6.886 -21.133 1.00 83.31 289 PHE A O 1
ATOM 2408 N N . VAL A 1 290 ? -1.494 -5.798 -23.013 1.00 86.88 290 VAL A N 1
ATOM 2409 C CA . VAL A 1 290 ? -1.830 -4.475 -22.469 1.00 86.88 290 VAL A CA 1
ATOM 2410 C C . VAL A 1 290 ? -3.327 -4.345 -22.249 1.00 86.88 290 VAL A C 1
ATOM 2412 O O . VAL A 1 290 ? -3.752 -3.966 -21.160 1.00 86.88 290 VAL A O 1
ATOM 2415 N N . GLN A 1 291 ? -4.130 -4.764 -23.226 1.00 89.19 291 GLN A N 1
ATOM 2416 C CA . GLN A 1 291 ? -5.585 -4.806 -23.089 1.00 89.19 291 GLN A CA 1
ATOM 2417 C C . GLN A 1 291 ? -6.012 -5.676 -21.904 1.00 89.19 291 GLN A C 1
ATOM 2419 O O . GLN A 1 291 ? -6.879 -5.281 -21.126 1.00 89.19 291 GLN A O 1
ATOM 2424 N N . TYR A 1 292 ? -5.365 -6.823 -21.699 1.00 92.25 292 TYR A N 1
ATOM 2425 C CA . TYR A 1 292 ? -5.611 -7.649 -20.522 1.00 92.25 292 TYR A CA 1
ATOM 2426 C C . TYR A 1 292 ? -5.246 -6.936 -19.208 1.00 92.25 292 TYR A C 1
ATOM 2428 O O . TYR A 1 292 ? -6.019 -6.996 -18.253 1.00 92.25 292 TYR A O 1
ATOM 2436 N N . MET A 1 293 ? -4.111 -6.229 -19.152 1.00 93.44 293 MET A N 1
ATOM 2437 C CA . MET A 1 293 ? -3.689 -5.470 -17.967 1.00 93.44 293 MET A CA 1
ATOM 2438 C C . MET A 1 293 ? -4.657 -4.333 -17.623 1.00 93.44 293 MET A C 1
ATOM 2440 O O . MET A 1 293 ? -4.996 -4.185 -16.453 1.00 93.44 293 MET A O 1
ATOM 2444 N N . ILE A 1 294 ? -5.154 -3.591 -18.616 1.00 90.75 294 ILE A N 1
ATOM 2445 C CA . ILE A 1 294 ? -6.117 -2.491 -18.416 1.00 90.75 294 ILE A CA 1
ATOM 2446 C C . ILE A 1 294 ? -7.390 -2.987 -17.708 1.00 90.75 294 ILE A C 1
ATOM 2448 O O . ILE A 1 294 ? -7.925 -2.314 -16.830 1.00 90.75 294 ILE A O 1
ATOM 2452 N N . HIS A 1 295 ? -7.858 -4.190 -18.047 1.00 90.25 295 HIS A N 1
ATOM 2453 C CA . HIS A 1 295 ? -9.088 -4.754 -17.481 1.00 90.25 295 HIS A CA 1
ATOM 2454 C C . HIS A 1 295 ? -8.855 -5.601 -16.222 1.00 90.25 295 HIS A C 1
ATOM 2456 O O . HIS A 1 295 ? -9.806 -5.897 -15.499 1.00 90.25 295 HIS A O 1
ATOM 2462 N N . ASN A 1 296 ? -7.612 -6.000 -15.936 1.00 93.12 296 ASN A N 1
ATOM 2463 C CA . ASN A 1 296 ? -7.275 -6.843 -14.795 1.00 93.12 296 ASN A CA 1
ATOM 2464 C C . ASN A 1 296 ? -6.305 -6.129 -13.841 1.00 93.12 296 ASN A C 1
ATOM 2466 O O . ASN A 1 296 ? -5.085 -6.155 -14.025 1.00 93.12 296 ASN A O 1
ATOM 2470 N N . ARG A 1 297 ? -6.852 -5.579 -12.744 1.00 93.38 297 ARG A N 1
ATOM 2471 C CA . ARG A 1 297 ? -6.090 -4.846 -11.712 1.00 93.38 297 ARG A CA 1
ATOM 2472 C C . ARG A 1 297 ? -4.926 -5.658 -11.138 1.00 93.38 297 ARG A C 1
ATOM 2474 O O . ARG A 1 297 ? -3.880 -5.094 -10.833 1.00 93.38 297 ARG A O 1
ATOM 2481 N N . LEU A 1 298 ? -5.084 -6.979 -11.008 1.00 95.31 298 LEU A N 1
ATOM 2482 C CA . LEU A 1 298 ? -4.037 -7.869 -10.498 1.00 95.31 298 LEU A CA 1
ATOM 2483 C C . LEU A 1 298 ? -2.877 -7.990 -11.492 1.00 95.31 298 LEU A C 1
ATOM 2485 O O . LEU A 1 298 ? -1.721 -7.851 -11.096 1.00 95.31 298 LEU A O 1
ATOM 2489 N N . ALA A 1 299 ? -3.175 -8.200 -12.777 1.00 95.50 299 ALA A N 1
ATOM 2490 C CA . ALA A 1 299 ? -2.157 -8.247 -13.824 1.00 95.50 299 ALA A CA 1
ATOM 2491 C C . ALA A 1 299 ? -1.405 -6.910 -13.932 1.00 95.50 299 ALA A C 1
ATOM 2493 O O . ALA A 1 299 ? -0.171 -6.907 -13.931 1.00 95.50 299 ALA A O 1
ATOM 2494 N N . CYS A 1 300 ? -2.141 -5.791 -13.930 1.00 95.50 300 CYS A N 1
ATOM 2495 C CA . CYS A 1 300 ? -1.567 -4.447 -13.943 1.00 95.50 300 CYS A CA 1
ATOM 2496 C C . CYS A 1 300 ? -0.650 -4.204 -12.737 1.00 95.50 300 CYS A C 1
ATOM 2498 O O . CYS A 1 300 ? 0.508 -3.832 -12.912 1.00 95.50 300 CYS A O 1
ATOM 2500 N N . GLN A 1 301 ? -1.111 -4.493 -11.515 1.00 95.81 301 GLN A N 1
ATOM 2501 C CA . GLN A 1 301 ? -0.308 -4.290 -10.306 1.00 95.81 301 GLN A CA 1
ATOM 2502 C C . GLN A 1 301 ? 0.993 -5.106 -10.326 1.00 95.81 301 GLN A C 1
ATOM 2504 O O . GLN A 1 301 ? 2.048 -4.612 -9.917 1.00 95.81 301 GLN A O 1
ATOM 2509 N N . LEU A 1 302 ? 0.942 -6.348 -10.818 1.00 96.25 302 LEU A N 1
ATOM 2510 C CA . LEU A 1 302 ? 2.133 -7.180 -10.989 1.00 96.25 302 LEU A CA 1
ATOM 2511 C C . LEU A 1 302 ? 3.086 -6.591 -12.033 1.00 96.25 302 LEU A C 1
ATOM 2513 O O . LEU A 1 302 ? 4.290 -6.568 -11.791 1.00 96.25 302 LEU A O 1
ATOM 2517 N N . PHE A 1 303 ? 2.573 -6.074 -13.152 1.00 95.38 303 PHE A N 1
ATOM 2518 C CA . PHE A 1 303 ? 3.398 -5.449 -14.190 1.00 95.38 303 PHE A CA 1
ATOM 2519 C C . PHE A 1 303 ? 4.087 -4.176 -13.702 1.00 95.38 303 PHE A C 1
ATOM 2521 O O . PHE A 1 303 ? 5.296 -4.016 -13.854 1.00 95.38 303 PHE A O 1
ATOM 2528 N N . LEU A 1 304 ? 3.335 -3.288 -13.053 1.00 95.06 304 LEU A N 1
ATOM 2529 C CA . LEU A 1 304 ? 3.865 -2.060 -12.469 1.00 95.06 304 LEU A CA 1
ATOM 2530 C C . LEU A 1 304 ? 4.959 -2.378 -11.440 1.00 95.06 304 LEU A C 1
ATOM 2532 O O . LEU A 1 304 ? 6.042 -1.783 -11.455 1.00 95.06 304 LEU A O 1
ATOM 2536 N N . ARG A 1 305 ? 4.730 -3.382 -10.583 1.00 94.75 305 ARG A N 1
ATOM 2537 C CA . ARG A 1 305 ? 5.755 -3.851 -9.643 1.00 94.75 305 ARG A CA 1
ATOM 2538 C C . ARG A 1 305 ? 6.958 -4.471 -10.354 1.00 94.75 305 ARG A C 1
ATOM 2540 O O . ARG A 1 305 ? 8.083 -4.252 -9.906 1.00 94.75 305 ARG A O 1
ATOM 2547 N N . PHE A 1 306 ? 6.739 -5.218 -11.431 1.00 94.94 306 PHE A N 1
ATOM 2548 C CA . PHE A 1 306 ? 7.802 -5.800 -12.244 1.00 94.94 306 PHE A CA 1
ATOM 2549 C C . PHE A 1 306 ? 8.709 -4.712 -12.827 1.00 94.94 306 PHE A C 1
ATOM 2551 O O . PHE A 1 306 ? 9.923 -4.799 -12.663 1.00 94.94 306 PHE A O 1
ATOM 2558 N N . ILE A 1 307 ? 8.145 -3.630 -13.378 1.00 93.50 307 ILE A N 1
ATOM 2559 C CA . ILE A 1 307 ? 8.923 -2.474 -13.853 1.00 93.50 307 ILE A CA 1
ATOM 2560 C C . ILE A 1 307 ? 9.800 -1.913 -12.725 1.00 93.50 307 ILE A C 1
ATOM 2562 O O . ILE A 1 307 ? 11.008 -1.769 -12.910 1.00 93.50 307 ILE A O 1
ATOM 2566 N N . ILE A 1 308 ? 9.236 -1.647 -11.541 1.00 92.38 308 ILE A N 1
ATOM 2567 C CA . ILE A 1 308 ? 10.018 -1.157 -10.389 1.00 92.38 308 ILE A CA 1
ATOM 2568 C C . ILE A 1 308 ? 11.170 -2.115 -10.056 1.00 92.38 308 ILE A C 1
ATOM 2570 O O . ILE A 1 308 ? 12.290 -1.673 -9.794 1.00 92.38 308 ILE A O 1
ATOM 2574 N N . GLU A 1 309 ? 10.913 -3.422 -10.074 1.00 91.50 309 GLU A N 1
ATOM 2575 C CA . GLU A 1 309 ? 11.920 -4.427 -9.744 1.00 91.50 309 GLU A CA 1
ATOM 2576 C C . GLU A 1 309 ? 13.029 -4.515 -10.804 1.00 91.50 309 GLU A C 1
ATOM 2578 O O . GLU A 1 309 ? 14.193 -4.648 -10.435 1.00 91.50 309 GLU A O 1
ATOM 2583 N N . THR A 1 310 ? 12.723 -4.332 -12.096 1.00 90.31 310 THR A N 1
ATOM 2584 C CA . THR A 1 310 ? 13.762 -4.263 -13.145 1.00 90.31 310 THR A CA 1
ATOM 2585 C C . THR A 1 310 ? 14.727 -3.093 -12.926 1.00 90.31 310 THR A C 1
ATOM 2587 O O . THR A 1 310 ? 15.939 -3.260 -13.068 1.00 90.31 310 THR A O 1
ATOM 2590 N N . TYR A 1 311 ? 14.228 -1.928 -12.492 1.00 88.75 311 TYR A N 1
ATOM 2591 C CA . TYR A 1 311 ? 15.084 -0.801 -12.102 1.00 88.75 311 TYR A CA 1
ATOM 2592 C C . TYR A 1 311 ? 15.903 -1.109 -10.846 1.00 88.75 311 TYR A C 1
ATOM 2594 O O . TYR A 1 311 ? 17.096 -0.808 -10.808 1.00 88.75 311 TYR A O 1
ATOM 2602 N N . HIS A 1 312 ? 15.286 -1.731 -9.840 1.00 87.06 312 HIS A N 1
ATOM 2603 C CA . HIS A 1 312 ? 15.952 -2.115 -8.594 1.00 87.06 312 HIS A CA 1
ATOM 2604 C C . HIS A 1 312 ? 17.082 -3.136 -8.827 1.00 87.06 312 HIS A C 1
ATOM 2606 O O . HIS A 1 312 ? 18.158 -3.011 -8.247 1.00 87.06 312 HIS A O 1
ATOM 2612 N N . GLN A 1 313 ? 16.887 -4.088 -9.744 1.00 86.44 313 GLN A N 1
ATOM 2613 C CA . GLN A 1 313 ? 17.897 -5.065 -10.174 1.00 86.44 313 GLN A CA 1
ATOM 2614 C C . GLN A 1 313 ? 18.908 -4.497 -11.191 1.00 86.44 313 GLN A C 1
ATOM 2616 O O . GLN A 1 313 ? 19.717 -5.249 -11.730 1.00 86.44 313 GLN A O 1
ATOM 2621 N N . LYS A 1 314 ? 18.878 -3.184 -11.467 1.00 87.00 314 LYS A N 1
ATOM 2622 C CA . LYS A 1 314 ? 19.754 -2.487 -12.429 1.00 87.00 314 LYS A CA 1
ATOM 2623 C C . LYS A 1 314 ? 19.667 -3.023 -13.872 1.00 87.00 314 LYS A C 1
ATOM 2625 O O . LYS A 1 314 ? 20.589 -2.848 -14.666 1.00 87.00 314 LYS A O 1
ATOM 2630 N N . GLN A 1 315 ? 18.536 -3.618 -14.254 1.00 86.56 315 GLN A N 1
ATOM 2631 C CA . GLN A 1 315 ? 18.258 -4.136 -15.603 1.00 86.56 315 GLN A CA 1
ATOM 2632 C C . GLN A 1 315 ? 17.714 -3.025 -16.520 1.00 86.56 315 GLN A C 1
ATOM 2634 O O . GLN A 1 315 ? 16.612 -3.112 -17.068 1.00 86.56 315 GLN A O 1
ATOM 2639 N N . PHE A 1 316 ? 18.479 -1.940 -16.676 1.00 85.62 316 PHE A N 1
ATOM 2640 C CA . PHE A 1 316 ? 17.999 -0.706 -17.315 1.00 85.62 316 PHE A CA 1
ATOM 2641 C C . PHE A 1 316 ? 17.627 -0.864 -18.791 1.00 85.62 316 PHE A C 1
ATOM 2643 O O . PHE A 1 316 ? 16.774 -0.124 -19.288 1.00 85.62 316 PHE A O 1
ATOM 2650 N N . TRP A 1 317 ? 18.238 -1.825 -19.488 1.00 83.75 317 TRP A N 1
ATOM 2651 C CA . TRP A 1 317 ? 17.900 -2.124 -20.876 1.00 83.75 317 TRP A CA 1
ATOM 2652 C C . TRP A 1 317 ? 16.438 -2.567 -21.004 1.00 83.75 317 TRP A C 1
ATOM 2654 O O . TRP A 1 317 ? 15.674 -1.918 -21.717 1.00 83.75 317 TRP A O 1
ATOM 2664 N N . LEU A 1 318 ? 16.028 -3.601 -20.257 1.00 86.50 318 LEU A N 1
ATOM 2665 C CA . LEU A 1 318 ? 14.648 -4.090 -20.260 1.00 86.50 318 LEU A CA 1
ATOM 2666 C C . LEU A 1 318 ? 13.703 -3.011 -19.745 1.00 86.50 318 LEU A C 1
ATOM 2668 O O . LEU A 1 318 ? 12.696 -2.726 -20.386 1.00 86.50 318 LEU A O 1
ATOM 2672 N N . ALA A 1 319 ? 14.069 -2.354 -18.644 1.00 87.69 319 ALA A N 1
ATOM 2673 C CA . ALA A 1 319 ? 13.273 -1.279 -18.069 1.00 87.69 319 ALA A CA 1
ATOM 2674 C C . ALA A 1 319 ? 12.942 -0.190 -19.109 1.00 87.69 319 ALA A C 1
ATOM 2676 O O . ALA A 1 319 ? 11.798 0.242 -19.217 1.00 87.69 319 ALA A O 1
ATOM 2677 N N . THR A 1 320 ? 13.914 0.175 -19.953 1.00 86.12 320 THR A N 1
ATOM 2678 C CA . THR A 1 320 ? 13.735 1.140 -21.048 1.00 86.12 320 THR A CA 1
ATOM 2679 C C . THR A 1 320 ? 12.783 0.644 -22.139 1.00 86.12 320 THR A C 1
ATOM 2681 O O . THR A 1 320 ? 12.056 1.449 -22.724 1.00 86.12 320 THR A O 1
ATOM 2684 N N . GLN A 1 321 ? 12.788 -0.657 -22.440 1.00 86.94 321 GLN A N 1
ATOM 2685 C CA . GLN A 1 321 ? 11.862 -1.247 -23.413 1.00 86.94 321 GLN A CA 1
ATOM 2686 C C . GLN A 1 321 ? 10.433 -1.362 -22.870 1.00 86.94 321 GLN A C 1
ATOM 2688 O O . GLN A 1 321 ? 9.496 -1.407 -23.658 1.00 86.94 321 GLN A O 1
ATOM 2693 N N . LEU A 1 322 ? 10.255 -1.390 -21.546 1.00 90.56 322 LEU A N 1
ATOM 2694 C CA . LEU A 1 322 ? 8.938 -1.487 -20.914 1.00 90.56 322 LEU A CA 1
ATOM 2695 C C . LEU A 1 322 ? 8.205 -0.135 -20.805 1.00 90.56 322 LEU A C 1
ATOM 2697 O O . LEU A 1 322 ? 6.996 -0.118 -20.587 1.00 90.56 322 LEU A O 1
ATOM 2701 N N . ILE A 1 323 ? 8.904 0.992 -20.991 1.00 90.75 323 ILE A N 1
ATOM 2702 C CA . ILE A 1 323 ? 8.334 2.349 -20.878 1.00 90.75 323 ILE A CA 1
ATOM 2703 C C . ILE A 1 323 ? 7.103 2.591 -21.778 1.00 90.75 323 ILE A C 1
ATOM 2705 O O . ILE A 1 323 ? 6.140 3.165 -21.275 1.00 90.75 323 ILE A O 1
ATOM 2709 N N . PRO A 1 324 ? 7.066 2.179 -23.062 1.00 89.69 324 PRO A N 1
ATOM 2710 C CA . PRO A 1 324 ? 5.889 2.394 -23.908 1.00 89.69 324 PRO A CA 1
ATOM 2711 C C . PRO A 1 324 ? 4.610 1.789 -23.316 1.00 89.69 324 PRO A C 1
ATOM 2713 O O . PRO A 1 324 ? 3.566 2.426 -23.321 1.00 89.69 324 PRO A O 1
ATOM 2716 N N . TYR A 1 325 ? 4.713 0.610 -22.704 1.00 90.88 325 TYR A N 1
ATOM 2717 C CA . TYR A 1 325 ? 3.585 -0.048 -22.042 1.00 90.88 325 TYR A CA 1
ATOM 2718 C C . TYR A 1 325 ? 3.164 0.667 -20.765 1.00 90.88 325 TYR A C 1
ATOM 2720 O O . TYR A 1 325 ? 1.985 0.700 -20.430 1.00 90.88 325 TYR A O 1
ATOM 2728 N N . LEU A 1 326 ? 4.122 1.265 -20.052 1.00 91.69 326 LEU A N 1
ATOM 2729 C CA . LEU A 1 326 ? 3.808 2.118 -18.914 1.00 91.69 326 LEU A CA 1
ATOM 2730 C C . LEU A 1 326 ? 3.032 3.371 -19.347 1.00 91.69 326 LEU A C 1
ATOM 2732 O O . LEU A 1 326 ? 2.107 3.758 -18.640 1.00 91.69 326 LEU A O 1
ATOM 2736 N N . ASN A 1 327 ? 3.375 3.976 -20.493 1.00 90.00 327 ASN A N 1
ATOM 2737 C CA . ASN A 1 327 ? 2.614 5.103 -21.047 1.00 90.00 327 ASN A CA 1
ATOM 2738 C C . ASN A 1 327 ? 1.166 4.703 -21.331 1.00 90.00 327 ASN A C 1
ATOM 2740 O O . ASN A 1 327 ? 0.260 5.380 -20.861 1.00 90.00 327 ASN A O 1
ATOM 2744 N N . GLU A 1 328 ? 0.952 3.576 -22.017 1.00 90.12 328 GLU A N 1
ATOM 2745 C CA . GLU A 1 328 ? -0.403 3.088 -22.294 1.00 90.12 328 GLU A CA 1
ATOM 2746 C C . GLU A 1 328 ? -1.186 2.876 -20.987 1.00 90.12 328 GLU A C 1
ATOM 2748 O O . GLU A 1 328 ? -2.291 3.382 -20.833 1.00 90.12 328 GLU A O 1
ATOM 2753 N N . LEU A 1 329 ? -0.603 2.213 -19.981 1.00 90.19 329 LEU A N 1
ATOM 2754 C CA . LEU A 1 329 ? -1.280 2.000 -18.694 1.00 90.19 329 LEU A CA 1
ATOM 2755 C C . LEU A 1 329 ? -1.614 3.305 -17.951 1.00 90.19 329 LEU A C 1
ATOM 2757 O O . LEU A 1 329 ? -2.644 3.378 -17.277 1.00 90.19 329 LEU A O 1
ATOM 2761 N N . VAL A 1 330 ? -0.765 4.329 -18.057 1.00 88.19 330 VAL A N 1
ATOM 2762 C CA . VAL A 1 330 ? -1.037 5.665 -17.505 1.00 88.19 330 VAL A CA 1
ATOM 2763 C C . VAL A 1 330 ? -2.215 6.326 -18.216 1.00 88.19 330 VAL A C 1
ATOM 2765 O O . VAL A 1 330 ? -3.097 6.847 -17.536 1.00 88.19 330 VAL A O 1
ATOM 2768 N N . GLU A 1 331 ? -2.266 6.260 -19.548 1.00 85.94 331 GLU A N 1
ATOM 2769 C CA . GLU A 1 331 ? -3.342 6.859 -20.351 1.00 85.94 331 GLU A CA 1
ATOM 2770 C C . GLU A 1 331 ? -4.718 6.282 -19.991 1.00 85.94 331 GLU A C 1
ATOM 2772 O O . GLU A 1 331 ? -5.704 7.015 -19.921 1.00 85.94 331 GLU A O 1
ATOM 2777 N N . TYR A 1 332 ? -4.785 4.988 -19.663 1.00 84.81 332 TYR A N 1
ATOM 2778 C CA . TYR A 1 332 ? -6.006 4.336 -19.169 1.00 84.81 332 TYR A CA 1
ATOM 2779 C C . TYR A 1 332 ? -6.236 4.498 -17.653 1.00 84.81 332 TYR A C 1
ATOM 2781 O O . TYR A 1 332 ? -7.108 3.839 -17.087 1.00 84.81 332 TYR A O 1
ATOM 2789 N N . GLY A 1 333 ? -5.461 5.340 -16.962 1.00 81.75 333 GLY A N 1
ATOM 2790 C CA . GLY A 1 333 ? -5.624 5.627 -15.531 1.00 81.75 333 GLY A CA 1
ATOM 2791 C C . GLY A 1 333 ? -5.257 4.468 -14.598 1.00 81.75 333 GLY A C 1
ATOM 2792 O O . GLY A 1 333 ? -5.680 4.450 -13.443 1.00 81.75 333 GLY A O 1
ATOM 2793 N N . SER A 1 334 ? -4.484 3.490 -15.078 1.00 82.69 334 SER A N 1
ATOM 2794 C CA . SER A 1 334 ? -4.137 2.280 -14.317 1.00 82.69 334 SER A CA 1
ATOM 2795 C C . SER A 1 334 ? -2.929 2.461 -13.389 1.00 82.69 334 SER A C 1
ATOM 2797 O O . SER A 1 334 ? -2.711 1.641 -12.497 1.00 82.69 334 SER A O 1
ATOM 2799 N N . ALA A 1 335 ? -2.141 3.524 -13.577 1.00 81.69 335 ALA A N 1
ATOM 2800 C CA . ALA A 1 335 ? -1.009 3.863 -12.719 1.00 81.69 335 ALA A CA 1
ATOM 2801 C C . ALA A 1 335 ? -1.364 5.043 -11.802 1.00 81.69 335 ALA A C 1
ATOM 2803 O O . ALA A 1 335 ? -1.581 6.166 -12.256 1.00 81.69 335 ALA A O 1
ATOM 2804 N N . ASP A 1 336 ? -1.412 4.785 -10.498 1.00 84.81 336 ASP A N 1
ATOM 2805 C CA . ASP A 1 336 ? -1.834 5.764 -9.504 1.00 84.81 336 ASP A CA 1
ATOM 2806 C C . ASP A 1 336 ? -0.669 6.612 -8.953 1.00 84.81 336 ASP A C 1
ATOM 2808 O O . ASP A 1 336 ? 0.521 6.379 -9.198 1.00 84.81 336 ASP A O 1
ATOM 2812 N N . LYS A 1 337 ? -1.017 7.630 -8.156 1.00 87.31 337 LYS A N 1
ATOM 2813 C CA . LYS A 1 337 ? -0.045 8.501 -7.471 1.00 87.31 337 LYS A CA 1
ATOM 2814 C C . LYS A 1 337 ? 0.909 7.703 -6.571 1.00 87.31 337 LYS A C 1
ATOM 2816 O O . LYS A 1 337 ? 2.077 8.066 -6.432 1.00 87.31 337 LYS A O 1
ATOM 2821 N N . ILE A 1 338 ? 0.421 6.625 -5.956 1.00 89.31 338 ILE A N 1
ATOM 2822 C CA . ILE A 1 338 ? 1.197 5.782 -5.042 1.00 89.31 338 ILE A CA 1
ATOM 2823 C C . ILE A 1 338 ? 2.290 5.033 -5.808 1.00 89.31 338 ILE A C 1
ATOM 2825 O O . ILE A 1 338 ? 3.454 5.056 -5.392 1.00 89.31 338 ILE A O 1
ATOM 2829 N N . PHE A 1 339 ? 1.941 4.430 -6.944 1.00 90.94 339 PHE A N 1
ATOM 2830 C CA . PHE A 1 339 ? 2.891 3.812 -7.853 1.00 90.94 339 PHE A CA 1
ATOM 2831 C C . PHE A 1 339 ? 3.949 4.818 -8.307 1.00 90.94 339 PHE A C 1
ATOM 2833 O O . PHE A 1 339 ? 5.136 4.531 -8.166 1.00 90.94 339 PHE A O 1
ATOM 2840 N N . LEU A 1 340 ? 3.550 6.005 -8.781 1.00 90.12 340 LEU A N 1
ATOM 2841 C CA . LEU A 1 340 ? 4.494 7.022 -9.263 1.00 90.12 340 LEU A CA 1
ATOM 2842 C C . LEU A 1 340 ? 5.496 7.444 -8.180 1.00 90.12 340 LEU A C 1
ATOM 2844 O O . LEU A 1 340 ? 6.696 7.509 -8.455 1.00 90.12 340 LEU A O 1
ATOM 2848 N N . HIS A 1 341 ? 5.035 7.655 -6.941 1.00 90.25 341 HIS A N 1
ATOM 2849 C CA . HIS A 1 341 ? 5.919 7.939 -5.807 1.00 90.25 341 HIS A CA 1
ATOM 2850 C C . HIS A 1 341 ? 6.945 6.816 -5.599 1.00 90.25 341 HIS A C 1
ATOM 2852 O O . HIS A 1 341 ? 8.146 7.078 -5.495 1.00 90.25 341 HIS A O 1
ATOM 2858 N N . GLN A 1 342 ? 6.490 5.556 -5.544 1.00 89.44 342 GLN A N 1
ATOM 2859 C CA . GLN A 1 342 ? 7.378 4.405 -5.355 1.00 89.44 342 GLN A CA 1
ATOM 2860 C C . GLN A 1 342 ? 8.368 4.275 -6.518 1.00 89.44 342 GLN A C 1
ATOM 2862 O O . GLN A 1 342 ? 9.566 4.114 -6.285 1.00 89.44 342 GLN A O 1
ATOM 2867 N N . PHE A 1 343 ? 7.885 4.394 -7.752 1.00 90.94 343 PHE A N 1
ATOM 2868 C CA . PHE A 1 343 ? 8.674 4.295 -8.973 1.00 90.94 343 PHE A CA 1
ATOM 2869 C C . PHE A 1 343 ? 9.800 5.331 -9.003 1.00 90.94 343 PHE A C 1
ATOM 2871 O O . PHE A 1 343 ? 10.975 4.967 -9.096 1.00 90.94 343 PHE A O 1
ATOM 2878 N N . VAL A 1 344 ? 9.468 6.610 -8.816 1.00 90.00 344 VAL A N 1
ATOM 2879 C CA . VAL A 1 344 ? 10.448 7.704 -8.801 1.00 90.00 344 VAL A CA 1
ATOM 2880 C C . VAL A 1 344 ? 11.429 7.569 -7.648 1.00 90.00 344 VAL A C 1
ATOM 2882 O O . VAL A 1 344 ? 12.629 7.774 -7.841 1.00 90.00 344 VAL A O 1
ATOM 2885 N N . TYR A 1 345 ? 10.962 7.168 -6.465 1.00 88.94 345 TYR A N 1
ATOM 2886 C CA . TYR A 1 345 ? 11.858 6.911 -5.347 1.00 88.94 345 TYR A CA 1
ATOM 2887 C C . TYR A 1 345 ? 12.889 5.819 -5.677 1.00 88.94 345 TYR A C 1
ATOM 2889 O O . TYR A 1 345 ? 14.086 6.029 -5.473 1.00 88.94 345 TYR A O 1
ATOM 2897 N N . PHE A 1 346 ? 12.460 4.670 -6.210 1.00 86.75 346 PHE A N 1
ATOM 2898 C CA . PHE A 1 346 ? 13.381 3.581 -6.551 1.00 86.75 346 PHE A CA 1
ATOM 2899 C C . PHE A 1 346 ? 14.331 3.956 -7.689 1.00 86.75 346 PHE A C 1
ATOM 2901 O O . PHE A 1 346 ? 15.503 3.580 -7.637 1.00 86.75 346 PHE A O 1
ATOM 2908 N N . ILE A 1 347 ? 13.882 4.747 -8.666 1.00 88.81 347 ILE A N 1
ATOM 2909 C CA . ILE A 1 347 ? 14.749 5.282 -9.724 1.00 88.81 347 ILE A CA 1
ATOM 2910 C C . ILE A 1 347 ? 15.850 6.167 -9.139 1.00 88.81 347 ILE A C 1
ATOM 2912 O O . ILE A 1 347 ? 17.016 5.972 -9.480 1.00 88.81 347 ILE A O 1
ATOM 2916 N N . ARG A 1 348 ? 15.518 7.090 -8.223 1.00 86.62 348 ARG A N 1
ATOM 2917 C CA . ARG A 1 348 ? 16.513 7.955 -7.553 1.00 86.62 348 ARG A CA 1
ATOM 2918 C C . ARG A 1 348 ? 17.585 7.147 -6.818 1.00 86.62 348 ARG A C 1
ATOM 2920 O O . ARG A 1 348 ? 18.737 7.563 -6.785 1.00 86.62 348 ARG A O 1
ATOM 2927 N N . GLN A 1 349 ? 17.202 6.015 -6.226 1.00 83.94 349 GLN A N 1
ATOM 2928 C CA . GLN A 1 349 ? 18.118 5.138 -5.489 1.00 83.94 349 GLN A CA 1
ATOM 2929 C C . GLN A 1 349 ? 18.952 4.236 -6.409 1.00 83.94 349 GLN A C 1
ATOM 2931 O O . GLN A 1 349 ? 20.117 3.984 -6.126 1.00 83.94 349 GLN A O 1
ATOM 2936 N N . SER A 1 350 ? 18.362 3.733 -7.497 1.00 81.62 350 SER A N 1
ATOM 2937 C CA . SER A 1 350 ? 18.964 2.658 -8.302 1.00 81.62 350 SER A CA 1
ATOM 2938 C C . SER A 1 350 ? 19.732 3.177 -9.519 1.00 81.62 350 SER A C 1
ATOM 2940 O O . SER A 1 350 ? 20.686 2.536 -9.961 1.00 81.62 350 SER A O 1
ATOM 2942 N N . VAL A 1 351 ? 19.329 4.325 -10.079 1.00 79.25 351 VAL A N 1
ATOM 2943 C CA . VAL A 1 351 ? 19.899 4.874 -11.316 1.00 79.25 351 VAL A CA 1
ATOM 2944 C C . VAL A 1 351 ? 20.999 5.890 -11.002 1.00 79.25 351 VAL A C 1
ATOM 2946 O O . VAL A 1 351 ? 20.768 7.079 -10.761 1.00 79.25 351 VAL A O 1
ATOM 2949 N N . GLU A 1 352 ? 22.237 5.411 -11.045 1.00 76.19 352 GLU A N 1
ATOM 2950 C CA . GLU A 1 352 ? 23.431 6.248 -10.894 1.00 76.19 352 GLU A CA 1
ATOM 2951 C C . GLU A 1 352 ? 23.742 7.013 -12.191 1.00 76.19 352 GLU A C 1
ATOM 2953 O O . GLU A 1 352 ? 24.052 8.205 -12.158 1.00 76.19 352 GLU A O 1
ATOM 2958 N N . GLN A 1 353 ? 23.586 6.349 -13.341 1.00 77.94 353 GLN A N 1
ATOM 2959 C CA . GLN A 1 353 ? 23.908 6.903 -14.654 1.00 77.94 353 GLN A CA 1
ATOM 2960 C C . GLN A 1 353 ? 22.790 7.805 -15.179 1.00 77.94 353 GLN A C 1
ATOM 2962 O O . GLN A 1 353 ? 21.671 7.363 -15.444 1.00 77.94 353 GLN A O 1
ATOM 2967 N N . ILE A 1 354 ? 23.123 9.073 -15.413 1.00 78.94 354 ILE A N 1
ATOM 2968 C CA . ILE A 1 354 ? 22.160 10.089 -15.849 1.00 78.94 354 ILE A CA 1
ATOM 2969 C C . ILE A 1 354 ? 21.527 9.748 -17.208 1.00 78.94 354 ILE A C 1
ATOM 2971 O O . ILE A 1 354 ? 20.368 10.085 -17.437 1.00 78.94 354 ILE A O 1
ATOM 2975 N N . HIS A 1 355 ? 22.244 9.039 -18.086 1.00 82.62 355 HIS A N 1
ATOM 2976 C CA . HIS A 1 355 ? 21.744 8.645 -19.406 1.00 82.62 355 HIS A CA 1
ATOM 2977 C C . HIS A 1 355 ? 20.386 7.921 -19.341 1.00 82.62 355 HIS A C 1
ATOM 2979 O O . HIS A 1 355 ? 19.461 8.296 -20.059 1.00 82.62 355 HIS A O 1
ATOM 2985 N N . TYR A 1 356 ? 20.223 6.953 -18.431 1.00 83.31 356 TYR A N 1
ATOM 2986 C CA . TYR A 1 356 ? 18.960 6.223 -18.276 1.00 83.31 356 TYR A CA 1
ATOM 2987 C C . TYR A 1 356 ? 17.833 7.091 -17.713 1.00 83.31 356 TYR A C 1
ATOM 2989 O O . TYR A 1 356 ? 16.671 6.883 -18.058 1.00 83.31 356 TYR A O 1
ATOM 2997 N N . ILE A 1 357 ? 18.163 8.091 -16.889 1.00 85.19 357 ILE A N 1
ATOM 2998 C CA . ILE A 1 357 ? 17.170 9.060 -16.416 1.00 85.19 357 ILE A CA 1
ATOM 2999 C C . ILE A 1 357 ? 16.744 9.980 -17.565 1.00 85.19 357 ILE A C 1
ATOM 3001 O O . ILE A 1 357 ? 15.559 10.257 -17.702 1.00 85.19 357 ILE A O 1
ATOM 3005 N N . GLY A 1 358 ? 17.676 10.391 -18.431 1.00 84.62 358 GLY A N 1
ATOM 3006 C CA . GLY A 1 358 ? 17.371 11.137 -19.656 1.00 84.62 358 GLY A CA 1
ATOM 3007 C C . GLY A 1 358 ? 16.405 10.381 -20.571 1.00 84.62 358 GLY A C 1
ATOM 3008 O O . GLY A 1 358 ? 15.393 10.944 -20.976 1.00 84.62 358 GLY A O 1
ATOM 3009 N N . ILE A 1 359 ? 16.645 9.084 -20.806 1.00 87.00 359 ILE A N 1
ATOM 3010 C CA . ILE A 1 359 ? 15.728 8.245 -21.597 1.00 87.00 359 ILE A CA 1
ATOM 3011 C C . ILE A 1 359 ? 14.339 8.176 -20.955 1.00 87.00 359 ILE A C 1
ATOM 3013 O O . ILE A 1 359 ? 13.333 8.256 -21.657 1.00 87.00 359 ILE A O 1
ATOM 3017 N N . LEU A 1 360 ? 14.270 8.022 -19.633 1.00 89.50 360 LEU A N 1
ATOM 3018 C CA . LEU A 1 360 ? 12.997 7.986 -18.921 1.00 89.50 360 LEU A CA 1
ATOM 3019 C C . LEU A 1 360 ? 12.258 9.332 -19.000 1.00 89.50 360 LEU A C 1
ATOM 3021 O O . LEU A 1 360 ? 11.043 9.354 -19.180 1.00 89.50 360 LEU A O 1
ATOM 3025 N N . LEU A 1 361 ? 12.976 10.452 -18.897 1.00 88.69 361 LEU A N 1
ATOM 3026 C CA . LEU A 1 361 ? 12.396 11.781 -19.084 1.00 88.69 361 LEU A CA 1
ATOM 3027 C C . LEU A 1 361 ? 11.832 11.931 -20.501 1.00 88.69 361 LEU A C 1
ATOM 3029 O O . LEU A 1 361 ? 10.666 12.289 -20.642 1.00 88.69 361 LEU A O 1
ATOM 3033 N N . ASP A 1 362 ? 12.617 11.576 -21.523 1.00 88.00 362 ASP A N 1
ATOM 3034 C CA . ASP A 1 362 ? 12.219 11.656 -22.934 1.00 88.00 362 ASP A CA 1
ATOM 3035 C C . ASP A 1 362 ? 11.007 10.772 -23.256 1.00 88.00 362 ASP A C 1
ATOM 3037 O O . ASP A 1 362 ? 10.077 11.210 -23.931 1.00 88.00 362 ASP A O 1
ATOM 3041 N N . LYS A 1 363 ? 11.016 9.516 -22.793 1.00 89.06 363 LYS A N 1
ATOM 3042 C CA . LYS A 1 363 ? 10.041 8.499 -23.214 1.00 89.06 363 LYS A CA 1
ATOM 3043 C C . LYS A 1 363 ? 8.810 8.376 -22.322 1.00 89.06 363 LYS A C 1
ATOM 3045 O O . LYS A 1 363 ? 7.854 7.749 -22.759 1.00 89.06 363 LYS A O 1
ATOM 3050 N N . PHE A 1 364 ? 8.836 8.893 -21.096 1.00 91.31 364 PHE A N 1
ATOM 3051 C CA . PHE A 1 364 ? 7.725 8.765 -20.145 1.00 91.31 364 PHE A CA 1
ATOM 3052 C C . PHE A 1 364 ? 7.244 10.134 -19.665 1.00 91.31 364 PHE A C 1
ATOM 3054 O O . PHE A 1 364 ? 6.147 10.568 -20.009 1.00 91.31 364 PHE A O 1
ATOM 3061 N N . PHE A 1 365 ? 8.081 10.850 -18.907 1.00 90.06 365 PHE A N 1
ATOM 3062 C CA . PHE A 1 365 ? 7.637 12.060 -18.213 1.00 90.06 365 PHE A CA 1
ATOM 3063 C C . PHE A 1 365 ? 7.219 13.174 -19.166 1.00 90.06 365 PHE A C 1
ATOM 3065 O O . PHE A 1 365 ? 6.191 13.788 -18.928 1.00 90.06 365 PHE A O 1
ATOM 3072 N N . ILE A 1 366 ? 7.962 13.435 -20.244 1.00 87.38 366 ILE A N 1
ATOM 3073 C CA . ILE A 1 366 ? 7.615 14.517 -21.180 1.00 87.38 366 ILE A CA 1
ATOM 3074 C C . ILE A 1 366 ? 6.303 14.230 -21.909 1.00 87.38 366 ILE A C 1
ATOM 3076 O O . ILE A 1 366 ? 5.488 15.137 -22.061 1.00 87.38 366 ILE A O 1
ATOM 3080 N N . LEU A 1 367 ? 6.091 12.981 -22.333 1.00 86.00 367 LEU A N 1
ATOM 3081 C CA . LEU A 1 367 ? 4.885 12.592 -23.065 1.00 86.00 367 LEU A CA 1
ATOM 3082 C C . LEU A 1 367 ? 3.633 12.731 -22.192 1.00 86.00 367 LEU A C 1
ATOM 3084 O O . LEU A 1 367 ? 2.619 13.244 -22.649 1.00 86.00 367 LEU A O 1
ATOM 3088 N N . GLN A 1 368 ? 3.725 12.319 -20.927 1.00 85.75 368 GLN A N 1
ATOM 3089 C CA . GLN A 1 368 ? 2.572 12.233 -20.028 1.00 85.75 368 GLN A CA 1
ATOM 3090 C C . GLN A 1 368 ? 2.388 13.471 -19.124 1.00 85.75 368 GLN A C 1
ATOM 3092 O O . GLN A 1 368 ? 1.323 13.658 -18.536 1.00 85.75 368 GLN A O 1
ATOM 3097 N N . ALA A 1 369 ? 3.392 14.352 -19.012 1.00 81.19 369 ALA A N 1
ATOM 3098 C CA . ALA A 1 369 ? 3.359 15.513 -18.113 1.00 81.19 369 ALA A CA 1
ATOM 3099 C C . ALA A 1 369 ? 2.250 16.525 -18.429 1.00 81.19 369 ALA A C 1
ATOM 3101 O O . ALA A 1 369 ? 1.790 17.201 -17.515 1.00 81.19 369 ALA A O 1
ATOM 3102 N N . GLN A 1 370 ? 1.822 16.647 -19.690 1.00 77.06 370 GLN A N 1
ATOM 3103 C CA . GLN A 1 370 ? 0.774 17.604 -20.065 1.00 77.06 370 GLN A CA 1
ATOM 3104 C C . GLN A 1 370 ? -0.630 17.146 -19.649 1.00 77.06 370 GLN A C 1
ATOM 3106 O O . GLN A 1 370 ? -1.479 17.987 -19.374 1.00 77.06 370 GLN A O 1
ATOM 3111 N N . GLY A 1 371 ? -0.871 15.831 -19.601 1.00 78.19 371 GLY A N 1
ATOM 3112 C CA . GLY A 1 371 ? -2.168 15.260 -19.225 1.00 78.19 371 GLY A CA 1
ATOM 3113 C C . GLY A 1 371 ? -2.319 15.003 -17.725 1.00 78.19 371 GLY A C 1
ATOM 3114 O O . GLY A 1 371 ? -3.439 14.952 -17.219 1.00 78.19 371 GLY A O 1
ATOM 3115 N N . HIS A 1 372 ? -1.205 14.855 -16.998 1.00 84.25 372 HIS A N 1
ATOM 3116 C CA . HIS A 1 372 ? -1.217 14.401 -15.609 1.00 84.25 372 HIS A CA 1
ATOM 3117 C C . HIS A 1 372 ? -0.302 15.235 -14.709 1.00 84.25 372 HIS A C 1
ATOM 3119 O O . HIS A 1 372 ? 0.921 15.074 -14.690 1.00 84.25 372 HIS A O 1
ATOM 3125 N N . GLU A 1 373 ? -0.925 16.047 -13.856 1.00 86.88 373 GLU A N 1
ATOM 3126 C CA . GLU A 1 373 ? -0.247 16.949 -12.920 1.00 86.88 373 GLU A CA 1
ATOM 3127 C C . GLU A 1 373 ? 0.792 16.235 -12.032 1.00 86.88 373 GLU A C 1
ATOM 3129 O O . GLU A 1 373 ? 1.918 16.706 -11.856 1.00 86.88 373 GLU A O 1
ATOM 3134 N N . PHE A 1 374 ? 0.451 15.055 -11.504 1.00 85.44 374 PHE A N 1
ATOM 3135 C CA . PHE A 1 374 ? 1.361 14.286 -10.651 1.00 85.44 374 PHE A CA 1
ATOM 3136 C C . PHE A 1 374 ? 2.560 13.718 -11.416 1.00 85.44 374 PHE A C 1
ATOM 3138 O O . PHE A 1 374 ? 3.635 13.568 -10.837 1.00 85.44 374 PHE A O 1
ATOM 3145 N N . ILE A 1 375 ? 2.419 13.430 -12.710 1.00 89.25 375 ILE A N 1
ATOM 3146 C CA . ILE A 1 375 ? 3.547 12.969 -13.525 1.00 89.25 375 ILE A CA 1
ATOM 3147 C C . ILE A 1 375 ? 4.517 14.123 -13.745 1.00 89.25 375 ILE A C 1
ATOM 3149 O O . ILE A 1 375 ? 5.716 13.950 -13.523 1.00 89.25 375 ILE A O 1
ATOM 3153 N N . LEU A 1 376 ? 4.007 15.317 -14.067 1.00 89.44 376 LEU A N 1
ATOM 3154 C CA . LEU A 1 376 ? 4.829 16.523 -14.127 1.00 89.44 376 LEU A CA 1
ATOM 3155 C C . LEU A 1 376 ? 5.555 16.759 -12.795 1.00 89.44 376 LEU A C 1
ATOM 3157 O O . LEU A 1 376 ? 6.771 16.947 -12.783 1.00 89.44 376 LEU A O 1
ATOM 3161 N N . TYR A 1 377 ? 4.841 16.661 -11.671 1.00 90.00 377 TYR A N 1
ATOM 3162 C CA . TYR A 1 377 ? 5.423 16.800 -10.338 1.00 90.00 377 TYR A CA 1
ATOM 3163 C C . TYR A 1 377 ? 6.618 15.867 -10.096 1.00 90.00 377 TYR A C 1
ATOM 3165 O O . TYR A 1 377 ? 7.712 16.315 -9.737 1.00 90.00 377 TYR A O 1
ATOM 3173 N N . TYR A 1 378 ? 6.429 14.564 -10.310 1.00 89.69 378 TYR A N 1
ATOM 3174 C CA . TYR A 1 378 ? 7.488 13.581 -10.101 1.00 89.69 378 TYR A CA 1
ATOM 3175 C C . TYR A 1 378 ? 8.619 13.703 -11.138 1.00 89.69 378 TYR A C 1
ATOM 3177 O O . TYR A 1 378 ? 9.776 13.426 -10.812 1.00 89.69 378 TYR A O 1
ATOM 3185 N N . GLY A 1 379 ? 8.328 14.208 -12.341 1.00 88.94 379 GLY A N 1
ATOM 3186 C CA . GLY A 1 379 ? 9.335 14.599 -13.329 1.00 88.94 379 GLY A CA 1
ATOM 3187 C C . GLY A 1 379 ? 10.226 15.743 -12.832 1.00 88.94 379 GLY A C 1
ATOM 3188 O O . GLY A 1 379 ? 11.453 15.649 -12.911 1.00 88.94 379 GLY A O 1
ATOM 3189 N N . LEU A 1 380 ? 9.639 16.785 -12.229 1.00 89.00 380 LEU A N 1
ATOM 3190 C CA . LEU A 1 380 ? 10.390 17.889 -11.612 1.00 89.00 380 LEU A CA 1
ATOM 3191 C C . LEU A 1 380 ? 11.257 17.406 -10.437 1.00 89.00 380 LEU A C 1
ATOM 3193 O O . LEU A 1 380 ? 12.399 17.844 -10.289 1.00 89.00 380 LEU A O 1
ATOM 3197 N N . ILE A 1 381 ? 10.765 16.460 -9.630 1.00 88.56 381 ILE A N 1
ATOM 3198 C CA . ILE A 1 381 ? 11.561 15.832 -8.561 1.00 88.56 381 ILE A CA 1
ATOM 3199 C C . ILE A 1 381 ? 12.777 15.094 -9.131 1.00 88.56 381 ILE A C 1
ATOM 3201 O O . ILE A 1 381 ? 13.875 15.195 -8.574 1.00 88.56 381 ILE A O 1
ATOM 3205 N N . LEU A 1 382 ? 12.610 14.353 -10.229 1.00 88.06 382 LEU A N 1
ATOM 3206 C CA . LEU A 1 382 ? 13.730 13.671 -10.880 1.00 88.06 382 LEU A CA 1
ATOM 3207 C C . LEU A 1 382 ? 14.758 14.664 -11.421 1.00 88.06 382 LEU A C 1
ATOM 3209 O O . LEU A 1 382 ? 15.952 14.459 -11.204 1.00 88.06 382 LEU A O 1
ATOM 3213 N N . LEU A 1 383 ? 14.321 15.763 -12.044 1.00 87.81 383 LEU A N 1
ATOM 3214 C CA . LEU A 1 383 ? 15.229 16.832 -12.471 1.00 87.81 383 LEU A CA 1
ATOM 3215 C C . LEU A 1 383 ? 16.010 17.414 -11.289 1.00 87.81 383 LEU A C 1
ATOM 3217 O O . LEU A 1 383 ? 17.233 17.539 -11.369 1.00 87.81 383 LEU A O 1
ATOM 3221 N N . LYS A 1 384 ? 15.333 17.689 -10.167 1.00 86.94 384 LYS A N 1
ATOM 3222 C CA . LYS A 1 384 ? 15.989 18.155 -8.940 1.00 86.94 384 LYS A CA 1
ATOM 3223 C C . LYS A 1 384 ? 17.052 17.172 -8.450 1.00 86.94 384 LYS A C 1
ATOM 3225 O O . LYS A 1 384 ? 18.136 17.579 -8.047 1.00 86.94 384 LYS A O 1
ATOM 3230 N N . HIS A 1 385 ? 16.773 15.872 -8.511 1.00 85.19 385 HIS A N 1
ATOM 3231 C CA . HIS A 1 385 ? 17.734 14.845 -8.111 1.00 85.19 385 HIS A CA 1
ATOM 3232 C C . HIS A 1 385 ? 18.970 14.784 -9.028 1.00 85.19 385 HIS A C 1
ATOM 3234 O O . HIS A 1 385 ? 20.069 14.487 -8.558 1.00 85.19 385 HIS A O 1
ATOM 3240 N N . ILE A 1 386 ? 18.807 15.058 -10.324 1.00 85.38 386 ILE A N 1
ATOM 3241 C CA . ILE A 1 386 ? 19.907 15.063 -11.299 1.00 85.38 386 ILE A CA 1
ATOM 3242 C C . ILE A 1 386 ? 20.732 16.351 -11.221 1.00 85.38 386 ILE A C 1
ATOM 3244 O O . ILE A 1 386 ? 21.904 16.321 -11.584 1.00 85.38 386 ILE A O 1
ATOM 3248 N N . LEU A 1 387 ? 20.157 17.457 -10.737 1.00 82.56 387 LEU A N 1
ATOM 3249 C CA . LEU A 1 387 ? 20.764 18.791 -10.760 1.00 82.56 387 LEU A CA 1
ATOM 3250 C C . LEU A 1 387 ? 22.218 18.819 -10.268 1.00 82.56 387 LEU A C 1
ATOM 3252 O O . LEU A 1 387 ? 23.074 19.422 -10.908 1.00 82.56 387 LEU A O 1
ATOM 3256 N N . HIS A 1 388 ? 22.501 18.128 -9.164 1.00 76.75 388 HIS A N 1
ATOM 3257 C CA . HIS A 1 388 ? 23.828 18.100 -8.545 1.00 76.75 388 HIS A CA 1
ATOM 3258 C C . HIS A 1 388 ? 24.748 16.980 -9.068 1.00 76.75 388 HIS A C 1
ATOM 3260 O O . HIS A 1 388 ? 25.872 16.841 -8.587 1.00 76.75 388 HIS A O 1
ATOM 3266 N N . LYS A 1 389 ? 24.297 16.161 -10.029 1.00 79.19 389 LYS A N 1
ATOM 3267 C CA . LYS A 1 389 ? 25.109 15.102 -10.649 1.00 79.19 389 LYS A CA 1
ATOM 3268 C C . LYS A 1 389 ? 25.947 15.660 -11.812 1.00 79.19 389 LYS A C 1
ATOM 3270 O O . LYS A 1 389 ? 25.600 16.663 -12.432 1.00 79.19 389 LYS A O 1
ATOM 3275 N N . THR A 1 390 ? 27.052 14.991 -12.143 1.00 62.84 390 THR A N 1
ATOM 3276 C CA . THR A 1 390 ? 27.971 15.364 -13.241 1.00 62.84 390 THR A CA 1
ATOM 3277 C C . THR A 1 390 ? 27.250 15.442 -14.591 1.00 62.84 390 THR A C 1
ATOM 3279 O O . THR A 1 390 ? 26.674 14.446 -15.005 1.00 62.84 390 THR A O 1
ATOM 3282 N N . ASN A 1 391 ? 27.304 16.572 -15.306 1.00 66.25 391 ASN A N 1
ATOM 3283 C CA . ASN A 1 391 ? 26.516 16.864 -16.526 1.00 66.25 391 ASN A CA 1
ATOM 3284 C C . ASN A 1 391 ? 24.993 16.995 -16.315 1.00 66.25 391 ASN A C 1
ATOM 3286 O O . ASN A 1 391 ? 24.239 17.092 -17.286 1.00 66.25 391 ASN A O 1
ATOM 3290 N N . GLY A 1 392 ? 24.523 17.035 -15.066 1.00 72.25 392 GLY A N 1
ATOM 3291 C CA . GLY A 1 392 ? 23.106 17.175 -14.741 1.00 72.25 392 GLY A CA 1
ATOM 3292 C C . GLY A 1 392 ? 22.522 18.529 -15.139 1.00 72.25 392 GLY A C 1
ATOM 3293 O O . GLY A 1 392 ? 21.404 18.586 -15.643 1.00 72.25 392 GLY A O 1
ATOM 3294 N N . THR A 1 393 ? 23.296 19.608 -15.017 1.00 76.50 393 THR A N 1
ATOM 3295 C CA . THR A 1 393 ? 22.874 20.977 -15.363 1.00 76.50 393 THR A CA 1
ATOM 3296 C C . THR A 1 393 ? 22.488 21.143 -16.837 1.00 76.50 393 THR A C 1
ATOM 3298 O O . THR A 1 393 ? 21.529 21.856 -17.127 1.00 76.50 393 THR A O 1
ATOM 3301 N N . ASN A 1 394 ? 23.158 20.446 -17.762 1.00 79.06 394 ASN A N 1
ATOM 3302 C CA . ASN A 1 394 ? 22.844 20.483 -19.199 1.00 79.06 394 ASN A CA 1
ATOM 3303 C C . ASN A 1 394 ? 21.541 19.744 -19.538 1.00 79.06 394 ASN A C 1
ATOM 3305 O O . ASN A 1 394 ? 20.797 20.145 -20.428 1.00 79.06 394 ASN A O 1
ATOM 3309 N N . LEU A 1 395 ? 21.252 18.649 -18.834 1.00 77.12 395 LEU A N 1
ATOM 3310 C CA . LEU A 1 395 ? 19.997 17.920 -19.015 1.00 77.12 395 LEU A CA 1
ATOM 3311 C C . LEU A 1 395 ? 18.835 18.646 -18.344 1.00 77.12 395 LEU A C 1
ATOM 3313 O O . LEU A 1 395 ? 17.761 18.750 -18.929 1.00 77.12 395 LEU A O 1
ATOM 3317 N N . VAL A 1 396 ? 19.054 19.200 -17.151 1.00 79.56 396 VAL A N 1
ATOM 3318 C CA . VAL A 1 396 ? 18.047 20.025 -16.480 1.00 79.56 396 VAL A CA 1
ATOM 3319 C C . VAL A 1 396 ? 17.697 21.234 -17.342 1.00 79.56 396 VAL A C 1
ATOM 3321 O O . VAL A 1 396 ? 16.513 21.478 -17.537 1.00 79.56 396 VAL A O 1
ATOM 3324 N N . SER A 1 397 ? 18.669 21.936 -17.934 1.00 80.00 397 SER A N 1
ATOM 3325 C CA . SER A 1 397 ? 18.378 23.083 -18.807 1.00 80.00 397 SER A CA 1
ATOM 3326 C C . SER A 1 397 ? 17.543 22.699 -20.030 1.00 80.00 397 SER A C 1
ATOM 3328 O O . SER A 1 397 ? 16.563 23.383 -20.335 1.00 80.00 397 SER A O 1
ATOM 3330 N N . LYS A 1 398 ? 17.878 21.571 -20.677 1.00 81.81 398 LYS A N 1
ATOM 3331 C CA . LYS A 1 398 ? 17.120 21.010 -21.802 1.00 81.81 398 LYS A CA 1
ATOM 3332 C C . LYS A 1 398 ? 15.653 20.799 -21.424 1.00 81.81 398 LYS A C 1
ATOM 3334 O O . LYS A 1 398 ? 14.767 21.267 -22.130 1.00 81.81 398 LYS A O 1
ATOM 3339 N N . TYR A 1 399 ? 15.381 20.125 -20.308 1.00 82.88 399 TYR A N 1
ATOM 3340 C CA . TYR A 1 399 ? 14.016 19.712 -19.974 1.00 82.88 399 TYR A CA 1
ATOM 3341 C C . TYR A 1 399 ? 13.200 20.762 -19.226 1.00 82.88 399 TYR A C 1
ATOM 3343 O O . TYR A 1 399 ? 12.005 20.891 -19.494 1.00 82.88 399 TYR A O 1
ATOM 3351 N N . LEU A 1 400 ? 13.820 21.519 -18.320 1.00 82.25 400 LEU A N 1
ATOM 3352 C CA . LEU A 1 400 ? 13.138 22.478 -17.449 1.00 82.25 400 LEU A CA 1
ATOM 3353 C C . LEU A 1 400 ? 12.460 23.586 -18.260 1.00 82.25 400 LEU A C 1
ATOM 3355 O O . LEU A 1 400 ? 11.287 23.870 -18.046 1.00 82.25 400 LEU A O 1
ATOM 3359 N N . TYR A 1 401 ? 13.173 24.180 -19.219 1.00 78.19 401 TYR A N 1
ATOM 3360 C CA . TYR A 1 401 ? 12.663 25.335 -19.963 1.00 78.19 401 TYR A CA 1
ATOM 3361 C C . TYR A 1 401 ? 11.858 24.965 -21.214 1.00 78.19 401 TYR A C 1
ATOM 3363 O O . TYR A 1 401 ? 11.023 25.764 -21.638 1.00 78.19 401 TYR A O 1
ATOM 3371 N N . GLN A 1 402 ? 12.096 23.789 -21.808 1.00 77.44 402 GLN A N 1
ATOM 3372 C CA . GLN A 1 402 ? 11.500 23.421 -23.100 1.00 77.44 402 GLN A CA 1
ATOM 3373 C C . GLN A 1 402 ? 10.333 22.437 -22.983 1.00 77.44 402 GLN A C 1
ATOM 3375 O O . GLN A 1 402 ? 9.361 22.578 -23.720 1.00 77.44 402 GLN A O 1
ATOM 3380 N N . SER A 1 403 ? 10.409 21.450 -22.085 1.00 79.12 403 SER A N 1
ATOM 3381 C CA . SER A 1 403 ? 9.509 20.283 -22.134 1.00 79.12 403 SER A CA 1
ATOM 3382 C C . SER A 1 403 ? 8.668 20.075 -20.876 1.00 79.12 403 SER A C 1
ATOM 3384 O O . SER A 1 403 ? 7.556 19.573 -20.979 1.00 79.12 403 SER A O 1
ATOM 3386 N N . LEU A 1 404 ? 9.163 20.472 -19.700 1.00 82.56 404 LEU A N 1
ATOM 3387 C CA . LEU A 1 404 ? 8.483 20.298 -18.407 1.00 82.56 404 LEU A CA 1
ATOM 3388 C C . LEU A 1 404 ? 8.053 21.633 -17.781 1.00 82.56 404 LEU A C 1
ATOM 3390 O O . LEU A 1 404 ? 7.971 21.770 -16.560 1.00 82.56 404 LEU A O 1
ATOM 3394 N N . LYS A 1 405 ? 7.771 22.635 -18.618 1.00 84.38 405 LYS A N 1
ATOM 3395 C CA . LYS A 1 405 ? 7.211 23.909 -18.167 1.00 84.38 405 LYS A CA 1
ATOM 3396 C C . LYS A 1 405 ? 5.713 23.736 -17.869 1.00 84.38 405 LYS A C 1
ATOM 3398 O O . LYS A 1 405 ? 4.982 23.312 -18.765 1.00 84.38 405 LYS A O 1
ATOM 3403 N N . PRO A 1 406 ? 5.230 24.098 -16.667 1.00 86.19 406 PRO A N 1
ATOM 3404 C CA . PRO A 1 406 ? 3.811 24.002 -16.345 1.00 86.19 406 PRO A CA 1
ATOM 3405 C C . PRO A 1 406 ? 2.974 24.937 -17.230 1.00 86.19 406 PRO A C 1
ATOM 3407 O O . PRO A 1 406 ? 3.341 26.093 -17.471 1.00 86.19 406 PRO A O 1
ATOM 3410 N N . THR A 1 407 ? 1.843 24.426 -17.718 1.00 85.75 407 THR A N 1
ATOM 3411 C CA . THR A 1 407 ? 0.810 25.201 -18.428 1.00 85.75 407 THR A CA 1
ATOM 3412 C C . THR A 1 407 ? -0.067 25.974 -17.439 1.00 85.75 407 THR A C 1
ATOM 3414 O O . THR A 1 407 ? 0.003 25.734 -16.240 1.00 85.75 407 THR A O 1
ATOM 3417 N N . ARG A 1 408 ? -0.920 26.883 -17.935 1.00 81.25 408 ARG A N 1
ATOM 3418 C CA . ARG A 1 408 ? -1.839 27.681 -17.097 1.00 81.25 408 ARG A CA 1
ATOM 3419 C C . ARG A 1 408 ? -2.879 26.849 -16.338 1.00 81.25 408 ARG A C 1
ATOM 3421 O O . ARG A 1 408 ? -3.452 27.359 -15.385 1.00 81.25 408 ARG A O 1
ATOM 3428 N N . ASP A 1 409 ? -3.114 25.615 -16.773 1.00 83.50 409 ASP A N 1
ATOM 3429 C CA . ASP A 1 409 ? -4.128 24.726 -16.200 1.00 83.50 409 ASP A CA 1
ATOM 3430 C C . ASP A 1 409 ? -3.614 23.959 -14.971 1.00 83.50 409 ASP A C 1
ATOM 3432 O O . ASP A 1 409 ? -4.390 23.313 -14.272 1.00 83.50 409 ASP A O 1
ATOM 3436 N N . HIS A 1 410 ? -2.308 24.024 -14.693 1.00 86.12 410 HIS A N 1
ATOM 3437 C CA . HIS A 1 410 ? -1.714 23.355 -13.542 1.00 86.12 410 HIS A CA 1
ATOM 3438 C C . HIS A 1 410 ? -1.980 24.118 -12.242 1.00 86.12 410 HIS A C 1
ATOM 3440 O O . HIS A 1 410 ? -2.132 25.341 -12.222 1.00 86.12 410 HIS A O 1
ATOM 3446 N N . SER A 1 411 ? -1.991 23.392 -11.122 1.00 87.00 411 SER A N 1
ATOM 3447 C CA . SER A 1 411 ? -2.190 24.006 -9.812 1.00 87.00 411 SER A CA 1
ATOM 3448 C C . SER A 1 411 ? -1.051 24.956 -9.428 1.00 87.00 411 SER A C 1
ATOM 3450 O O . SER A 1 411 ? 0.102 24.822 -9.858 1.00 87.00 411 SER A O 1
ATOM 3452 N N . THR A 1 412 ? -1.359 25.891 -8.527 1.00 88.12 412 THR A N 1
ATOM 3453 C CA . THR A 1 412 ? -0.371 26.797 -7.920 1.00 88.12 412 THR A CA 1
ATOM 3454 C C . THR A 1 412 ? 0.779 26.033 -7.267 1.00 88.12 412 THR A C 1
ATOM 3456 O O . THR A 1 412 ? 1.931 26.441 -7.389 1.00 88.12 412 THR A O 1
ATOM 3459 N N . PHE A 1 413 ? 0.496 24.875 -6.666 1.00 86.19 413 PHE A N 1
ATOM 3460 C CA . PHE A 1 413 ? 1.505 24.015 -6.054 1.00 86.19 413 PHE A CA 1
ATOM 3461 C C . PHE A 1 413 ? 2.589 23.574 -7.052 1.00 86.19 413 PHE A C 1
ATOM 3463 O O . PHE A 1 413 ? 3.780 23.609 -6.732 1.00 86.19 413 PHE A O 1
ATOM 3470 N N . ILE A 1 414 ? 2.210 23.187 -8.273 1.00 86.19 414 ILE A N 1
ATOM 3471 C CA . ILE A 1 414 ? 3.176 22.796 -9.311 1.00 86.19 414 ILE A CA 1
ATOM 3472 C C . ILE A 1 414 ? 3.976 23.994 -9.799 1.00 86.19 414 ILE A C 1
ATOM 3474 O O . ILE A 1 414 ? 5.195 23.887 -9.954 1.00 86.19 414 ILE A O 1
ATOM 3478 N N . HIS A 1 415 ? 3.317 25.135 -10.002 1.00 88.00 415 HIS A N 1
ATOM 3479 C CA . HIS A 1 415 ? 4.001 26.372 -10.366 1.00 88.00 415 HIS A CA 1
ATOM 3480 C C . HIS A 1 415 ? 5.055 26.756 -9.321 1.00 88.00 415 HIS A C 1
ATOM 3482 O O . HIS A 1 415 ? 6.202 27.028 -9.680 1.00 88.00 415 HIS A O 1
ATOM 3488 N N . ASP A 1 416 ? 4.719 26.680 -8.035 1.00 89.38 416 ASP A N 1
ATOM 3489 C CA . ASP A 1 416 ? 5.650 26.968 -6.945 1.00 89.38 416 ASP A CA 1
ATOM 3490 C C . ASP A 1 416 ? 6.851 26.018 -6.950 1.00 89.38 416 ASP A C 1
ATOM 3492 O O . ASP A 1 416 ? 7.996 26.452 -6.783 1.00 89.38 416 ASP A O 1
ATOM 3496 N N . LYS A 1 417 ? 6.618 24.721 -7.187 1.00 88.44 417 LYS A N 1
ATOM 3497 C CA . LYS A 1 417 ? 7.681 23.706 -7.259 1.00 88.44 417 LYS A CA 1
ATOM 3498 C C . LYS A 1 417 ? 8.581 23.892 -8.473 1.00 88.44 417 LYS A C 1
ATOM 3500 O O . LYS A 1 417 ? 9.800 23.769 -8.348 1.00 88.44 417 LYS A O 1
ATOM 3505 N N . TYR A 1 418 ? 8.007 24.244 -9.615 1.00 89.88 418 TYR A N 1
ATOM 3506 C CA . TYR A 1 418 ? 8.751 24.593 -10.818 1.00 89.88 418 TYR A CA 1
ATOM 3507 C C . TYR A 1 418 ? 9.633 25.831 -10.593 1.00 89.88 418 TYR A C 1
ATOM 3509 O O . TYR A 1 418 ? 10.832 25.799 -10.870 1.00 89.88 418 TYR A O 1
ATOM 3517 N N . HIS A 1 419 ? 9.082 26.899 -10.010 1.00 90.62 419 HIS A N 1
ATOM 3518 C CA . HIS A 1 419 ? 9.848 28.107 -9.692 1.00 90.62 419 HIS A CA 1
ATOM 3519 C C . HIS A 1 419 ? 10.919 27.868 -8.625 1.00 90.62 419 HIS A C 1
ATOM 3521 O O . HIS A 1 419 ? 11.995 28.459 -8.701 1.00 90.62 419 HIS A O 1
ATOM 3527 N N . GLN A 1 420 ? 10.656 26.995 -7.649 1.00 90.19 420 GLN A N 1
ATOM 3528 C CA . GLN A 1 420 ? 11.670 26.554 -6.695 1.00 90.19 420 GLN A CA 1
ATOM 3529 C C . GLN A 1 420 ? 12.837 25.866 -7.411 1.00 90.19 420 GLN A C 1
ATOM 3531 O O . GLN A 1 420 ? 13.983 26.219 -7.161 1.00 90.19 420 GLN A O 1
ATOM 3536 N N . LEU A 1 421 ? 12.556 24.953 -8.343 1.00 87.50 421 LEU A N 1
ATOM 3537 C CA . LEU A 1 421 ? 13.597 24.264 -9.104 1.00 87.50 421 LEU A CA 1
ATOM 3538 C C . LEU A 1 421 ? 14.400 25.210 -10.012 1.00 87.50 421 LEU A C 1
ATOM 3540 O O . LEU A 1 421 ? 15.604 25.022 -10.147 1.00 87.50 421 LEU A O 1
ATOM 3544 N N . ILE A 1 422 ? 13.774 26.239 -10.598 1.00 89.31 422 ILE A N 1
ATOM 3545 C CA . ILE A 1 422 ? 14.503 27.279 -11.348 1.00 89.31 422 ILE A CA 1
ATOM 3546 C C . ILE A 1 422 ? 15.515 27.988 -10.446 1.00 89.31 422 ILE A C 1
ATOM 3548 O O . ILE A 1 422 ? 16.672 28.134 -10.832 1.00 89.31 422 ILE A O 1
ATOM 3552 N N . ARG A 1 423 ? 15.102 28.397 -9.240 1.00 89.69 423 ARG A N 1
ATOM 3553 C CA . ARG A 1 423 ? 16.010 29.051 -8.287 1.00 89.69 423 ARG A CA 1
ATOM 3554 C C . ARG A 1 423 ? 17.161 28.130 -7.892 1.00 89.69 423 ARG A C 1
ATOM 3556 O O . ARG A 1 423 ? 18.313 28.550 -7.960 1.00 89.69 423 ARG A O 1
ATOM 3563 N N . ASP A 1 424 ? 16.852 26.875 -7.560 1.00 87.31 424 ASP A N 1
ATOM 3564 C CA . ASP A 1 424 ? 17.856 25.858 -7.220 1.00 87.31 424 ASP A CA 1
ATOM 3565 C C . ASP A 1 424 ? 18.855 25.658 -8.387 1.00 87.31 424 ASP A C 1
ATOM 3567 O O . ASP A 1 424 ? 20.064 25.528 -8.177 1.00 87.31 424 ASP A O 1
ATOM 3571 N N . TYR A 1 425 ? 18.366 25.670 -9.634 1.00 88.38 425 TYR A N 1
ATOM 3572 C CA . TYR A 1 425 ? 19.185 25.556 -10.844 1.00 88.38 425 TYR A CA 1
ATOM 3573 C C . TYR A 1 425 ? 20.118 26.759 -11.045 1.00 88.38 425 TYR A C 1
ATOM 3575 O O . TYR A 1 425 ? 21.321 26.575 -11.253 1.00 88.38 425 TYR A O 1
ATOM 3583 N N . GLU A 1 426 ? 19.592 27.981 -10.949 1.00 87.25 426 GLU A N 1
ATOM 3584 C CA . GLU A 1 426 ? 20.376 29.216 -11.080 1.00 87.25 426 GLU A CA 1
ATOM 3585 C C . GLU A 1 426 ? 21.460 29.323 -10.001 1.00 87.25 426 GLU A C 1
ATOM 3587 O O . GLU A 1 426 ? 22.595 29.708 -10.292 1.00 87.25 426 GLU A O 1
ATOM 3592 N N . GLU A 1 427 ? 21.142 28.945 -8.761 1.00 87.31 427 GLU A N 1
ATOM 3593 C CA . GLU A 1 427 ? 22.111 28.901 -7.668 1.00 87.31 427 GLU A CA 1
ATOM 3594 C C . GLU A 1 427 ? 23.224 27.879 -7.941 1.00 87.31 427 GLU A C 1
ATOM 3596 O O . GLU A 1 427 ? 24.406 28.195 -7.783 1.00 87.31 427 GLU A O 1
ATOM 3601 N N . CYS A 1 428 ? 22.877 26.686 -8.435 1.00 85.69 428 CYS A N 1
ATOM 3602 C CA . CYS A 1 428 ? 23.864 25.669 -8.794 1.00 85.69 428 CYS A CA 1
ATOM 3603 C C . CYS A 1 428 ? 24.826 26.159 -9.892 1.00 85.69 428 CYS A C 1
ATOM 3605 O O . CYS A 1 428 ? 26.029 25.906 -9.802 1.00 85.69 428 CYS A O 1
ATOM 3607 N N . LEU A 1 429 ? 24.333 26.885 -10.903 1.00 85.12 429 LEU A N 1
ATOM 3608 C CA . LEU A 1 429 ? 25.184 27.464 -11.950 1.00 85.12 429 LEU A CA 1
ATOM 3609 C C . LEU A 1 429 ? 26.168 28.496 -11.392 1.00 85.12 429 LEU A C 1
ATOM 3611 O O . LEU A 1 429 ? 27.348 28.457 -11.742 1.00 85.12 429 LEU A O 1
ATOM 3615 N N . ARG A 1 430 ? 25.716 29.377 -10.490 1.00 84.62 430 ARG A N 1
ATOM 3616 C CA . ARG A 1 430 ? 26.602 30.354 -9.831 1.00 84.62 430 ARG A CA 1
ATOM 3617 C C . ARG A 1 430 ? 27.714 29.659 -9.050 1.00 84.62 430 ARG A C 1
ATOM 3619 O O . ARG A 1 430 ? 28.869 30.060 -9.143 1.00 84.62 430 ARG A O 1
ATOM 3626 N N . GLN A 1 431 ? 27.391 28.589 -8.323 1.00 83.50 431 GLN A N 1
ATOM 3627 C CA . GLN A 1 431 ? 28.385 27.815 -7.572 1.00 83.50 431 GLN A CA 1
ATOM 3628 C C . GLN A 1 431 ? 29.424 27.145 -8.483 1.00 83.50 431 GLN A C 1
ATOM 3630 O O . GLN A 1 431 ? 30.602 27.087 -8.129 1.00 83.50 431 GLN A O 1
ATOM 3635 N N . ILE A 1 432 ? 29.016 26.660 -9.661 1.00 82.06 432 ILE A N 1
ATOM 3636 C CA . ILE A 1 432 ? 29.943 26.099 -10.657 1.00 82.06 432 ILE A CA 1
ATOM 3637 C C . ILE A 1 432 ? 30.880 27.192 -11.185 1.00 82.06 432 ILE A C 1
ATOM 3639 O O . ILE A 1 432 ? 32.093 27.004 -11.151 1.00 82.06 432 ILE A O 1
ATOM 3643 N N . GLN A 1 433 ? 30.343 28.357 -11.563 1.00 81.62 433 GLN A N 1
ATOM 3644 C CA . GLN A 1 433 ? 31.143 29.492 -12.043 1.00 81.62 433 GLN A CA 1
ATOM 3645 C C . GLN A 1 433 ? 32.169 29.966 -11.002 1.00 81.62 433 GLN A C 1
ATOM 3647 O O . GLN A 1 433 ? 33.328 30.197 -11.339 1.00 81.62 433 GLN A O 1
ATOM 3652 N N . ILE A 1 434 ? 31.781 30.052 -9.724 1.00 82.25 434 ILE A N 1
ATOM 3653 C CA . ILE A 1 434 ? 32.696 30.417 -8.629 1.00 82.25 434 ILE A CA 1
ATOM 3654 C C . ILE A 1 434 ? 33.819 29.380 -8.484 1.00 82.25 434 ILE A C 1
ATOM 3656 O O . ILE A 1 434 ? 34.984 29.746 -8.307 1.00 82.25 434 ILE A O 1
ATOM 3660 N N . ARG A 1 435 ? 33.505 28.080 -8.585 1.00 79.00 435 ARG A N 1
ATOM 3661 C CA . ARG A 1 435 ? 34.516 27.010 -8.516 1.00 79.00 435 ARG A CA 1
ATOM 3662 C C . ARG A 1 435 ? 35.495 27.067 -9.685 1.00 79.00 435 ARG A C 1
ATOM 3664 O O . ARG A 1 435 ? 36.691 26.910 -9.458 1.00 79.00 435 ARG A O 1
ATOM 3671 N N . GLU A 1 436 ? 35.008 27.318 -10.896 1.00 79.38 436 GLU A N 1
ATOM 3672 C CA . GLU A 1 436 ? 35.844 27.469 -12.093 1.00 79.38 436 GLU A CA 1
ATOM 3673 C C . GLU A 1 436 ? 36.773 28.685 -11.981 1.00 79.38 436 GLU A C 1
ATOM 3675 O O . GLU A 1 436 ? 37.970 28.563 -12.236 1.00 79.38 436 GLU A O 1
ATOM 3680 N N . GLN A 1 437 ? 36.265 29.825 -11.502 1.00 75.81 437 GLN A N 1
ATOM 3681 C CA . GLN A 1 437 ? 37.072 31.028 -11.253 1.00 75.81 437 GLN A CA 1
ATOM 3682 C C . GLN A 1 437 ? 38.144 30.797 -10.178 1.00 75.81 437 GLN A C 1
ATOM 3684 O O . GLN A 1 437 ? 39.295 31.199 -10.350 1.00 75.81 437 GLN A O 1
ATOM 3689 N N . THR A 1 438 ? 37.798 30.090 -9.098 1.00 71.81 438 THR A N 1
ATOM 3690 C CA . THR A 1 438 ? 38.740 29.754 -8.016 1.00 71.81 438 THR A CA 1
ATOM 3691 C C . THR A 1 438 ? 39.825 28.785 -8.502 1.00 71.81 438 THR A C 1
ATOM 3693 O O . THR A 1 438 ? 40.998 28.942 -8.169 1.00 71.81 438 THR A O 1
ATOM 3696 N N . GLN A 1 439 ? 39.466 27.791 -9.322 1.00 68.19 439 GLN A N 1
ATOM 3697 C CA . GLN A 1 439 ? 40.438 26.871 -9.921 1.00 68.19 439 GLN A CA 1
ATOM 3698 C C . GLN A 1 439 ? 41.372 27.584 -10.902 1.00 68.19 439 GLN A C 1
ATOM 3700 O O . GLN A 1 439 ? 42.574 27.322 -10.866 1.00 68.19 439 GLN A O 1
ATOM 3705 N N . GLN A 1 440 ? 40.849 28.510 -11.714 1.00 66.56 440 GLN A N 1
ATOM 3706 C CA . GLN A 1 440 ? 41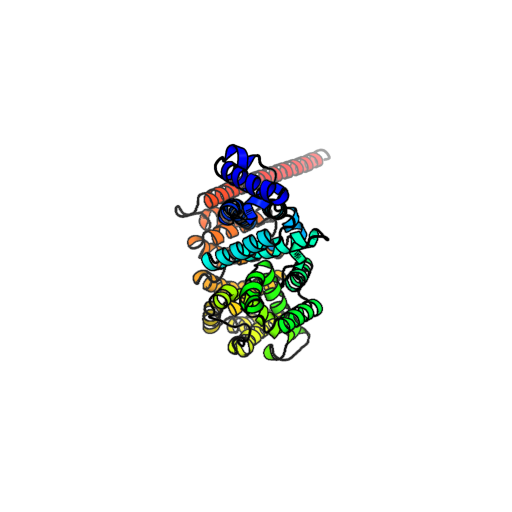.651 29.330 -12.625 1.00 66.56 440 GLN A CA 1
ATOM 3707 C C . GLN A 1 440 ? 42.659 30.206 -11.868 1.00 66.56 440 GLN A C 1
ATOM 3709 O O . GLN A 1 440 ? 43.835 30.199 -12.232 1.00 66.56 440 GLN A O 1
ATOM 3714 N N . GLN A 1 441 ? 42.247 30.853 -10.770 1.00 63.47 441 GLN A N 1
ATOM 3715 C CA . GLN A 1 441 ? 43.144 31.629 -9.900 1.00 63.47 441 GLN A CA 1
ATOM 3716 C C . GLN A 1 441 ? 44.257 30.772 -9.271 1.00 63.47 441 GLN A C 1
ATOM 3718 O O . GLN A 1 441 ? 45.426 31.149 -9.305 1.00 63.47 441 GLN A O 1
ATOM 3723 N N . VAL A 1 442 ? 43.937 29.570 -8.779 1.00 64.69 442 VAL A N 1
ATOM 3724 C CA . VAL A 1 442 ? 44.944 28.649 -8.216 1.00 64.69 442 VAL A CA 1
ATOM 3725 C C . VAL A 1 442 ? 45.929 28.155 -9.284 1.00 64.69 442 VAL A C 1
ATOM 3727 O O . VAL A 1 442 ? 47.113 27.972 -8.995 1.00 64.69 442 VAL A O 1
ATOM 3730 N N . SER A 1 443 ? 45.481 27.934 -10.525 1.00 59.72 443 SER A N 1
ATOM 3731 C CA . SER A 1 443 ? 46.382 27.577 -11.629 1.00 59.72 443 SER A CA 1
ATOM 3732 C C . SER A 1 443 ? 47.269 28.739 -12.079 1.00 59.72 443 SER A C 1
ATOM 3734 O O . SER A 1 443 ? 48.444 28.503 -12.358 1.00 59.72 443 SER A O 1
ATOM 3736 N N . THR A 1 444 ? 46.764 29.978 -12.087 1.00 59.84 444 THR A N 1
ATOM 3737 C CA . THR A 1 444 ? 47.579 31.163 -12.399 1.00 59.84 444 THR A CA 1
ATOM 3738 C C . THR A 1 444 ? 48.595 31.458 -11.300 1.00 59.84 444 THR A C 1
ATOM 3740 O O . THR A 1 444 ? 49.737 31.775 -11.613 1.00 59.84 444 THR A O 1
ATOM 3743 N N . ASP A 1 445 ? 48.253 31.252 -10.026 1.00 57.91 445 ASP A N 1
ATOM 3744 C CA . ASP A 1 445 ? 49.198 31.419 -8.912 1.00 57.91 445 ASP A CA 1
ATOM 3745 C C . ASP A 1 445 ? 50.279 30.326 -8.893 1.00 57.91 445 ASP A C 1
ATOM 3747 O O . ASP A 1 445 ? 51.445 30.592 -8.585 1.00 57.91 445 ASP A O 1
ATOM 3751 N N . LYS A 1 446 ? 49.939 29.094 -9.300 1.00 58.22 446 LYS A N 1
ATOM 3752 C CA . LYS A 1 446 ? 50.930 28.027 -9.528 1.00 58.22 446 LYS A CA 1
ATOM 3753 C C . LYS A 1 446 ? 51.847 28.333 -10.713 1.00 58.22 446 LYS A C 1
ATOM 3755 O O . LYS A 1 446 ? 53.046 28.113 -10.612 1.00 58.22 446 LYS A O 1
ATOM 3760 N N . GLN A 1 447 ? 51.325 28.860 -11.818 1.00 55.75 447 GLN A N 1
ATOM 3761 C CA . GLN A 1 447 ? 52.164 29.265 -12.953 1.00 55.75 447 GLN A CA 1
ATOM 3762 C C . GLN A 1 447 ? 53.071 30.449 -12.597 1.00 55.75 447 GLN A C 1
ATOM 3764 O O . GLN A 1 447 ? 54.261 30.402 -12.900 1.00 55.75 447 GLN A O 1
ATOM 3769 N N . ASN A 1 448 ? 52.551 31.440 -11.867 1.00 54.50 448 ASN A N 1
ATOM 3770 C CA . ASN A 1 448 ? 53.316 32.601 -11.417 1.00 54.50 448 ASN A CA 1
ATOM 3771 C C . ASN A 1 448 ? 54.416 32.234 -10.406 1.00 54.50 448 ASN A C 1
ATOM 3773 O O . ASN A 1 448 ? 55.501 32.810 -10.445 1.00 54.50 448 ASN A O 1
ATOM 3777 N N . SER A 1 449 ? 54.180 31.250 -9.530 1.00 52.47 449 SER A N 1
ATOM 3778 C CA . SER A 1 449 ? 55.206 30.749 -8.598 1.00 52.47 449 SER A CA 1
ATOM 3779 C C . SER A 1 449 ? 56.296 29.915 -9.283 1.00 52.47 449 SER A C 1
ATOM 3781 O O . SER A 1 449 ? 57.443 29.976 -8.851 1.00 52.47 449 SER A O 1
ATOM 3783 N N . PHE A 1 450 ? 55.999 29.212 -10.384 1.00 50.94 450 PHE A N 1
ATOM 3784 C CA . PHE A 1 450 ? 57.026 28.552 -11.206 1.00 50.94 450 PHE A CA 1
ATOM 3785 C C . PHE A 1 450 ? 57.879 29.545 -12.015 1.00 50.94 450 PHE A C 1
ATOM 3787 O O . PHE A 1 450 ? 59.065 29.297 -12.208 1.00 50.94 450 PHE A O 1
ATOM 3794 N N . SER A 1 451 ? 57.326 30.686 -12.434 1.00 51.56 451 SER A N 1
ATOM 3795 C CA . SER A 1 451 ? 58.079 31.742 -13.135 1.00 51.56 451 SER A CA 1
ATOM 3796 C C . SER A 1 451 ? 58.947 32.633 -12.236 1.00 51.56 451 SER A C 1
ATOM 3798 O O . SER A 1 451 ? 59.698 33.442 -12.761 1.00 51.56 451 SER A O 1
ATOM 3800 N N . ILE A 1 452 ? 58.861 32.504 -10.906 1.00 51.81 452 ILE A N 1
ATOM 3801 C CA . ILE A 1 452 ? 59.735 33.217 -9.947 1.00 51.81 452 ILE A CA 1
ATOM 3802 C C . ILE A 1 452 ? 60.982 32.375 -9.581 1.00 51.81 452 ILE A C 1
ATOM 3804 O O . ILE A 1 452 ? 61.923 32.886 -8.979 1.00 51.81 452 ILE A O 1
ATOM 3808 N N . PHE A 1 453 ? 61.019 31.089 -9.962 1.00 48.25 453 PHE A N 1
ATOM 3809 C CA . PHE A 1 453 ? 62.154 30.173 -9.748 1.00 48.25 453 PHE A CA 1
ATOM 3810 C C . PHE A 1 453 ? 63.008 29.913 -11.011 1.00 48.25 453 PHE A C 1
ATOM 3812 O O . PHE A 1 453 ? 63.898 29.058 -10.989 1.00 48.25 453 PHE A O 1
ATOM 3819 N N . HIS A 1 454 ? 62.773 30.666 -12.087 1.00 41.81 454 HIS A N 1
ATOM 3820 C CA . HIS A 1 454 ? 63.699 30.864 -13.208 1.00 41.81 454 HIS A CA 1
ATOM 3821 C C . HIS A 1 454 ? 64.129 32.326 -13.236 1.00 41.81 454 HIS A C 1
ATOM 3823 O O . HIS A 1 454 ? 65.290 32.565 -13.638 1.00 41.81 454 HIS A O 1
#

Sequence (454 aa):
MVHIYIYICLSRYVKYIVEHEQIYSRAPIELKRLIWTDNHTLFQKELQPIISQYLTNVEEQLLQCDHNYFLQLPKQRRQTSPTIQTLVHMIGTNIKLYDIVRTSLQKLFQRTKIVHYSSLRLLLLMAFHDLENNSVSKSDSIHIFVWTLDAALKERKLDLKKQREIEQFLDAHSRDTDIINKHIPFILNDPNIISILAKSCILLLHKQVDDEIPLPRSNKELQFLLKLLHMGLYAWDVLDGGISYHDPIDSKLLTHYLPYLIRLIVENRLNTDISSSSILKTLLPQIEFVQYMIHNRLACQLFLRFIIETYHQKQFWLATQLIPYLNELVEYGSADKIFLHQFVYFIRQSVEQIHYIGILLDKFFILQAQGHEFILYYGLILLKHILHKTNGTNLVSKYLYQSLKPTRDHSTFIHDKYHQLIRDYEECLRQIQIREQTQQQVSTDKQNSFSIFH

Solvent-accessible surface area (backbone atoms only — not comparable to full-atom values): 25160 Å² total; per-residue (Å²): 108,70,73,56,52,54,52,56,53,49,56,56,52,50,53,54,35,72,73,32,62,78,55,45,73,71,49,55,65,71,59,48,42,56,51,33,68,79,34,57,68,62,40,52,60,62,45,49,59,46,53,50,51,45,52,52,52,51,55,53,39,61,65,44,67,90,52,60,68,82,71,57,45,61,68,54,57,41,73,71,31,63,48,52,50,50,50,50,62,62,38,65,72,44,51,69,52,46,51,52,51,55,52,47,41,51,52,48,28,71,72,69,67,48,50,64,40,20,43,51,54,54,45,49,45,50,52,35,48,75,61,79,78,42,61,45,28,75,70,40,90,57,40,67,59,52,51,51,48,51,54,23,58,62,67,68,46,75,48,75,65,55,48,50,53,46,51,54,51,48,63,76,39,66,84,40,60,62,52,57,40,51,51,47,17,44,50,36,33,10,66,59,52,43,50,41,40,37,45,47,47,52,52,48,49,54,47,33,65,72,69,69,53,76,60,61,72,70,37,64,68,53,52,51,45,52,49,53,42,40,41,12,79,40,23,63,44,26,58,73,67,77,47,59,94,83,59,76,75,62,63,61,47,44,70,51,51,48,50,48,54,44,48,54,52,52,53,60,69,66,54,81,51,82,84,52,57,64,59,54,63,77,62,49,85,48,73,69,52,51,58,48,27,77,77,29,68,60,56,33,48,42,50,59,45,44,49,48,46,30,39,66,71,62,39,54,70,62,39,62,69,47,37,65,60,51,48,54,39,42,76,74,64,71,59,50,73,67,55,51,46,53,44,53,44,47,45,69,74,46,56,82,57,62,68,64,53,51,53,45,39,66,64,40,34,48,72,44,26,84,85,31,69,68,44,35,50,55,43,54,52,51,41,59,68,35,43,86,42,92,76,18,56,64,55,37,56,57,38,51,76,73,59,66,56,82,60,92,87,55,56,68,69,55,52,51,53,52,54,49,50,50,52,55,50,56,52,53,51,53,53,50,52,53,50,51,53,53,51,50,52,54,51,50,53,52,52,54,56,58,64,72,76,110